Protein AF-A0A3M1N418-F1 (afdb_monomer_lite)

pLDDT: mean 79.92, std 14.34, range [25.64, 96.0]

Structure (mmCIF, N/CA/C/O backbone):
data_AF-A0A3M1N418-F1
#
_entry.id   AF-A0A3M1N418-F1
#
loop_
_atom_site.group_PDB
_atom_site.id
_atom_site.type_symbol
_atom_site.label_atom_id
_atom_site.label_alt_id
_atom_site.label_comp_id
_atom_site.label_asym_id
_atom_site.label_entity_id
_atom_site.label_seq_id
_atom_site.pdbx_PDB_ins_code
_atom_site.Cartn_x
_atom_site.Cartn_y
_atom_site.Cartn_z
_atom_site.occupancy
_atom_site.B_iso_or_equiv
_atom_site.auth_seq_id
_atom_site.auth_comp_id
_atom_site.auth_asym_id
_atom_site.auth_atom_id
_atom_site.pdbx_PDB_model_num
ATOM 1 N N . ASP A 1 1 ? 5.794 -3.042 1.653 1.00 70.25 1 ASP A N 1
ATOM 2 C CA . ASP A 1 1 ? 5.304 -2.153 2.736 1.00 70.25 1 ASP A CA 1
ATOM 3 C C . ASP A 1 1 ? 3.792 -1.956 2.737 1.00 70.25 1 ASP A C 1
ATOM 5 O O . ASP A 1 1 ? 3.296 -1.129 3.487 1.00 70.25 1 ASP A O 1
ATOM 9 N N . ILE A 1 2 ? 3.051 -2.704 1.917 1.00 81.62 2 ILE A N 1
ATOM 10 C CA . ILE A 1 2 ? 1.599 -2.593 1.769 1.00 81.62 2 ILE A CA 1
ATOM 11 C C . ILE A 1 2 ? 1.051 -4.013 1.874 1.00 81.62 2 ILE A C 1
ATOM 13 O O . ILE A 1 2 ? 1.660 -4.917 1.306 1.00 81.62 2 ILE A O 1
ATOM 17 N N . GLY A 1 3 ? -0.031 -4.200 2.626 1.00 80.50 3 GLY A N 1
ATOM 18 C CA . GLY A 1 3 ? -0.730 -5.478 2.749 1.00 80.50 3 GLY A CA 1
ATOM 19 C C . GLY A 1 3 ? -2.149 -5.358 2.205 1.00 80.50 3 GLY A C 1
ATOM 20 O O . GLY A 1 3 ? -2.770 -4.306 2.358 1.00 80.50 3 GLY A O 1
ATOM 21 N N . GLY A 1 4 ? -2.647 -6.420 1.574 1.00 82.88 4 GLY A N 1
ATOM 22 C CA . GLY A 1 4 ? -4.051 -6.571 1.202 1.00 82.88 4 GLY A CA 1
ATOM 23 C C . GLY A 1 4 ? -4.535 -5.722 0.026 1.00 82.88 4 GLY A C 1
ATOM 24 O O . GLY A 1 4 ? -5.738 -5.510 -0.085 1.00 82.88 4 GLY A O 1
ATOM 25 N N . LEU A 1 5 ? -3.626 -5.212 -0.815 1.00 87.38 5 LEU A N 1
ATOM 26 C CA . LEU A 1 5 ? -3.947 -4.375 -1.983 1.00 87.38 5 LEU A CA 1
ATOM 27 C C . LEU A 1 5 ? -3.352 -4.925 -3.293 1.00 87.38 5 LEU A C 1
ATOM 29 O O . LEU A 1 5 ? -3.045 -4.157 -4.204 1.00 87.38 5 LEU A O 1
ATOM 33 N N . ASP A 1 6 ? -3.132 -6.239 -3.386 1.00 86.25 6 ASP A N 1
ATOM 34 C CA . ASP A 1 6 ? -2.449 -6.857 -4.532 1.00 86.25 6 ASP A CA 1
ATOM 35 C C . ASP A 1 6 ? -3.195 -6.626 -5.855 1.00 86.25 6 ASP A C 1
ATOM 37 O O . ASP A 1 6 ? -2.577 -6.277 -6.858 1.00 86.25 6 ASP A O 1
ATOM 41 N N . GLU A 1 7 ? -4.527 -6.727 -5.849 1.00 89.12 7 GLU A N 1
ATOM 42 C CA . GLU A 1 7 ? -5.365 -6.464 -7.027 1.00 89.12 7 GLU A CA 1
ATOM 43 C C . GLU A 1 7 ? -5.229 -5.017 -7.512 1.00 89.12 7 GLU A C 1
ATOM 45 O O . GLU A 1 7 ? -5.045 -4.767 -8.701 1.00 89.12 7 GLU A O 1
ATOM 50 N N . GLN A 1 8 ? -5.274 -4.048 -6.591 1.00 91.00 8 GLN A N 1
ATOM 51 C CA . GLN A 1 8 ? -5.160 -2.630 -6.926 1.00 91.00 8 GLN A CA 1
ATOM 52 C C . GLN A 1 8 ? -3.741 -2.285 -7.384 1.00 91.00 8 GLN A C 1
ATOM 54 O O . GLN A 1 8 ? -3.580 -1.471 -8.288 1.00 91.00 8 GLN A O 1
ATOM 59 N N . ILE A 1 9 ? -2.710 -2.900 -6.792 1.00 87.62 9 ILE A N 1
ATOM 60 C CA . ILE A 1 9 ? -1.319 -2.725 -7.228 1.00 87.62 9 ILE A CA 1
ATOM 61 C C . ILE A 1 9 ? -1.158 -3.227 -8.661 1.00 87.62 9 ILE A C 1
ATOM 63 O O . ILE A 1 9 ? -0.573 -2.515 -9.474 1.00 87.62 9 ILE A O 1
ATOM 67 N N . THR A 1 10 ? -1.685 -4.413 -8.973 1.00 87.38 10 THR A N 1
ATOM 68 C CA . THR A 1 10 ? -1.656 -4.974 -10.330 1.00 87.38 10 THR A CA 1
ATOM 69 C C . THR A 1 10 ? -2.425 -4.085 -11.301 1.00 87.38 10 THR A C 1
ATOM 71 O O . THR A 1 10 ? -1.866 -3.698 -12.314 1.00 87.38 10 THR A O 1
ATOM 74 N N . ALA A 1 11 ? -3.629 -3.627 -10.949 1.00 89.19 11 ALA A N 1
ATOM 75 C CA . ALA A 1 11 ? -4.409 -2.734 -11.806 1.00 89.19 11 ALA A CA 1
ATOM 76 C C . ALA A 1 11 ? -3.691 -1.404 -12.111 1.00 89.19 11 ALA A C 1
ATOM 78 O O . ALA A 1 11 ? -3.707 -0.942 -13.250 1.00 89.19 11 ALA A O 1
ATOM 79 N N . ILE A 1 12 ? -3.044 -0.781 -11.114 1.00 88.06 12 ILE A N 1
ATOM 80 C CA . ILE A 1 12 ? -2.263 0.446 -11.342 1.00 88.06 12 ILE A CA 1
ATOM 81 C C . ILE A 1 12 ? -1.022 0.138 -12.189 1.00 88.06 12 ILE A C 1
ATOM 83 O O . ILE A 1 12 ? -0.681 0.923 -13.071 1.00 88.06 12 ILE A O 1
ATOM 87 N N . ARG A 1 13 ? -0.333 -0.980 -11.924 1.00 84.25 13 ARG A N 1
ATOM 88 C CA . ARG A 1 13 ? 0.828 -1.400 -12.717 1.00 84.25 13 ARG A CA 1
ATOM 89 C C . ARG A 1 13 ? 0.437 -1.626 -14.163 1.00 84.25 13 ARG A C 1
ATOM 91 O O . ARG A 1 13 ? 1.038 -0.998 -15.015 1.00 84.25 13 ARG A O 1
ATOM 98 N N . ASP A 1 14 ? -0.598 -2.405 -14.437 1.00 84.88 14 ASP A N 1
ATOM 99 C CA . ASP A 1 14 ? -1.053 -2.685 -15.797 1.00 84.88 14 ASP A CA 1
ATOM 100 C C . ASP A 1 14 ? -1.437 -1.396 -16.532 1.00 84.88 14 ASP A C 1
ATOM 102 O O . ASP A 1 14 ? -1.062 -1.202 -17.686 1.00 84.88 14 ASP A O 1
ATOM 106 N N . ALA A 1 15 ? -2.102 -0.467 -15.837 1.00 85.00 15 ALA A N 1
ATOM 107 C CA . ALA A 1 15 ? -2.475 0.829 -16.394 1.00 85.00 15 ALA A CA 1
ATOM 108 C C . ALA A 1 15 ? -1.274 1.730 -16.726 1.00 85.00 15 ALA A C 1
ATOM 110 O O . ALA A 1 15 ? -1.396 2.591 -17.586 1.00 85.00 15 ALA A O 1
ATOM 111 N N . ILE A 1 16 ? -0.124 1.572 -16.066 1.00 82.25 16 ILE A N 1
ATOM 112 C CA . ILE A 1 16 ? 1.047 2.440 -16.276 1.00 82.25 16 ILE A CA 1
ATOM 113 C C . ILE A 1 16 ? 2.136 1.751 -17.110 1.00 82.25 16 ILE A C 1
ATOM 115 O O . ILE A 1 16 ? 2.741 2.357 -17.992 1.00 82.25 16 ILE A O 1
ATOM 119 N N . GLU A 1 17 ? 2.409 0.490 -16.814 1.00 81.00 17 GLU A N 1
ATOM 120 C CA . GLU A 1 17 ? 3.515 -0.294 -17.345 1.00 81.00 17 GLU A CA 1
ATOM 121 C C . GLU A 1 17 ? 3.217 -0.805 -18.753 1.00 81.00 17 GLU A C 1
ATOM 123 O O . GLU A 1 17 ? 4.065 -0.646 -19.630 1.00 81.00 17 GLU A O 1
ATOM 128 N N . LEU A 1 18 ? 2.015 -1.339 -19.014 1.00 82.88 18 LEU A N 1
ATOM 129 C CA . LEU A 1 18 ? 1.678 -1.865 -20.342 1.00 82.88 18 LEU A CA 1
ATOM 130 C C . LEU A 1 18 ? 1.751 -0.788 -21.436 1.00 82.88 18 LEU A C 1
ATOM 132 O O . LEU A 1 18 ? 2.419 -1.038 -22.440 1.00 82.88 18 LEU A O 1
ATOM 136 N N . PRO A 1 19 ? 1.168 0.418 -21.260 1.00 80.62 19 PRO A N 1
ATOM 137 C CA . PRO A 1 19 ? 1.258 1.477 -22.267 1.00 80.62 19 PRO A CA 1
ATOM 138 C C . PRO A 1 19 ? 2.682 2.006 -22.464 1.00 80.62 19 PRO A C 1
ATOM 140 O O . PRO A 1 19 ? 3.007 2.542 -23.525 1.00 80.62 19 PRO A O 1
ATOM 143 N N . TYR A 1 20 ? 3.529 1.891 -21.437 1.00 79.00 20 TYR A N 1
ATOM 144 C CA . TYR A 1 20 ? 4.913 2.340 -21.498 1.00 79.00 20 TYR A CA 1
ATOM 145 C C . TYR A 1 20 ? 5.809 1.328 -22.222 1.00 79.00 20 TYR A C 1
ATOM 147 O O . TYR A 1 20 ? 6.564 1.718 -23.111 1.00 79.00 20 TYR A O 1
ATOM 155 N N . VAL A 1 21 ? 5.715 0.046 -21.856 1.00 77.38 21 VAL A N 1
ATOM 156 C CA . VAL A 1 21 ? 6.551 -1.042 -22.391 1.00 77.38 21 VAL A CA 1
ATOM 157 C C . VAL A 1 21 ? 6.103 -1.460 -23.792 1.00 77.38 21 VAL A C 1
ATOM 159 O O . VAL A 1 21 ? 6.938 -1.652 -24.668 1.00 77.38 21 VAL A O 1
ATOM 162 N N . TYR A 1 22 ? 4.796 -1.563 -24.039 1.00 79.94 22 TYR A N 1
ATOM 163 C CA . TYR A 1 22 ? 4.241 -2.079 -25.295 1.00 79.94 22 TYR A CA 1
ATOM 164 C C . TYR A 1 22 ? 3.665 -0.975 -26.182 1.00 79.94 22 TYR A C 1
ATOM 166 O O . TYR A 1 22 ? 2.596 -1.129 -26.769 1.00 79.94 22 TYR A O 1
ATOM 174 N N . ARG A 1 23 ? 4.374 0.154 -26.288 1.00 78.00 23 ARG A N 1
ATOM 175 C CA . ARG A 1 23 ? 3.902 1.341 -27.021 1.00 78.00 23 ARG A CA 1
ATOM 176 C C . ARG A 1 23 ? 3.437 1.021 -28.442 1.00 78.00 23 ARG A C 1
ATOM 178 O O . ARG A 1 23 ? 2.328 1.384 -28.811 1.00 78.00 23 ARG A O 1
ATOM 185 N N . HIS A 1 24 ? 4.252 0.278 -29.186 1.00 80.00 24 HIS A N 1
ATOM 186 C CA . HIS A 1 24 ? 3.946 -0.099 -30.563 1.00 80.00 24 HIS A CA 1
ATOM 187 C C . HIS A 1 24 ? 2.643 -0.898 -30.699 1.00 80.00 24 HIS A C 1
ATOM 189 O O . HIS A 1 24 ? 1.895 -0.661 -31.639 1.00 80.00 24 HIS A O 1
ATOM 195 N N . LEU A 1 25 ? 2.332 -1.791 -29.747 1.00 84.50 25 LEU A N 1
ATOM 196 C CA . LEU A 1 25 ? 1.071 -2.537 -29.760 1.00 84.50 25 LEU A CA 1
ATOM 197 C C . LEU A 1 25 ? -0.116 -1.607 -29.498 1.00 84.50 25 LEU A C 1
ATOM 199 O O . LEU A 1 25 ? -1.154 -1.740 -30.133 1.00 84.50 25 LEU A O 1
ATOM 203 N N . PHE A 1 26 ? 0.013 -0.634 -28.595 1.00 84.75 26 PHE A N 1
ATOM 204 C CA . PHE A 1 26 ? -1.061 0.340 -28.384 1.00 84.75 26 PHE A CA 1
ATOM 205 C C . PHE A 1 26 ? -1.336 1.160 -29.651 1.00 84.75 26 PHE A C 1
ATOM 207 O O . PHE A 1 26 ? -2.500 1.364 -29.989 1.00 84.75 26 PHE A O 1
ATOM 214 N N . ASP A 1 27 ? -0.292 1.566 -30.374 1.00 82.50 27 ASP A N 1
ATOM 215 C CA . ASP A 1 27 ? -0.434 2.321 -31.622 1.00 82.50 27 ASP A CA 1
ATOM 216 C C . ASP A 1 27 ? -1.032 1.455 -32.750 1.00 82.50 27 ASP A C 1
ATOM 218 O O . ASP A 1 27 ? -1.952 1.892 -33.444 1.00 82.50 27 ASP A O 1
ATOM 222 N N . GLU A 1 28 ? -0.572 0.206 -32.895 1.00 84.50 28 GLU A N 1
ATOM 223 C CA . GLU A 1 28 ? -1.072 -0.759 -33.887 1.00 84.50 28 GLU A CA 1
ATOM 224 C C . GLU A 1 28 ? -2.559 -1.077 -33.680 1.00 84.50 28 GLU A C 1
ATOM 226 O O . GLU A 1 28 ? -3.351 -1.036 -34.623 1.00 84.50 28 GLU A O 1
ATOM 231 N N . PHE A 1 29 ? -2.954 -1.343 -32.433 1.00 89.31 29 PHE A N 1
ATOM 232 C CA . PHE A 1 29 ? -4.340 -1.637 -32.069 1.00 89.31 29 PHE A CA 1
ATOM 233 C C . PHE A 1 29 ? -5.199 -0.373 -31.876 1.00 89.31 29 PHE A C 1
ATOM 235 O O . PHE A 1 29 ? -6.370 -0.490 -31.512 1.00 89.31 29 PHE A O 1
ATOM 242 N N . GLN A 1 30 ? -4.651 0.826 -32.124 1.00 85.19 30 GLN A N 1
ATOM 243 C CA . GLN A 1 30 ? -5.330 2.120 -31.961 1.00 85.19 30 GLN A CA 1
ATOM 244 C C . GLN A 1 30 ? -5.952 2.302 -30.565 1.00 85.19 30 GLN A C 1
ATOM 246 O O . GLN A 1 30 ? -7.055 2.831 -30.403 1.00 85.19 30 GLN A O 1
ATOM 251 N N . LEU A 1 31 ? -5.245 1.833 -29.539 1.00 84.31 31 LEU A N 1
ATOM 252 C CA . LEU A 1 31 ? -5.672 1.912 -28.152 1.00 84.31 31 LEU A CA 1
ATOM 253 C C . LEU A 1 31 ? -5.225 3.230 -27.524 1.00 84.31 31 LEU A C 1
ATOM 255 O O . LEU A 1 31 ? -4.065 3.636 -27.607 1.00 84.31 31 LEU A O 1
ATOM 259 N N . ASN A 1 32 ? -6.145 3.869 -26.803 1.00 76.94 32 ASN A N 1
ATOM 260 C CA . ASN A 1 32 ? -5.803 5.020 -25.982 1.00 76.94 32 ASN A CA 1
ATOM 261 C C . ASN A 1 32 ? -4.905 4.582 -24.823 1.00 76.94 32 ASN A C 1
ATOM 263 O O . ASN A 1 32 ? -5.200 3.624 -24.107 1.00 76.94 32 ASN A O 1
ATOM 267 N N . ARG A 1 33 ? -3.820 5.325 -24.618 1.00 82.00 33 ARG A N 1
ATOM 268 C CA . ARG A 1 33 ? -2.923 5.135 -23.480 1.00 82.00 33 ARG A CA 1
ATOM 269 C C . ARG A 1 33 ? -3.497 5.906 -22.287 1.00 82.00 33 ARG A C 1
ATOM 271 O O . ARG A 1 33 ? -3.624 7.128 -22.398 1.00 82.00 33 ARG A O 1
ATOM 278 N N . PRO A 1 34 ? -3.845 5.244 -21.174 1.00 80.81 34 PRO A N 1
ATOM 279 C CA . PRO A 1 34 ? -4.354 5.933 -19.997 1.00 80.81 34 PRO A CA 1
ATOM 280 C C . PRO A 1 34 ? -3.282 6.868 -19.436 1.00 80.81 34 PRO A C 1
ATOM 282 O O . PRO A 1 34 ? -2.141 6.470 -19.196 1.00 80.81 34 PRO A O 1
ATOM 285 N N . LYS A 1 35 ? -3.647 8.136 -19.242 1.00 78.75 35 LYS A N 1
ATOM 286 C CA . LYS A 1 35 ? -2.733 9.172 -18.728 1.00 78.75 35 LYS A CA 1
ATOM 287 C C . LYS A 1 35 ? -3.028 9.546 -17.287 1.00 78.75 35 LYS A C 1
ATOM 289 O O . LYS A 1 35 ? -2.162 10.113 -16.617 1.00 78.75 35 LYS A O 1
ATOM 294 N N . GLY A 1 36 ? -4.232 9.236 -16.812 1.00 88.88 36 GLY A N 1
ATOM 295 C CA . GLY A 1 36 ? -4.704 9.650 -15.509 1.00 88.88 36 GLY A CA 1
ATOM 296 C C . GLY A 1 36 ? -5.375 8.527 -14.738 1.00 88.88 36 GLY A C 1
ATOM 297 O O . GLY A 1 36 ? -6.334 7.911 -15.192 1.00 88.88 36 GLY A O 1
ATOM 298 N N . ILE A 1 37 ? -4.909 8.310 -13.516 1.00 92.44 37 ILE A N 1
ATOM 299 C CA . ILE A 1 37 ? -5.470 7.321 -12.601 1.00 92.44 37 ILE A CA 1
ATOM 300 C C . ILE A 1 37 ? -6.083 8.052 -11.417 1.00 92.44 37 ILE A C 1
ATOM 302 O O . ILE A 1 37 ? -5.406 8.832 -10.757 1.00 92.44 37 ILE A O 1
ATOM 306 N N . LEU A 1 38 ? -7.345 7.775 -11.103 1.00 93.88 38 LEU A N 1
ATOM 307 C CA . LEU A 1 38 ? -7.983 8.200 -9.863 1.00 93.88 38 LEU A CA 1
ATOM 308 C C . LEU A 1 38 ? -8.038 7.037 -8.871 1.00 93.88 38 LEU A C 1
ATOM 310 O O . LEU A 1 38 ? -8.777 6.071 -9.060 1.00 93.88 38 LEU A O 1
ATOM 314 N N . LEU A 1 39 ? -7.321 7.183 -7.765 1.00 95.00 39 LEU A N 1
ATOM 315 C CA . LEU A 1 39 ? -7.433 6.369 -6.565 1.00 95.00 39 LEU A CA 1
ATOM 316 C C . LEU A 1 39 ? -8.501 6.973 -5.653 1.00 95.00 39 LEU A C 1
ATOM 318 O O . LEU A 1 39 ? -8.345 8.092 -5.163 1.00 95.00 39 LEU A O 1
ATOM 322 N N . TYR A 1 40 ? -9.576 6.240 -5.377 1.00 93.00 40 TYR A N 1
ATOM 323 C CA . TYR A 1 40 ? -10.650 6.746 -4.520 1.00 93.00 40 TYR A CA 1
ATOM 324 C C . TYR A 1 40 ? -11.144 5.720 -3.508 1.00 93.00 40 TYR A C 1
ATOM 326 O O . TYR A 1 40 ? -11.038 4.517 -3.725 1.00 93.00 40 TYR A O 1
ATOM 334 N N . GLY A 1 41 ? -11.678 6.197 -2.386 1.00 91.44 41 GLY A N 1
ATOM 335 C CA . GLY A 1 41 ? -12.252 5.353 -1.337 1.00 91.44 41 GLY A CA 1
ATOM 336 C C . GLY A 1 41 ? -11.933 5.856 0.069 1.00 91.44 41 GLY A C 1
ATOM 337 O O . GLY A 1 41 ? -11.379 6.949 0.210 1.00 91.44 41 GLY A O 1
ATOM 338 N N . PRO A 1 42 ? -12.223 5.078 1.119 1.00 90.00 42 PRO A N 1
ATOM 339 C CA . PRO A 1 42 ? -12.128 5.545 2.500 1.00 90.00 42 PRO A CA 1
ATOM 340 C C . PRO A 1 42 ? -10.712 5.986 2.925 1.00 90.00 42 PRO A C 1
ATOM 342 O O . PRO A 1 42 ? -9.700 5.501 2.394 1.00 90.00 42 PRO A O 1
ATOM 345 N N . PRO A 1 43 ? -10.593 6.922 3.883 1.00 89.81 43 PRO A N 1
ATOM 346 C CA . PRO A 1 43 ? -9.333 7.411 4.410 1.00 89.81 43 PRO A CA 1
ATOM 347 C C . PRO A 1 43 ? -8.612 6.302 5.171 1.00 89.81 43 PRO A C 1
ATOM 349 O O . PRO A 1 43 ? -9.201 5.314 5.608 1.00 89.81 43 PRO A O 1
ATOM 352 N N . GLY A 1 44 ? -7.292 6.441 5.282 1.00 88.94 44 GLY A N 1
ATOM 353 C CA . GLY A 1 44 ? -6.464 5.474 6.004 1.00 88.94 44 GLY A CA 1
ATOM 354 C C . GLY A 1 44 ? -6.336 4.096 5.341 1.00 88.94 44 GLY A C 1
ATOM 355 O O . GLY A 1 44 ? -5.716 3.215 5.927 1.00 88.94 44 GLY A O 1
ATOM 356 N N . CYS A 1 45 ? -6.871 3.892 4.130 1.00 91.00 45 CYS A N 1
ATOM 357 C CA . CYS A 1 45 ? -6.788 2.620 3.394 1.00 91.00 45 CYS A CA 1
ATOM 358 C C . CYS A 1 45 ? -5.588 2.530 2.429 1.00 91.00 45 CYS A C 1
ATOM 360 O O . CYS A 1 45 ? -5.493 1.592 1.651 1.00 91.00 45 CYS A O 1
ATOM 362 N N . GLY A 1 46 ? -4.652 3.486 2.472 1.00 89.50 46 GLY A N 1
ATOM 363 C CA . GLY A 1 46 ? -3.363 3.355 1.779 1.00 89.50 46 GLY A CA 1
ATOM 364 C C . GLY A 1 46 ? -3.259 3.970 0.378 1.00 89.50 46 GLY A C 1
ATOM 365 O O . GLY A 1 46 ? -2.284 3.679 -0.302 1.00 89.50 46 GLY A O 1
ATOM 366 N N . LYS A 1 47 ? -4.171 4.864 -0.040 1.00 92.50 47 LYS A N 1
ATOM 367 C CA . LYS A 1 47 ? -4.112 5.581 -1.342 1.00 92.50 47 LYS A CA 1
ATOM 368 C C . LYS A 1 47 ? -2.764 6.277 -1.608 1.00 92.50 47 LYS A C 1
ATOM 370 O O . LYS A 1 47 ? -2.168 6.118 -2.668 1.00 92.50 47 LYS A O 1
ATOM 375 N N . THR A 1 48 ? -2.234 6.991 -0.619 1.00 90.00 48 THR A N 1
ATOM 376 C CA . THR A 1 48 ? -0.918 7.644 -0.717 1.00 90.00 48 THR A CA 1
ATOM 377 C C . THR A 1 48 ? 0.233 6.633 -0.708 1.00 90.00 48 THR A C 1
ATOM 379 O O . THR A 1 48 ? 1.261 6.845 -1.351 1.00 90.00 48 THR A O 1
ATOM 382 N N . LEU A 1 49 ? 0.088 5.527 0.032 1.00 89.38 49 LEU A N 1
ATOM 383 C CA . LEU A 1 49 ? 1.120 4.490 0.129 1.00 89.38 49 LEU A CA 1
ATOM 384 C C . LEU A 1 49 ? 1.242 3.711 -1.182 1.00 89.38 49 LEU A C 1
ATOM 386 O O . LEU A 1 49 ? 2.358 3.518 -1.660 1.00 89.38 49 LEU A O 1
ATOM 390 N N . ILE A 1 50 ? 0.116 3.316 -1.781 1.00 90.62 50 ILE A N 1
ATOM 391 C CA . ILE A 1 50 ? 0.092 2.574 -3.044 1.00 90.62 50 ILE A CA 1
ATOM 392 C C . ILE A 1 50 ? 0.658 3.405 -4.192 1.00 90.62 50 ILE A C 1
ATOM 394 O O . ILE A 1 50 ? 1.504 2.897 -4.918 1.00 90.62 50 ILE A O 1
ATOM 398 N N . ALA A 1 51 ? 0.323 4.695 -4.294 1.00 87.06 51 ALA A N 1
ATOM 399 C CA . ALA A 1 51 ? 0.886 5.568 -5.325 1.00 87.06 51 ALA A CA 1
ATOM 400 C C . ALA A 1 51 ? 2.421 5.658 -5.242 1.00 87.06 51 ALA A C 1
ATOM 402 O O . ALA A 1 51 ? 3.116 5.507 -6.246 1.00 87.06 51 ALA A O 1
ATOM 403 N N . LYS A 1 52 ? 2.968 5.825 -4.029 1.00 85.00 52 LYS A N 1
ATOM 404 C CA . LYS A 1 52 ? 4.423 5.840 -3.801 1.00 85.00 52 LYS A CA 1
ATOM 405 C C . LYS A 1 52 ? 5.075 4.493 -4.114 1.00 85.00 52 LYS A C 1
ATOM 407 O O . LYS A 1 52 ? 6.149 4.452 -4.711 1.00 85.00 52 LYS A O 1
ATOM 412 N N . ALA A 1 53 ? 4.446 3.391 -3.709 1.00 84.81 53 ALA A N 1
ATOM 413 C CA . ALA A 1 53 ? 4.970 2.053 -3.961 1.00 84.81 53 ALA A CA 1
ATOM 414 C C . ALA A 1 53 ? 4.967 1.706 -5.454 1.00 84.81 53 ALA A C 1
ATOM 416 O O . ALA A 1 53 ? 5.944 1.146 -5.948 1.00 84.81 53 ALA A O 1
ATOM 417 N N . VAL A 1 54 ? 3.910 2.080 -6.175 1.00 83.94 54 VAL A N 1
ATOM 418 C CA . VAL A 1 54 ? 3.821 1.927 -7.629 1.00 83.94 54 VAL A CA 1
ATOM 419 C C . VAL A 1 54 ? 4.911 2.741 -8.313 1.00 83.94 54 VAL A C 1
ATOM 421 O O . VAL A 1 54 ? 5.610 2.182 -9.146 1.00 83.94 54 VAL A O 1
ATOM 424 N N . ALA A 1 55 ? 5.126 4.007 -7.943 1.00 80.12 55 ALA A N 1
ATOM 425 C CA . ALA A 1 55 ? 6.185 4.825 -8.542 1.00 80.12 55 ALA A CA 1
ATOM 426 C C . ALA A 1 55 ? 7.581 4.189 -8.370 1.00 80.12 55 ALA A C 1
ATOM 428 O O . ALA A 1 55 ? 8.358 4.076 -9.322 1.00 80.12 55 ALA A O 1
ATOM 429 N N . ASN A 1 56 ? 7.875 3.677 -7.172 1.00 80.06 56 ASN A N 1
ATOM 430 C CA . ASN A 1 56 ? 9.119 2.948 -6.917 1.00 80.06 56 ASN A CA 1
ATOM 431 C C . ASN A 1 56 ? 9.208 1.637 -7.716 1.00 80.06 56 ASN A C 1
ATOM 433 O O . ASN A 1 56 ? 10.271 1.293 -8.223 1.00 80.06 56 ASN A O 1
ATOM 437 N N . SER A 1 57 ? 8.105 0.900 -7.842 1.00 79.56 57 SER A N 1
ATOM 438 C CA . SER A 1 57 ? 8.063 -0.342 -8.620 1.00 79.56 57 SER A CA 1
ATOM 439 C C . SER A 1 57 ? 8.249 -0.089 -10.116 1.00 79.56 57 SER A C 1
ATOM 441 O O . SER A 1 57 ? 8.993 -0.813 -10.769 1.00 79.56 57 SER A O 1
ATOM 443 N N . LEU A 1 58 ? 7.597 0.945 -10.644 1.00 79.19 58 LEU A N 1
ATOM 444 C CA . LEU A 1 58 ? 7.688 1.363 -12.037 1.00 79.19 58 LEU A CA 1
ATOM 445 C C . LEU A 1 58 ? 9.124 1.733 -12.395 1.00 79.19 58 LEU A C 1
ATOM 447 O O . LEU A 1 58 ? 9.646 1.322 -13.423 1.00 79.19 58 LEU A O 1
ATOM 451 N N . THR A 1 59 ? 9.787 2.457 -11.496 1.00 79.00 59 THR A N 1
ATOM 452 C CA . THR A 1 59 ? 11.204 2.792 -11.620 1.00 79.00 59 THR A CA 1
ATOM 453 C C . THR A 1 59 ? 12.080 1.553 -11.855 1.00 79.00 59 THR A C 1
ATOM 455 O O . THR A 1 59 ? 12.978 1.585 -12.696 1.00 79.00 59 THR A O 1
ATOM 458 N N . LEU A 1 60 ? 11.827 0.465 -11.118 1.00 79.94 60 LEU A N 1
ATOM 459 C CA . LEU A 1 60 ? 12.585 -0.782 -11.244 1.00 79.94 60 LEU A CA 1
ATOM 460 C C . LEU A 1 60 ? 12.288 -1.500 -12.563 1.00 79.94 60 LEU A C 1
ATOM 462 O O . LEU A 1 60 ? 13.232 -1.861 -13.261 1.00 79.94 60 LEU A O 1
ATOM 466 N N . SER A 1 61 ? 11.008 -1.647 -12.924 1.00 80.38 61 SER A N 1
ATOM 467 C CA . SER A 1 61 ? 10.615 -2.296 -14.185 1.00 80.38 61 SER A CA 1
ATOM 468 C C . SER A 1 61 ? 11.195 -1.559 -15.396 1.00 80.38 61 SER A C 1
ATOM 470 O O . SER A 1 61 ? 11.829 -2.156 -16.264 1.00 80.38 61 SER A O 1
ATOM 472 N N . ILE A 1 62 ? 11.100 -0.229 -15.406 1.00 79.69 62 ILE A N 1
ATOM 473 C CA . ILE A 1 62 ? 11.622 0.587 -16.506 1.00 79.69 62 ILE A CA 1
ATOM 474 C C . ILE A 1 62 ? 13.133 0.504 -16.593 1.00 79.69 62 ILE A C 1
ATOM 476 O O . ILE A 1 62 ? 13.682 0.441 -17.689 1.00 79.69 62 ILE A O 1
ATOM 480 N N . ARG A 1 63 ? 13.827 0.474 -15.456 1.00 80.69 63 ARG A N 1
ATOM 481 C CA . ARG A 1 63 ? 15.269 0.244 -15.452 1.00 80.69 63 ARG A CA 1
ATOM 482 C C . ARG A 1 63 ? 15.622 -1.087 -16.098 1.00 80.69 63 ARG A C 1
ATOM 484 O O . ARG A 1 63 ? 16.543 -1.126 -16.907 1.00 80.69 63 ARG A O 1
ATOM 491 N N . GLU A 1 64 ? 14.899 -2.144 -15.756 1.00 84.25 64 GLU A N 1
ATOM 492 C CA . GLU A 1 64 ? 15.118 -3.470 -16.321 1.00 84.25 64 GLU A CA 1
ATOM 493 C C . GLU A 1 64 ? 14.845 -3.489 -17.831 1.00 84.25 64 GLU A C 1
ATOM 495 O O . GLU A 1 64 ? 15.677 -3.965 -18.602 1.00 84.25 64 GLU A O 1
ATOM 500 N N . TYR A 1 65 ? 13.744 -2.871 -18.263 1.00 84.12 65 TYR A N 1
ATOM 501 C CA . TYR A 1 65 ? 13.406 -2.677 -19.671 1.00 84.12 65 TYR A CA 1
ATOM 502 C C . TYR A 1 65 ? 14.501 -1.914 -20.434 1.00 84.12 65 TYR A C 1
ATOM 504 O O . TYR A 1 65 ? 14.991 -2.393 -21.454 1.00 84.12 65 TYR A O 1
ATOM 512 N N . LEU A 1 66 ? 14.959 -0.769 -19.917 1.00 84.69 66 LEU A N 1
ATOM 513 C CA . LEU A 1 66 ? 16.013 0.030 -20.550 1.00 84.69 66 LEU A CA 1
ATOM 514 C C . LEU A 1 66 ? 17.361 -0.694 -20.576 1.00 84.69 66 LEU A C 1
ATOM 516 O O . LEU A 1 66 ? 18.098 -0.570 -21.549 1.00 84.69 66 LEU A O 1
ATOM 520 N N . SER A 1 67 ? 17.691 -1.463 -19.534 1.00 88.12 67 SER A N 1
ATOM 521 C CA . SER A 1 67 ? 18.885 -2.313 -19.526 1.00 88.12 67 SER A CA 1
ATOM 522 C C . SER A 1 67 ? 18.812 -3.406 -20.592 1.00 88.12 67 SER A C 1
ATOM 524 O O . SER A 1 67 ? 19.790 -3.605 -21.309 1.00 88.12 67 SER A O 1
ATOM 526 N N . ARG A 1 68 ? 17.659 -4.069 -20.749 1.00 88.31 68 ARG A N 1
ATOM 527 C CA . ARG A 1 68 ? 17.448 -5.065 -21.815 1.00 88.31 68 ARG A CA 1
ATOM 528 C C . ARG A 1 68 ? 17.549 -4.432 -23.200 1.00 88.31 68 ARG A C 1
ATOM 530 O O . ARG A 1 68 ? 18.207 -4.981 -24.076 1.00 88.31 68 ARG A O 1
ATOM 537 N N . LEU A 1 69 ? 16.953 -3.257 -23.384 1.00 88.12 69 LEU A N 1
ATOM 538 C CA . LEU A 1 69 ? 16.988 -2.533 -24.651 1.00 88.12 69 LEU A CA 1
ATOM 539 C C . LEU A 1 69 ? 18.413 -2.065 -24.998 1.00 88.12 69 LEU A C 1
ATOM 541 O O . LEU A 1 69 ? 18.846 -2.232 -26.134 1.00 88.12 69 LEU A O 1
ATOM 545 N N . ALA A 1 70 ? 19.182 -1.562 -24.026 1.00 90.25 70 ALA A N 1
ATOM 546 C CA . ALA A 1 70 ? 20.594 -1.218 -24.219 1.00 90.25 70 ALA A CA 1
ATOM 547 C C . ALA A 1 70 ? 21.435 -2.436 -24.635 1.00 90.25 70 ALA A C 1
ATOM 549 O O . ALA A 1 70 ? 22.188 -2.354 -25.605 1.00 90.25 70 ALA A O 1
ATOM 550 N N . GLN A 1 71 ? 21.255 -3.577 -23.956 1.00 91.50 71 GLN A N 1
ATOM 551 C CA . GLN A 1 71 ? 21.912 -4.837 -24.323 1.00 91.50 71 GLN A CA 1
ATOM 552 C C . GLN A 1 71 ? 21.544 -5.272 -25.745 1.00 91.50 71 GLN A C 1
ATOM 554 O O . GLN A 1 71 ? 22.414 -5.695 -26.503 1.00 91.50 71 GLN A O 1
ATOM 559 N N . LEU A 1 72 ? 20.275 -5.132 -26.139 1.00 91.38 72 LEU A N 1
ATOM 560 C CA . LEU A 1 72 ? 19.828 -5.475 -27.486 1.00 91.38 72 LEU A CA 1
ATOM 561 C C . LEU A 1 72 ? 20.471 -4.577 -28.557 1.00 91.38 72 LEU A C 1
ATOM 563 O O . LEU A 1 72 ? 20.872 -5.082 -29.605 1.00 91.38 72 LEU A O 1
ATOM 567 N N . ILE A 1 73 ? 20.637 -3.274 -28.291 1.00 92.00 73 ILE A N 1
ATOM 568 C CA . ILE A 1 73 ? 21.358 -2.357 -29.192 1.00 92.00 73 ILE A CA 1
ATOM 569 C C . ILE A 1 73 ? 22.833 -2.760 -29.322 1.00 92.00 73 ILE A C 1
ATOM 571 O O . ILE A 1 73 ? 23.370 -2.760 -30.431 1.00 92.00 73 ILE A O 1
ATOM 575 N N . GLU A 1 74 ? 23.493 -3.107 -28.215 1.00 92.69 74 GLU A N 1
ATOM 576 C CA . GLU A 1 74 ? 24.887 -3.572 -28.226 1.00 92.69 74 GLU A CA 1
ATOM 577 C C . GLU A 1 74 ? 25.039 -4.859 -29.046 1.00 92.69 74 GLU A C 1
ATOM 579 O O . GLU A 1 74 ? 25.900 -4.928 -29.922 1.00 92.69 74 GLU A O 1
ATOM 584 N N . ILE A 1 75 ? 24.146 -5.835 -28.843 1.00 92.12 75 ILE A N 1
ATOM 585 C CA . ILE A 1 75 ? 24.099 -7.073 -29.632 1.00 92.12 75 ILE A CA 1
ATOM 586 C C . ILE A 1 75 ? 23.893 -6.760 -31.119 1.00 92.12 75 ILE A C 1
ATOM 588 O O . ILE A 1 75 ? 24.622 -7.287 -31.959 1.00 92.12 75 ILE A O 1
ATOM 592 N N . TYR A 1 76 ? 22.937 -5.890 -31.459 1.00 92.62 76 TYR A N 1
ATOM 593 C CA . TYR A 1 76 ? 22.673 -5.488 -32.842 1.00 92.62 76 TYR A CA 1
ATOM 594 C C . TYR A 1 76 ? 23.909 -4.865 -33.502 1.00 92.62 76 TYR A C 1
ATOM 596 O O . TYR A 1 76 ? 24.272 -5.239 -34.617 1.00 92.62 76 TYR A O 1
ATOM 604 N N . LEU A 1 77 ? 24.586 -3.949 -32.806 1.00 92.19 77 LEU A N 1
ATOM 605 C CA . LEU A 1 77 ? 25.809 -3.304 -33.282 1.00 92.19 77 LEU A CA 1
ATOM 606 C C . LEU A 1 77 ? 26.942 -4.311 -33.513 1.00 92.19 77 LEU A C 1
ATOM 608 O O . LEU A 1 77 ? 27.591 -4.257 -34.561 1.00 92.19 77 LEU A O 1
ATOM 612 N N . SER A 1 78 ? 27.158 -5.231 -32.570 1.00 92.00 78 SER A N 1
ATOM 613 C CA . SER A 1 78 ? 28.185 -6.269 -32.681 1.00 92.00 78 SER A CA 1
ATOM 614 C C . SER A 1 78 ? 27.898 -7.240 -33.823 1.00 92.00 78 SER A C 1
ATOM 616 O O . SER A 1 78 ? 28.771 -7.465 -34.657 1.00 92.00 78 SER A O 1
ATOM 618 N N . LEU A 1 79 ? 26.668 -7.754 -33.931 1.00 91.44 79 LEU A N 1
ATOM 619 C CA . LEU A 1 79 ? 26.288 -8.702 -34.984 1.00 91.44 79 LEU A CA 1
ATOM 620 C C . LEU A 1 79 ? 26.257 -8.060 -36.377 1.00 91.44 79 LEU A C 1
ATOM 622 O O . LEU A 1 79 ? 26.601 -8.716 -37.359 1.00 91.44 79 LEU A O 1
ATOM 626 N N . ARG A 1 80 ? 25.893 -6.773 -36.478 1.00 90.94 80 ARG A N 1
ATOM 627 C CA . ARG A 1 80 ? 25.965 -6.011 -37.735 1.00 90.94 80 ARG A CA 1
ATOM 628 C C . ARG A 1 80 ? 27.409 -5.846 -38.214 1.00 90.94 80 ARG A C 1
ATOM 630 O O . ARG A 1 80 ? 27.640 -5.831 -39.420 1.00 90.94 80 ARG A O 1
ATOM 637 N N . ALA A 1 81 ? 28.366 -5.702 -37.295 1.00 91.50 81 ALA A N 1
ATOM 638 C CA . ALA A 1 81 ? 29.788 -5.594 -37.622 1.00 91.50 81 ALA A CA 1
ATOM 639 C C . ALA A 1 81 ? 30.439 -6.964 -37.884 1.00 91.50 81 ALA A C 1
ATOM 641 O O . ALA A 1 81 ? 31.240 -7.098 -38.807 1.00 91.50 81 ALA A O 1
ATOM 642 N N . ASN A 1 82 ? 30.093 -7.974 -37.083 1.00 92.62 82 ASN A N 1
ATOM 643 C CA . ASN A 1 82 ? 30.589 -9.339 -37.187 1.00 92.62 82 ASN A CA 1
ATOM 644 C C . ASN A 1 82 ? 29.478 -10.356 -36.846 1.00 92.62 82 ASN A C 1
ATOM 646 O O . ASN A 1 82 ? 29.215 -10.609 -35.668 1.00 92.62 82 ASN A O 1
ATOM 650 N N . PRO A 1 83 ? 28.880 -11.021 -37.853 1.00 88.06 83 PRO A N 1
ATOM 651 C CA . PRO A 1 83 ? 27.814 -12.002 -37.634 1.00 88.06 83 PRO A CA 1
ATOM 652 C C . PRO A 1 83 ? 28.217 -13.230 -36.798 1.00 88.06 83 PRO A C 1
ATOM 654 O O . PRO A 1 83 ? 27.343 -13.938 -36.305 1.00 88.06 83 PRO A O 1
ATOM 657 N N . GLN A 1 84 ? 29.519 -13.508 -36.649 1.00 89.06 84 GLN A N 1
ATOM 658 C CA . GLN A 1 84 ? 30.047 -14.653 -35.894 1.00 89.06 84 GLN A CA 1
ATOM 659 C C . GLN A 1 84 ? 30.600 -14.269 -34.510 1.00 89.06 84 GLN A C 1
ATOM 661 O O . GLN A 1 84 ? 31.312 -15.065 -33.897 1.00 89.06 84 GLN A O 1
ATOM 666 N N . ASP A 1 85 ? 30.312 -13.065 -34.005 1.00 91.94 85 ASP A N 1
ATOM 667 C CA . ASP A 1 85 ? 30.755 -12.647 -32.672 1.00 91.94 85 ASP A CA 1
ATOM 668 C C . ASP A 1 85 ? 30.185 -13.572 -31.579 1.00 91.94 85 ASP A C 1
ATOM 670 O O . ASP A 1 85 ? 29.007 -13.519 -31.221 1.00 91.94 85 ASP A O 1
ATOM 674 N N . ALA A 1 86 ? 31.051 -14.425 -31.025 1.00 89.44 86 ALA A N 1
ATOM 675 C CA . ALA A 1 86 ? 30.685 -15.412 -30.018 1.00 89.44 86 ALA A CA 1
ATOM 676 C C . ALA A 1 86 ? 30.122 -14.780 -28.734 1.00 89.44 86 ALA A C 1
ATOM 678 O O . ALA A 1 86 ? 29.246 -15.378 -28.107 1.00 89.44 86 ALA A O 1
ATOM 679 N N . GLN A 1 87 ? 30.587 -13.585 -28.346 1.00 90.81 87 GLN A N 1
ATOM 680 C CA . GLN A 1 87 ? 30.094 -12.896 -27.151 1.00 90.81 87 GLN A CA 1
ATOM 681 C C . GLN A 1 87 ? 28.684 -12.352 -27.382 1.00 90.81 87 GLN A C 1
ATOM 683 O O . GLN A 1 87 ? 27.807 -12.556 -26.543 1.00 90.81 87 GLN A O 1
ATOM 688 N N . ALA A 1 88 ? 28.438 -11.733 -28.539 1.00 87.88 88 ALA A N 1
ATOM 689 C CA . ALA A 1 88 ? 27.118 -11.219 -28.896 1.00 87.88 88 ALA A CA 1
ATOM 690 C C . ALA A 1 88 ? 26.084 -12.346 -29.068 1.00 87.88 88 ALA A C 1
ATOM 692 O O . ALA A 1 88 ? 24.957 -12.234 -28.585 1.00 87.88 88 ALA A O 1
ATOM 693 N N . LEU A 1 89 ? 26.476 -13.468 -29.686 1.00 89.06 89 LEU A N 1
ATOM 694 C CA . LEU A 1 89 ? 25.630 -14.660 -29.815 1.00 89.06 89 LEU A CA 1
ATOM 695 C C . LEU A 1 89 ? 25.295 -15.281 -28.448 1.00 89.06 89 LEU A C 1
ATOM 697 O O . LEU A 1 89 ? 24.157 -15.694 -28.220 1.00 89.06 89 LEU A O 1
ATOM 701 N N . ALA A 1 90 ? 26.264 -15.336 -27.528 1.00 89.12 90 ALA A N 1
ATOM 702 C CA . ALA A 1 90 ? 26.038 -15.821 -26.168 1.00 89.12 90 ALA A CA 1
ATOM 703 C C . ALA A 1 90 ? 25.103 -14.890 -25.376 1.00 89.12 90 ALA A C 1
ATOM 705 O O . ALA A 1 90 ? 24.155 -15.368 -24.753 1.00 89.12 90 ALA A O 1
ATOM 706 N N . ALA A 1 91 ? 25.319 -13.573 -25.451 1.00 88.31 91 ALA A N 1
ATOM 707 C CA . ALA A 1 91 ? 24.466 -12.576 -24.807 1.00 88.31 91 ALA A CA 1
ATOM 708 C C . ALA A 1 91 ? 23.025 -12.613 -25.348 1.00 88.31 91 ALA A C 1
ATOM 710 O O . ALA A 1 91 ? 22.072 -12.567 -24.571 1.00 88.31 91 ALA A O 1
ATOM 711 N N . PHE A 1 92 ? 22.845 -12.784 -26.663 1.00 89.31 92 PHE A N 1
ATOM 712 C CA . PHE A 1 92 ? 21.521 -12.930 -27.272 1.00 89.31 92 PHE A CA 1
ATOM 713 C C . PHE A 1 92 ? 20.776 -14.170 -26.762 1.00 89.31 92 PHE A C 1
ATOM 715 O O . PHE A 1 92 ? 19.609 -14.077 -26.382 1.00 89.31 92 PHE A O 1
ATOM 722 N N . ARG A 1 93 ? 21.457 -15.322 -26.684 1.00 88.19 93 ARG A N 1
ATOM 723 C CA . ARG A 1 93 ? 20.884 -16.555 -26.115 1.00 88.19 93 ARG A CA 1
ATOM 724 C C . ARG A 1 93 ? 20.549 -16.409 -24.634 1.00 88.19 93 ARG A C 1
ATOM 726 O O . ARG A 1 93 ? 19.556 -16.956 -24.171 1.00 88.19 93 ARG A O 1
ATOM 733 N N . GLN A 1 94 ? 21.334 -15.646 -23.879 1.00 89.25 94 GLN A N 1
ATOM 734 C CA . GLN A 1 94 ? 21.000 -15.346 -22.488 1.00 89.25 94 GLN A CA 1
ATOM 735 C C . GLN A 1 94 ? 19.730 -14.486 -22.377 1.00 89.25 94 GLN A C 1
ATOM 737 O O . GLN A 1 94 ? 18.934 -14.693 -21.465 1.00 89.25 94 GLN A O 1
ATOM 742 N N . LEU A 1 95 ? 19.525 -13.551 -23.310 1.00 85.81 95 LEU A N 1
ATOM 743 C CA . LEU A 1 95 ? 18.387 -12.629 -23.307 1.00 85.81 95 LEU A CA 1
ATOM 744 C C . LEU A 1 95 ? 17.086 -13.272 -23.824 1.00 85.81 95 LEU A C 1
ATOM 746 O O . LEU A 1 95 ? 16.018 -12.994 -23.284 1.00 85.81 95 LEU A O 1
ATOM 750 N N . ARG A 1 96 ? 17.158 -14.124 -24.858 1.00 83.75 96 ARG A N 1
ATOM 751 C CA . ARG A 1 96 ? 15.989 -14.714 -25.552 1.00 83.75 96 ARG A CA 1
ATOM 752 C C . ARG A 1 96 ? 15.786 -16.216 -25.316 1.00 83.75 96 ARG A C 1
ATOM 754 O O . ARG A 1 96 ? 14.772 -16.755 -25.746 1.00 83.75 96 ARG A O 1
ATOM 761 N N . GLY A 1 97 ? 16.710 -16.885 -24.629 1.00 85.12 97 GLY A N 1
ATOM 762 C CA . GLY A 1 97 ? 16.683 -18.327 -24.371 1.00 85.12 97 GLY A CA 1
ATOM 763 C C . GLY A 1 97 ? 17.777 -19.093 -25.124 1.00 85.12 97 GLY A C 1
ATOM 764 O O . GLY A 1 97 ? 18.242 -18.676 -26.184 1.00 85.12 97 GLY A O 1
ATOM 765 N N . ALA A 1 98 ? 18.196 -20.235 -24.567 1.00 79.25 98 ALA A N 1
ATOM 766 C CA . ALA A 1 98 ? 19.385 -20.970 -25.014 1.00 79.25 98 ALA A CA 1
ATOM 767 C C . ALA A 1 98 ? 19.338 -21.418 -26.489 1.00 79.25 98 ALA A C 1
ATOM 769 O O . ALA A 1 98 ? 20.380 -21.481 -27.142 1.00 79.25 98 ALA A O 1
ATOM 770 N N . GLU A 1 99 ? 18.140 -21.690 -27.012 1.00 82.88 99 GLU A N 1
ATOM 771 C CA . GLU A 1 99 ? 17.909 -22.136 -28.393 1.00 82.88 99 GLU A CA 1
ATOM 772 C C . GLU A 1 99 ? 17.644 -20.981 -29.375 1.00 82.88 99 GLU A C 1
ATOM 774 O O . GLU A 1 99 ? 17.504 -21.212 -30.575 1.00 82.88 99 GLU A O 1
ATOM 779 N N . ALA A 1 100 ? 17.588 -19.731 -28.901 1.00 84.62 100 ALA A N 1
ATOM 780 C CA . ALA A 1 100 ? 17.273 -18.589 -29.748 1.00 84.62 100 ALA A CA 1
ATOM 781 C C . ALA A 1 100 ? 18.398 -18.311 -30.761 1.00 84.62 100 ALA A C 1
ATOM 783 O O . ALA A 1 100 ? 19.575 -18.173 -30.406 1.00 84.62 100 ALA A O 1
ATOM 784 N N . VAL A 1 101 ? 18.020 -18.185 -32.034 1.00 84.75 101 VAL A N 1
ATOM 785 C CA . VAL A 1 101 ? 18.923 -17.808 -33.127 1.00 84.75 101 VAL A CA 1
ATOM 786 C C . VAL A 1 101 ? 18.683 -16.336 -33.470 1.00 84.75 101 VAL A C 1
ATOM 788 O O . VAL A 1 101 ? 17.542 -15.965 -33.739 1.00 84.75 101 VAL A O 1
ATOM 791 N N . PRO A 1 102 ? 19.715 -15.477 -33.450 1.00 83.12 102 PRO A N 1
ATOM 792 C CA . PRO A 1 102 ? 19.534 -14.064 -33.743 1.00 83.12 102 PRO A CA 1
ATOM 793 C C . PRO A 1 102 ? 19.261 -13.826 -35.225 1.00 83.12 102 PRO A C 1
ATOM 795 O O . PRO A 1 102 ? 20.042 -14.227 -36.087 1.00 83.12 102 PRO A O 1
ATOM 798 N N . ASN A 1 103 ? 18.182 -13.098 -35.503 1.00 88.81 103 ASN A N 1
ATOM 799 C CA . ASN A 1 103 ? 17.863 -12.559 -36.816 1.00 88.81 103 ASN A CA 1
ATOM 800 C C . ASN A 1 103 ? 18.009 -11.030 -36.775 1.00 88.81 103 ASN A C 1
ATOM 802 O O . ASN A 1 103 ? 17.254 -10.342 -36.091 1.00 88.81 103 ASN A O 1
ATOM 806 N N . LEU A 1 104 ? 18.987 -10.488 -37.510 1.00 87.94 104 LEU A N 1
ATOM 807 C CA . LEU A 1 104 ? 19.273 -9.047 -37.540 1.00 87.94 104 LEU A CA 1
ATOM 808 C C . LEU A 1 104 ? 18.073 -8.207 -37.994 1.00 87.94 104 LEU A C 1
ATOM 810 O O . LEU A 1 104 ? 17.929 -7.082 -37.524 1.00 87.94 104 LEU A O 1
ATOM 814 N N . PHE A 1 105 ? 17.223 -8.736 -38.879 1.00 88.19 105 PHE A N 1
ATOM 815 C CA . PHE A 1 105 ? 16.021 -8.036 -39.331 1.00 88.19 105 PHE A CA 1
ATOM 816 C C . PHE A 1 105 ? 14.988 -7.923 -38.206 1.00 88.19 105 PHE A C 1
ATOM 818 O O . PHE A 1 105 ? 14.495 -6.835 -37.938 1.00 88.19 105 PHE A O 1
ATOM 825 N N . GLU A 1 106 ? 14.720 -9.022 -37.500 1.00 86.38 106 GLU A N 1
ATOM 826 C CA . GLU A 1 106 ? 13.783 -9.035 -36.368 1.00 86.38 106 GLU A CA 1
ATOM 827 C C . GLU A 1 106 ? 14.271 -8.150 -35.218 1.00 86.38 106 GLU A C 1
ATOM 829 O O . GLU A 1 106 ? 13.489 -7.399 -34.644 1.00 86.38 106 GLU A O 1
ATOM 834 N N . ILE A 1 107 ? 15.577 -8.182 -34.922 1.00 87.88 107 ILE A N 1
ATOM 835 C CA . ILE A 1 107 ? 16.181 -7.301 -33.915 1.00 87.88 107 ILE A CA 1
ATOM 836 C C . ILE A 1 107 ? 16.054 -5.833 -34.346 1.00 87.88 107 ILE A C 1
ATOM 838 O O . ILE A 1 107 ? 15.708 -4.985 -33.530 1.00 87.88 107 ILE A O 1
ATOM 842 N N . ALA A 1 108 ? 16.319 -5.514 -35.617 1.00 87.81 108 ALA A N 1
ATOM 843 C CA . ALA A 1 108 ? 16.178 -4.154 -36.135 1.00 87.81 108 ALA A CA 1
ATOM 844 C C . ALA A 1 108 ? 14.727 -3.652 -36.048 1.00 87.81 108 ALA A C 1
ATOM 846 O O . ALA A 1 108 ? 14.502 -2.522 -35.619 1.00 87.81 108 ALA A O 1
ATOM 847 N N . GLU A 1 109 ? 13.749 -4.483 -36.407 1.00 86.56 109 GLU A N 1
ATOM 848 C CA . GLU A 1 109 ? 12.329 -4.150 -36.261 1.00 86.56 109 GLU A CA 1
ATOM 849 C C . GLU A 1 109 ? 11.956 -3.922 -34.792 1.00 86.56 109 GLU A C 1
ATOM 851 O O . GLU A 1 109 ? 11.392 -2.883 -34.465 1.00 86.56 109 GLU A O 1
ATOM 856 N N . GLU A 1 110 ? 12.360 -4.802 -33.872 1.00 86.00 110 GLU A N 1
ATOM 857 C CA . GLU A 1 110 ? 12.120 -4.611 -32.435 1.00 86.00 110 GLU A CA 1
ATOM 858 C C . GLU A 1 110 ? 12.732 -3.302 -31.913 1.00 86.00 110 GLU A C 1
ATOM 860 O O . GLU A 1 110 ? 12.093 -2.566 -31.160 1.00 86.00 110 GLU A O 1
ATOM 865 N N . LEU A 1 111 ? 13.950 -2.962 -32.335 1.00 87.81 111 LEU A N 1
ATOM 866 C CA . LEU A 1 111 ? 14.588 -1.697 -31.970 1.00 87.81 111 LEU A CA 1
ATOM 867 C C . LEU A 1 111 ? 13.813 -0.487 -32.526 1.00 87.81 111 LEU A C 1
ATOM 869 O O . LEU A 1 111 ? 13.580 0.471 -31.784 1.00 87.81 111 LEU A O 1
ATOM 873 N N . ARG A 1 112 ? 13.344 -0.540 -33.781 1.00 85.56 112 ARG A N 1
ATOM 874 C CA . ARG A 1 112 ? 12.497 0.514 -34.374 1.00 85.56 112 ARG A CA 1
ATOM 875 C C . ARG A 1 112 ? 11.192 0.701 -33.612 1.00 85.56 112 ARG A C 1
ATOM 877 O O . ARG A 1 112 ? 10.835 1.835 -33.306 1.00 85.56 112 ARG A O 1
ATOM 884 N N . LEU A 1 113 ? 10.512 -0.393 -33.267 1.00 82.31 113 LEU A N 1
ATOM 885 C CA . LEU A 1 113 ? 9.250 -0.362 -32.518 1.00 82.31 113 LEU A CA 1
ATOM 886 C C . LEU A 1 113 ? 9.412 0.276 -31.130 1.00 82.31 113 LEU A C 1
ATOM 888 O O . LEU A 1 113 ? 8.465 0.845 -30.591 1.00 82.31 113 LEU A O 1
ATOM 892 N N . ASN A 1 114 ? 10.622 0.239 -30.571 1.00 80.50 114 ASN A N 1
ATOM 893 C CA . ASN A 1 114 ? 10.965 0.893 -29.311 1.00 80.50 114 ASN A CA 1
ATOM 894 C C . ASN A 1 114 ? 11.630 2.273 -29.494 1.00 80.50 114 ASN A C 1
ATOM 896 O O . ASN A 1 114 ? 12.270 2.782 -28.571 1.00 80.50 114 ASN A O 1
ATOM 900 N N . ASN A 1 115 ? 11.447 2.892 -30.668 1.00 78.25 115 ASN A N 1
ATOM 901 C CA . ASN A 1 115 ? 11.913 4.233 -31.038 1.00 78.25 115 ASN A CA 1
ATOM 902 C C . ASN A 1 115 ? 13.440 4.420 -30.960 1.00 78.25 115 ASN A C 1
ATOM 904 O O . ASN A 1 115 ? 13.946 5.509 -30.663 1.00 78.25 115 ASN A O 1
ATOM 908 N N . VAL A 1 116 ? 14.187 3.345 -31.209 1.00 83.06 116 VAL A N 1
ATOM 909 C CA . VAL A 1 116 ? 15.636 3.412 -31.385 1.00 83.06 116 VAL A CA 1
ATOM 910 C C . VAL A 1 116 ? 15.921 3.875 -32.805 1.00 83.06 116 VAL A C 1
ATOM 912 O O . VAL A 1 116 ? 15.546 3.222 -33.777 1.00 83.06 116 VAL A O 1
ATOM 915 N N . ASP A 1 117 ? 16.629 4.994 -32.914 1.00 85.38 117 ASP A N 1
ATOM 916 C CA . ASP A 1 117 ? 17.156 5.465 -34.188 1.00 85.38 117 ASP A CA 1
ATOM 917 C C . ASP A 1 117 ? 18.216 4.472 -34.693 1.00 85.38 117 ASP A C 1
ATOM 919 O O . ASP A 1 117 ? 19.252 4.289 -34.049 1.00 85.38 117 ASP A O 1
ATOM 923 N N . LEU A 1 118 ? 17.928 3.790 -35.805 1.00 85.69 118 LEU A N 1
ATOM 924 C CA . LEU A 1 118 ? 18.830 2.814 -36.423 1.00 85.69 118 LEU A CA 1
ATOM 925 C C . LEU A 1 118 ? 19.841 3.437 -37.391 1.00 85.69 118 LEU A C 1
ATOM 927 O O . LEU A 1 118 ? 20.790 2.741 -37.781 1.00 85.69 118 LEU A O 1
ATOM 931 N N . ASP A 1 119 ? 19.663 4.706 -37.760 1.00 87.50 119 ASP A N 1
ATOM 932 C CA . ASP A 1 119 ? 20.661 5.458 -38.517 1.00 87.50 119 ASP A CA 1
ATOM 933 C C . ASP A 1 119 ? 21.827 5.833 -37.589 1.00 87.50 119 ASP A C 1
ATOM 935 O O . ASP A 1 119 ? 22.992 5.694 -37.972 1.00 87.50 119 ASP A O 1
ATOM 939 N N . ASP A 1 120 ? 21.523 6.167 -36.325 1.00 88.81 120 ASP A N 1
ATOM 940 C CA . ASP A 1 120 ? 22.507 6.310 -35.243 1.00 88.81 120 ASP A CA 1
ATOM 941 C C . ASP A 1 120 ? 22.134 5.532 -33.955 1.00 88.81 120 ASP A C 1
ATOM 943 O O . ASP A 1 120 ? 21.754 6.103 -32.918 1.00 88.81 120 ASP A O 1
ATOM 947 N N . PRO A 1 121 ? 22.317 4.197 -33.957 1.00 87.38 121 PRO A N 1
ATOM 948 C CA . PRO A 1 121 ? 22.039 3.359 -32.791 1.00 87.38 121 PRO A CA 1
ATOM 949 C C . PRO A 1 121 ? 22.979 3.668 -31.619 1.00 87.38 121 PRO A C 1
ATOM 951 O O . PRO A 1 121 ? 22.616 3.445 -30.462 1.00 87.38 121 PRO A O 1
ATOM 954 N N . LYS A 1 122 ? 24.172 4.223 -31.882 1.00 89.75 122 LYS A N 1
ATOM 955 C CA . LYS A 1 122 ? 25.129 4.594 -30.832 1.00 89.75 122 LYS A CA 1
ATOM 956 C C . LYS A 1 122 ? 24.641 5.811 -30.050 1.00 89.75 122 LYS A C 1
ATOM 958 O O . LYS A 1 122 ? 24.755 5.806 -28.825 1.00 89.75 122 LYS A O 1
ATOM 963 N N . ALA A 1 123 ? 24.056 6.814 -30.708 1.00 88.25 123 ALA A N 1
ATOM 964 C CA . ALA A 1 123 ? 23.439 7.949 -30.018 1.00 88.25 123 ALA A CA 1
ATOM 965 C C . ALA A 1 123 ? 22.237 7.524 -29.162 1.00 88.25 123 ALA A C 1
ATOM 967 O O . ALA A 1 123 ? 22.044 8.031 -28.054 1.00 88.25 123 ALA A O 1
ATOM 968 N N . SER A 1 124 ? 21.431 6.574 -29.640 1.00 85.44 124 SER A N 1
ATOM 969 C CA . SER A 1 124 ? 20.336 5.991 -28.853 1.00 85.44 124 SER A CA 1
ATOM 970 C C . SER A 1 124 ? 20.864 5.245 -27.622 1.00 85.44 124 SER A C 1
ATOM 972 O O . SER A 1 124 ? 20.431 5.531 -26.504 1.00 85.44 124 SER A O 1
ATOM 974 N N . LEU A 1 125 ? 21.881 4.393 -27.797 1.00 87.88 125 LEU A N 1
ATOM 975 C CA . LEU A 1 125 ? 22.562 3.701 -26.699 1.00 87.88 125 LEU A CA 1
ATOM 976 C C . LEU A 1 125 ? 23.166 4.680 -25.684 1.00 87.88 125 LEU A C 1
ATOM 978 O O . LEU A 1 125 ? 23.055 4.465 -24.479 1.00 87.88 125 LEU A O 1
ATOM 982 N N . MET A 1 126 ? 23.777 5.774 -26.147 1.00 87.12 126 MET A N 1
ATOM 983 C CA . MET A 1 126 ? 24.346 6.805 -25.278 1.00 87.12 126 MET A CA 1
ATOM 984 C C . MET A 1 126 ? 23.269 7.482 -24.422 1.00 87.12 126 MET A C 1
ATOM 986 O O . MET A 1 126 ? 23.464 7.605 -23.214 1.00 87.12 126 MET A O 1
ATOM 990 N N . ARG A 1 127 ? 22.120 7.853 -25.008 1.00 83.69 127 ARG A N 1
ATOM 991 C CA . ARG A 1 127 ? 20.977 8.436 -24.277 1.00 83.69 127 ARG A CA 1
ATOM 992 C C . ARG A 1 127 ? 20.438 7.485 -23.207 1.00 83.69 127 ARG A C 1
ATOM 994 O O . ARG A 1 127 ? 20.211 7.899 -22.072 1.00 83.69 127 ARG A O 1
ATOM 1001 N N . ILE A 1 128 ? 20.280 6.205 -23.541 1.00 84.31 128 ILE A N 1
ATOM 1002 C CA . ILE A 1 128 ? 19.804 5.183 -22.597 1.00 84.31 128 ILE A CA 1
ATOM 1003 C C . ILE A 1 128 ? 20.822 4.968 -21.472 1.00 84.31 128 ILE A C 1
ATOM 1005 O O . ILE A 1 128 ? 20.459 4.951 -20.296 1.00 84.31 128 ILE A O 1
ATOM 1009 N N . ASN A 1 129 ? 22.109 4.866 -21.810 1.00 86.38 129 ASN A N 1
ATOM 1010 C CA . ASN A 1 129 ? 23.177 4.708 -20.829 1.00 86.38 129 ASN A CA 1
ATOM 1011 C C . ASN A 1 129 ? 23.330 5.933 -19.925 1.00 86.38 129 ASN A C 1
ATOM 1013 O O . ASN A 1 129 ? 23.634 5.769 -18.746 1.00 86.38 129 ASN A O 1
ATOM 1017 N N . GLU A 1 130 ? 23.098 7.147 -20.426 1.00 83.25 130 GLU A N 1
ATOM 1018 C CA . GLU A 1 130 ? 23.059 8.349 -19.592 1.00 83.25 130 GLU A CA 1
ATOM 1019 C C . GLU A 1 130 ? 21.952 8.238 -18.537 1.00 83.25 130 GLU A C 1
ATOM 1021 O O . GLU A 1 130 ? 22.209 8.443 -17.351 1.00 83.25 130 GLU A O 1
ATOM 1026 N N . VAL A 1 131 ? 20.746 7.831 -18.947 1.00 78.31 131 VAL A N 1
ATOM 1027 C CA . VAL A 1 131 ? 19.605 7.609 -18.047 1.00 78.31 131 VAL A CA 1
ATOM 1028 C C . VAL A 1 131 ? 19.909 6.506 -17.021 1.00 78.31 131 VAL A C 1
ATOM 1030 O O . VAL A 1 131 ? 19.647 6.691 -15.833 1.00 78.31 131 VAL A O 1
ATOM 1033 N N . LEU A 1 132 ? 20.537 5.401 -17.439 1.00 79.38 132 LEU A N 1
ATOM 1034 C CA . LEU A 1 132 ? 20.928 4.288 -16.561 1.00 79.38 132 LEU A CA 1
ATOM 1035 C C . LEU A 1 132 ? 22.056 4.645 -15.572 1.00 79.38 132 LEU A C 1
ATOM 1037 O O . LEU A 1 132 ? 22.090 4.094 -14.470 1.00 79.38 132 LEU A O 1
ATOM 1041 N N . ARG A 1 133 ? 22.987 5.535 -15.952 1.00 75.62 133 ARG A N 1
ATOM 1042 C CA . ARG A 1 133 ? 24.194 5.888 -15.173 1.00 75.62 133 ARG A CA 1
ATOM 1043 C C . ARG A 1 133 ? 24.006 7.042 -14.189 1.00 75.62 133 ARG A C 1
ATOM 1045 O O . ARG A 1 133 ? 24.917 7.294 -13.397 1.00 75.62 133 ARG A O 1
ATOM 1052 N N . ARG A 1 134 ? 22.876 7.760 -14.212 1.00 70.75 134 ARG A N 1
ATOM 1053 C CA . ARG A 1 134 ? 22.609 8.847 -13.251 1.00 70.75 134 ARG A CA 1
ATOM 1054 C C . ARG A 1 134 ? 22.773 8.331 -11.814 1.00 70.75 134 ARG A C 1
ATOM 1056 O O . ARG A 1 134 ? 22.158 7.338 -11.435 1.00 70.75 134 ARG A O 1
ATOM 1063 N N . LYS A 1 135 ? 23.609 9.012 -11.010 1.00 49.59 135 LYS A N 1
ATOM 1064 C CA . LYS A 1 135 ? 23.934 8.643 -9.611 1.00 49.59 135 LYS A CA 1
ATOM 1065 C C . LYS A 1 135 ? 22.703 8.560 -8.700 1.00 49.59 135 LYS A C 1
ATOM 1067 O O . LYS A 1 135 ? 22.731 7.822 -7.722 1.00 49.59 135 LYS A O 1
ATOM 1072 N N . ASP A 1 136 ? 21.626 9.258 -9.051 1.00 51.31 136 ASP A N 1
ATOM 1073 C CA . ASP A 1 136 ? 20.345 9.203 -8.337 1.00 51.31 136 ASP A CA 1
ATOM 1074 C C . ASP A 1 136 ? 19.521 7.936 -8.652 1.00 51.31 136 ASP A C 1
ATOM 1076 O O . ASP A 1 136 ? 18.489 7.697 -8.017 1.00 51.31 136 ASP A O 1
ATOM 1080 N N . GLY A 1 137 ? 19.999 7.106 -9.591 1.00 52.22 137 GLY A N 1
ATOM 1081 C CA . GLY A 1 137 ? 19.264 6.032 -10.251 1.00 52.22 137 GLY A CA 1
ATOM 1082 C C . GLY A 1 137 ? 18.340 6.571 -11.346 1.00 52.22 137 GLY A C 1
ATOM 1083 O O . GLY A 1 137 ? 18.014 7.759 -11.371 1.00 52.22 137 GLY A O 1
ATOM 1084 N N . ILE A 1 138 ? 17.847 5.690 -12.225 1.00 53.03 138 ILE A N 1
ATOM 1085 C CA . ILE A 1 138 ? 16.529 5.923 -12.828 1.00 53.03 138 ILE A CA 1
ATOM 1086 C C . ILE A 1 138 ? 15.613 6.088 -11.624 1.00 53.03 138 ILE A C 1
ATOM 1088 O O . ILE A 1 138 ? 15.485 5.160 -10.837 1.00 53.03 138 ILE A O 1
ATOM 1092 N N . ARG A 1 139 ? 15.082 7.280 -11.399 1.00 53.47 139 ARG A N 1
ATOM 1093 C CA . ARG A 1 139 ? 13.915 7.486 -10.552 1.00 53.47 139 ARG A CA 1
ATOM 1094 C C . ARG A 1 139 ? 12.858 7.959 -11.519 1.00 53.47 139 ARG A C 1
ATOM 1096 O O . ARG A 1 139 ? 13.068 8.984 -12.165 1.00 53.47 139 ARG A O 1
ATOM 1103 N N . SER A 1 140 ? 11.742 7.241 -11.632 1.00 61.34 140 SER A N 1
ATOM 1104 C CA . SER A 1 140 ? 10.531 7.883 -12.138 1.00 61.34 140 SER A CA 1
ATOM 1105 C C . SER A 1 140 ? 10.367 9.155 -11.312 1.00 61.34 140 SER A C 1
ATOM 1107 O O . SER A 1 140 ? 10.359 9.077 -10.077 1.00 61.34 140 SER A O 1
ATOM 1109 N N . TYR A 1 141 ? 10.349 10.324 -11.946 1.00 72.94 141 TYR A N 1
ATOM 1110 C CA . TYR A 1 141 ? 10.238 11.567 -11.190 1.00 72.94 141 TYR A CA 1
ATOM 1111 C C . TYR A 1 141 ? 8.859 11.581 -10.536 1.00 72.94 141 TYR A C 1
ATOM 1113 O O . TYR A 1 141 ? 7.857 11.751 -11.220 1.00 72.94 141 TYR A O 1
ATOM 1121 N N . PHE A 1 142 ? 8.814 11.340 -9.225 1.00 81.88 142 PHE A N 1
ATOM 1122 C CA . PHE A 1 142 ? 7.582 11.335 -8.447 1.00 81.88 142 PHE A CA 1
ATOM 1123 C C . PHE A 1 142 ? 7.376 12.719 -7.834 1.00 81.88 142 PHE A C 1
ATOM 1125 O O . PHE A 1 142 ? 8.040 13.084 -6.860 1.00 81.88 142 PHE A O 1
ATOM 1132 N N . LEU A 1 143 ? 6.478 13.499 -8.428 1.00 85.81 143 LEU A N 1
ATOM 1133 C CA . LEU A 1 143 ? 6.092 14.816 -7.933 1.00 85.81 143 LEU A CA 1
ATOM 1134 C C . LEU A 1 143 ? 4.870 14.653 -7.032 1.00 85.81 143 LEU A C 1
ATOM 1136 O O . LEU A 1 143 ? 3.767 14.448 -7.521 1.00 85.81 143 LEU A O 1
ATOM 1140 N N . ASN A 1 144 ? 5.072 14.710 -5.716 1.00 88.50 144 ASN A N 1
ATOM 1141 C CA . ASN A 1 144 ? 3.981 14.657 -4.745 1.00 88.50 144 ASN A CA 1
ATOM 1142 C C . ASN A 1 144 ? 3.451 16.065 -4.472 1.00 88.50 144 ASN A C 1
ATOM 1144 O O . ASN A 1 144 ? 4.208 16.925 -4.024 1.00 88.50 144 ASN A O 1
ATOM 1148 N N . VAL A 1 145 ? 2.160 16.266 -4.700 1.00 89.25 145 VAL A N 1
ATOM 1149 C CA . VAL A 1 145 ? 1.451 17.526 -4.507 1.00 89.25 145 VAL A CA 1
ATOM 1150 C C . VAL A 1 145 ? 0.234 17.245 -3.641 1.00 89.25 145 VAL A C 1
ATOM 1152 O O . VAL A 1 145 ? -0.605 16.429 -4.009 1.00 89.25 145 VAL A O 1
ATOM 1155 N N . LYS A 1 146 ? 0.098 17.915 -2.496 1.00 87.50 146 LYS A N 1
ATOM 1156 C CA . LYS A 1 146 ? -1.119 17.787 -1.682 1.00 87.50 146 LYS A CA 1
ATOM 1157 C C . LYS A 1 146 ? -2.096 18.908 -1.993 1.00 87.50 146 LYS A C 1
ATOM 1159 O O . LYS A 1 146 ? -1.691 20.065 -2.088 1.00 87.50 146 LYS A O 1
ATOM 1164 N N . GLY A 1 147 ? -3.382 18.578 -2.063 1.00 81.75 147 GLY A N 1
ATOM 1165 C CA . GLY A 1 147 ? -4.473 19.523 -2.285 1.00 81.75 147 GLY A CA 1
ATOM 1166 C C . GLY A 1 147 ? -4.369 20.781 -1.411 1.00 81.75 147 GLY A C 1
ATOM 1167 O O . GLY A 1 147 ? -4.279 21.885 -1.949 1.00 81.75 147 GLY A O 1
ATOM 1168 N N . PRO A 1 148 ? -4.261 20.641 -0.075 1.00 81.00 148 PRO A N 1
ATOM 1169 C CA . PRO A 1 148 ? -4.122 21.785 0.826 1.00 81.00 148 PRO A CA 1
ATOM 1170 C C . PRO A 1 148 ? -2.849 22.620 0.637 1.00 81.00 148 PRO A C 1
ATOM 1172 O O . PRO A 1 148 ? -2.860 23.807 0.938 1.00 81.00 148 PRO A O 1
ATOM 1175 N N . GLU A 1 149 ? -1.751 22.045 0.133 1.00 81.12 149 GLU A N 1
ATOM 1176 C CA . GLU A 1 149 ? -0.487 22.776 -0.085 1.00 81.12 149 GLU A CA 1
ATOM 1177 C C . GLU A 1 149 ? -0.568 23.749 -1.277 1.00 81.12 149 GLU A C 1
ATOM 1179 O O . GLU A 1 149 ? 0.245 24.672 -1.402 1.00 81.12 149 GLU A O 1
ATOM 1184 N N . LEU A 1 150 ? -1.551 23.550 -2.156 1.00 77.06 150 LEU A N 1
ATOM 1185 C CA . LEU A 1 150 ? -1.851 24.445 -3.269 1.00 77.06 150 LEU A CA 1
ATOM 1186 C C . LEU A 1 150 ? -2.839 25.557 -2.878 1.00 77.06 150 LEU A C 1
ATOM 1188 O O . LEU A 1 150 ? -2.905 26.571 -3.574 1.00 77.06 150 LEU A O 1
ATOM 1192 N N . LEU A 1 151 ? -3.567 25.411 -1.767 1.00 69.56 151 LEU A N 1
ATOM 1193 C CA . LEU A 1 151 ? -4.506 26.409 -1.252 1.00 69.56 151 LEU A CA 1
ATOM 1194 C C . LEU A 1 151 ? -3.758 27.481 -0.442 1.00 69.56 151 LEU A C 1
ATOM 1196 O O . LEU A 1 151 ? -3.632 27.394 0.778 1.00 69.56 151 LEU A O 1
ATOM 1200 N N . ASN A 1 152 ? -3.285 28.529 -1.118 1.00 62.62 152 ASN A N 1
ATOM 1201 C CA . ASN A 1 152 ? -2.783 29.734 -0.458 1.00 62.62 152 ASN A CA 1
ATOM 1202 C C . ASN A 1 152 ? -3.868 30.815 -0.387 1.00 62.62 152 ASN A C 1
ATOM 1204 O O . ASN A 1 152 ? -4.796 30.856 -1.188 1.00 62.62 152 ASN A O 1
ATOM 1208 N N . LYS A 1 153 ? -3.724 31.751 0.559 1.00 54.81 153 LYS A N 1
ATOM 1209 C CA . LYS A 1 153 ? -4.651 32.886 0.743 1.00 54.81 153 LYS A CA 1
ATOM 1210 C C . LYS A 1 153 ? -4.617 33.918 -0.401 1.00 54.81 153 LYS A C 1
ATOM 1212 O O . LYS A 1 153 ? -5.427 34.840 -0.390 1.00 54.81 153 LYS A O 1
ATOM 1217 N N . TYR A 1 154 ? -3.688 33.794 -1.353 1.00 55.00 154 TYR A N 1
ATOM 1218 C CA . TYR A 1 154 ? -3.476 34.750 -2.440 1.00 55.00 154 TYR A CA 1
ATOM 1219 C C . TYR A 1 154 ? -4.011 34.206 -3.770 1.00 55.00 154 TYR A C 1
ATOM 1221 O O . TYR A 1 154 ? -3.573 33.165 -4.258 1.00 55.00 154 TYR A O 1
ATOM 1229 N N . VAL A 1 155 ? -4.958 34.941 -4.360 1.00 58.09 155 VAL A N 1
ATOM 1230 C CA . VAL A 1 155 ? -5.576 34.639 -5.661 1.00 58.09 155 VAL A CA 1
ATOM 1231 C C . VAL A 1 155 ? -4.503 34.613 -6.762 1.00 58.09 155 VAL A C 1
ATOM 1233 O O . VAL A 1 155 ? -3.665 35.510 -6.820 1.00 58.09 155 VAL A O 1
ATOM 1236 N N . GLY A 1 156 ? -4.510 33.589 -7.622 1.00 68.25 156 GLY A N 1
ATOM 1237 C CA . GLY A 1 156 ? -3.591 33.442 -8.766 1.00 68.25 156 GLY A CA 1
ATOM 1238 C C . GLY A 1 156 ? -2.265 32.719 -8.479 1.00 68.25 156 GLY A C 1
ATOM 1239 O O . GLY A 1 156 ? -1.655 32.167 -9.396 1.00 68.25 156 GLY A O 1
ATOM 1240 N N . GLU A 1 157 ? -1.829 32.623 -7.218 1.00 77.81 157 GLU A N 1
ATOM 1241 C CA . GLU A 1 157 ? -0.616 31.862 -6.871 1.00 77.81 157 GLU A CA 1
ATOM 1242 C C . GLU A 1 157 ? -0.817 30.351 -7.086 1.00 77.81 157 GLU A C 1
ATOM 1244 O O . GLU A 1 157 ? 0.073 29.662 -7.585 1.00 77.81 157 GLU A O 1
ATOM 1249 N N . THR A 1 158 ? -2.009 29.840 -6.768 1.00 79.81 158 THR A N 1
ATOM 1250 C CA . THR A 1 158 ? -2.381 28.432 -6.960 1.00 79.81 158 THR A CA 1
ATOM 1251 C C . THR A 1 158 ? -2.337 28.011 -8.431 1.00 79.81 158 THR A C 1
ATOM 1253 O O . THR A 1 158 ? -1.796 26.954 -8.749 1.00 79.81 158 THR A O 1
ATOM 1256 N N . GLU A 1 159 ? -2.834 28.851 -9.343 1.00 83.44 159 GLU A N 1
ATOM 1257 C CA . GLU A 1 159 ? -2.798 28.588 -10.789 1.00 83.44 159 GLU A CA 1
ATOM 1258 C C . GLU A 1 159 ? -1.365 28.549 -11.323 1.00 83.44 159 GLU A C 1
ATOM 1260 O O . GLU A 1 159 ? -0.990 27.622 -12.042 1.00 83.44 159 GLU A O 1
ATOM 1265 N N . SER A 1 160 ? -0.545 29.525 -10.917 1.00 84.88 160 SER A N 1
ATOM 1266 C CA . SER A 1 160 ? 0.874 29.585 -11.276 1.00 84.88 160 SER A CA 1
ATOM 1267 C C . SER A 1 160 ? 1.636 28.354 -10.771 1.00 84.88 160 SER A C 1
ATOM 1269 O O . SER A 1 160 ? 2.439 27.776 -11.503 1.00 84.88 160 SER A O 1
ATOM 1271 N N . ARG A 1 161 ? 1.335 27.883 -9.551 1.00 86.50 161 ARG A N 1
ATOM 1272 C CA . ARG A 1 161 ? 1.908 26.642 -9.006 1.00 86.50 161 ARG A CA 1
ATOM 1273 C C . ARG A 1 161 ? 1.517 25.420 -9.829 1.00 86.50 161 ARG A C 1
ATOM 1275 O O . ARG A 1 161 ? 2.397 24.623 -10.139 1.00 86.50 161 ARG A O 1
ATOM 1282 N N . ILE A 1 162 ? 0.240 25.279 -10.195 1.00 88.00 162 ILE A N 1
ATOM 1283 C CA . ILE A 1 162 ? -0.222 24.170 -11.043 1.00 88.00 162 ILE A CA 1
ATOM 1284 C C . ILE A 1 162 ? 0.526 24.194 -12.377 1.00 88.00 162 ILE A C 1
ATOM 1286 O O . ILE A 1 162 ? 1.140 23.192 -12.733 1.00 88.00 162 ILE A O 1
ATOM 1290 N N . ARG A 1 163 ? 0.570 25.344 -13.062 1.00 88.75 163 ARG A N 1
ATOM 1291 C CA . ARG A 1 163 ? 1.309 25.488 -14.325 1.00 88.75 163 ARG A CA 1
ATOM 1292 C C . ARG A 1 163 ? 2.773 25.083 -14.176 1.00 88.75 163 ARG A C 1
ATOM 1294 O O . ARG A 1 163 ? 3.256 24.250 -14.933 1.00 88.75 163 ARG A O 1
ATOM 1301 N N . LYS A 1 164 ? 3.453 25.592 -13.147 1.00 89.38 164 LYS A N 1
ATOM 1302 C CA . LYS A 1 164 ? 4.859 25.276 -12.884 1.00 89.38 164 LYS A CA 1
ATOM 1303 C C . LYS A 1 164 ? 5.097 23.782 -12.643 1.00 89.38 164 LYS A C 1
ATOM 1305 O O . LYS A 1 164 ? 6.069 23.241 -13.150 1.00 89.38 164 LYS A O 1
ATOM 1310 N N . ILE A 1 165 ? 4.209 23.100 -11.912 1.00 90.06 165 ILE A N 1
ATOM 1311 C CA . ILE A 1 165 ? 4.300 21.646 -11.688 1.00 90.06 165 ILE A CA 1
ATOM 1312 C C . ILE A 1 165 ? 4.251 20.890 -13.021 1.00 90.06 165 ILE A C 1
ATOM 1314 O O . ILE A 1 165 ? 5.046 19.976 -13.243 1.00 90.06 165 ILE A O 1
ATOM 1318 N N . PHE A 1 166 ? 3.335 21.274 -13.912 1.00 90.00 166 PHE A N 1
ATOM 1319 C CA . PHE A 1 166 ? 3.193 20.649 -15.224 1.00 90.00 166 PHE A CA 1
ATOM 1320 C C . PHE A 1 166 ? 4.346 20.996 -16.174 1.00 90.00 166 PHE A C 1
ATOM 1322 O O . PHE A 1 166 ? 4.827 20.111 -16.881 1.00 90.00 166 PHE A O 1
ATOM 1329 N N . GLU A 1 167 ? 4.843 22.233 -16.165 1.00 88.56 167 GLU A N 1
ATOM 1330 C CA . GLU A 1 167 ? 6.043 22.641 -16.909 1.00 88.56 167 GLU A CA 1
ATOM 1331 C C . GLU A 1 167 ? 7.282 21.863 -16.448 1.00 88.56 167 GLU A C 1
ATOM 1333 O O . GLU A 1 167 ? 7.987 21.279 -17.273 1.00 88.56 167 GLU A O 1
ATOM 1338 N N . ASP A 1 168 ? 7.505 21.772 -15.133 1.00 86.25 168 ASP A N 1
ATOM 1339 C CA . ASP A 1 168 ? 8.610 21.015 -14.541 1.00 86.25 168 ASP A CA 1
ATOM 1340 C C . ASP A 1 168 ? 8.518 19.521 -14.891 1.00 86.25 168 ASP A C 1
ATOM 1342 O O . ASP A 1 168 ? 9.540 18.873 -15.137 1.00 86.25 168 ASP A O 1
ATOM 1346 N N . ALA A 1 169 ? 7.303 18.964 -14.934 1.00 86.69 169 ALA A N 1
ATOM 1347 C CA . ALA A 1 169 ? 7.076 17.584 -15.345 1.00 86.69 169 ALA A CA 1
ATOM 1348 C C . ALA A 1 169 ? 7.388 17.370 -16.833 1.00 86.69 169 ALA A C 1
ATOM 1350 O O . ALA A 1 169 ? 8.124 16.442 -17.171 1.00 86.69 169 ALA A O 1
ATOM 1351 N N . LYS A 1 170 ? 6.898 18.249 -17.718 1.00 84.88 170 LYS A N 1
ATOM 1352 C CA . LYS A 1 170 ? 7.156 18.189 -19.167 1.00 84.88 170 LYS A CA 1
ATOM 1353 C C . LYS A 1 170 ? 8.644 18.337 -19.485 1.00 84.88 170 LYS A C 1
ATOM 1355 O O . LYS A 1 170 ? 9.167 17.576 -20.289 1.00 84.88 170 LYS A O 1
ATOM 1360 N N . ALA A 1 171 ? 9.345 19.248 -18.810 1.00 83.19 171 ALA A N 1
ATOM 1361 C CA . ALA A 1 171 ? 10.779 19.464 -19.008 1.00 83.19 171 ALA A CA 1
ATOM 1362 C C . ALA A 1 171 ? 11.635 18.238 -18.634 1.00 83.19 171 ALA A C 1
ATOM 1364 O O . ALA A 1 171 ? 12.730 18.053 -19.164 1.00 83.19 171 ALA A O 1
ATOM 1365 N N . ARG A 1 172 ? 11.149 17.396 -17.713 1.00 79.94 172 ARG A N 1
ATOM 1366 C CA . ARG A 1 172 ? 11.841 16.179 -17.255 1.00 79.94 172 ARG A CA 1
ATOM 1367 C C . ARG A 1 172 ? 11.415 14.923 -18.009 1.00 79.94 172 ARG A C 1
ATOM 1369 O O . ARG A 1 172 ? 12.167 13.947 -18.022 1.00 79.94 172 ARG A O 1
ATOM 1376 N N . ALA A 1 173 ? 10.230 14.938 -18.611 1.00 78.25 173 ALA A N 1
ATOM 1377 C CA . ALA A 1 173 ? 9.692 13.827 -19.374 1.00 78.25 173 ALA A CA 1
ATOM 1378 C C . ALA A 1 173 ? 10.435 13.691 -20.708 1.00 78.25 173 ALA A C 1
ATOM 1380 O O . ALA A 1 173 ? 10.172 14.400 -21.674 1.00 78.25 173 ALA A O 1
ATOM 1381 N N . THR A 1 174 ? 11.368 12.745 -20.768 1.00 74.06 174 THR A N 1
ATOM 1382 C CA . THR A 1 174 ? 12.013 12.319 -22.019 1.00 74.06 174 THR A CA 1
ATOM 1383 C C . THR A 1 174 ? 11.452 10.968 -22.446 1.00 74.06 174 THR A C 1
ATOM 1385 O O . THR A 1 174 ? 10.775 10.314 -21.657 1.00 74.06 174 THR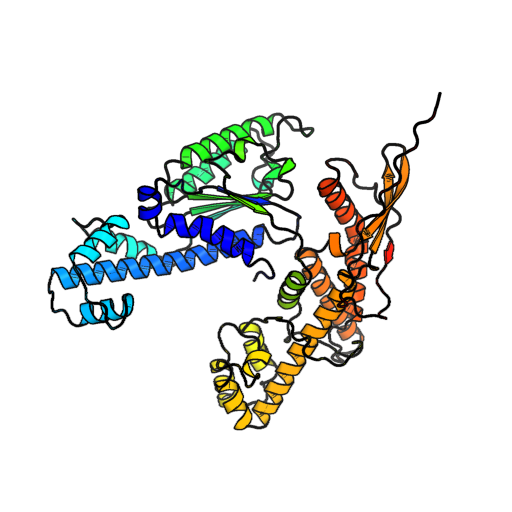 A O 1
ATOM 1388 N N . PHE A 1 175 ? 11.740 10.514 -23.672 1.00 69.06 175 PHE A N 1
ATOM 1389 C CA . PHE A 1 175 ? 11.263 9.214 -24.171 1.00 69.06 175 PHE A CA 1
ATOM 1390 C C . PHE A 1 175 ? 11.571 8.043 -23.217 1.00 69.06 175 PHE A C 1
ATOM 1392 O O . PHE A 1 175 ? 10.737 7.167 -23.030 1.00 69.06 175 PHE A O 1
ATOM 1399 N N . TYR A 1 176 ? 12.736 8.070 -22.566 1.00 73.88 176 TYR A N 1
ATOM 1400 C CA . TYR A 1 176 ? 13.192 7.008 -21.663 1.00 73.88 176 TYR A CA 1
ATOM 1401 C C . TYR A 1 176 ? 12.921 7.298 -20.179 1.00 73.88 176 TYR A C 1
ATOM 1403 O O . TYR A 1 176 ? 13.322 6.516 -19.321 1.00 73.88 176 TYR A O 1
ATOM 1411 N N . THR A 1 177 ? 12.321 8.443 -19.841 1.00 75.44 177 THR A N 1
ATOM 1412 C CA . THR A 1 177 ? 12.124 8.861 -18.446 1.00 75.44 177 THR A CA 1
ATOM 1413 C C . THR A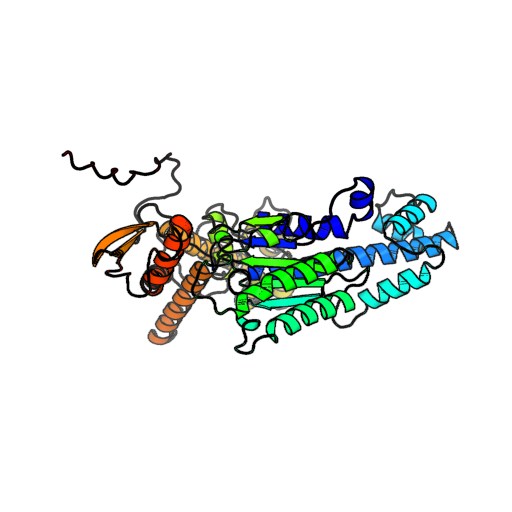 1 177 ? 10.675 9.269 -18.217 1.00 75.44 177 THR A C 1
ATOM 1415 O O . THR A 1 177 ? 10.310 10.397 -18.563 1.00 75.44 177 THR A O 1
ATOM 1418 N N . PRO A 1 178 ? 9.845 8.413 -17.597 1.00 78.81 178 PRO A N 1
ATOM 1419 C CA . PRO A 1 178 ? 8.510 8.826 -17.216 1.00 78.81 178 PRO A CA 1
ATOM 1420 C C . PRO A 1 178 ? 8.516 9.685 -15.954 1.00 78.81 178 PRO A C 1
ATOM 1422 O O . PRO A 1 178 ? 9.341 9.531 -15.043 1.00 78.81 178 PRO A O 1
ATOM 1425 N N . VAL A 1 179 ? 7.526 10.563 -15.886 1.00 85.62 179 VAL A N 1
ATOM 1426 C CA . VAL A 1 179 ? 7.254 11.439 -14.753 1.00 85.62 179 VAL A CA 1
ATOM 1427 C C . VAL A 1 179 ? 5.866 11.113 -14.224 1.00 85.62 179 VAL A C 1
ATOM 1429 O O . VAL A 1 179 ? 4.895 11.124 -14.975 1.00 85.62 179 VAL A O 1
ATOM 1432 N N . VAL A 1 180 ? 5.774 10.828 -12.927 1.00 87.25 180 VAL A N 1
ATOM 1433 C CA . VAL A 1 180 ? 4.511 10.560 -12.236 1.00 87.25 180 VAL A CA 1
ATOM 1434 C C . VAL A 1 180 ? 4.186 11.760 -11.353 1.00 87.25 180 VAL A C 1
ATOM 1436 O O . VAL A 1 180 ? 4.907 12.052 -10.398 1.00 87.25 180 VAL A O 1
ATOM 1439 N N . ILE A 1 181 ? 3.093 12.452 -11.660 1.00 91.00 181 ILE A N 1
ATOM 1440 C CA . ILE A 1 181 ? 2.562 13.546 -10.846 1.00 91.00 181 ILE A CA 1
ATOM 1441 C C . ILE A 1 181 ? 1.468 12.974 -9.953 1.00 91.00 181 ILE A C 1
ATOM 1443 O O . ILE A 1 181 ? 0.440 12.516 -10.445 1.00 91.00 181 ILE A O 1
ATOM 1447 N N . PHE A 1 182 ? 1.684 12.988 -8.643 1.00 92.31 182 PHE A N 1
ATOM 1448 C CA . PHE A 1 182 ? 0.727 12.503 -7.660 1.00 92.31 182 PHE A CA 1
ATOM 1449 C C . PHE A 1 182 ? 0.042 13.668 -6.947 1.00 92.31 182 PHE A C 1
ATOM 1451 O O . PHE A 1 182 ? 0.700 14.431 -6.244 1.00 92.31 182 PHE A O 1
ATOM 1458 N N . PHE A 1 183 ? -1.276 13.769 -7.104 1.00 91.94 183 PHE A N 1
ATOM 1459 C CA . PHE A 1 183 ? -2.127 14.722 -6.401 1.00 91.94 183 PHE A CA 1
ATOM 1460 C C . PHE A 1 183 ? -2.860 14.019 -5.257 1.00 91.94 183 PHE A C 1
ATOM 1462 O O . PHE A 1 183 ? -3.777 13.241 -5.504 1.00 91.94 183 PHE A O 1
ATOM 1469 N N . ASP A 1 184 ? -2.478 14.296 -4.012 1.00 91.31 184 ASP A N 1
ATOM 1470 C CA . ASP A 1 184 ? -3.188 13.814 -2.822 1.00 91.31 184 ASP A CA 1
ATOM 1471 C C . ASP A 1 184 ? -4.310 14.780 -2.420 1.00 91.31 184 ASP A C 1
ATOM 1473 O O . ASP A 1 184 ? -4.193 15.984 -2.640 1.00 91.31 184 ASP A O 1
ATOM 1477 N N . GLU A 1 185 ? -5.373 14.272 -1.796 1.00 89.44 185 GLU A N 1
ATOM 1478 C CA . GLU A 1 185 ? -6.535 15.066 -1.350 1.00 89.44 185 GLU A CA 1
ATOM 1479 C C . GLU A 1 185 ? -7.118 15.978 -2.450 1.00 89.44 185 GLU A C 1
ATOM 1481 O O . GLU A 1 185 ? -7.369 17.171 -2.248 1.00 89.44 185 GLU A O 1
ATOM 1486 N N . MET A 1 186 ? -7.344 15.416 -3.641 1.00 88.69 186 MET A N 1
ATOM 1487 C CA . MET A 1 186 ? -7.885 16.149 -4.794 1.00 88.69 186 MET A CA 1
ATOM 1488 C C . MET A 1 186 ? -9.214 16.860 -4.505 1.00 88.69 186 MET A C 1
ATOM 1490 O O . MET A 1 186 ? -9.496 17.913 -5.080 1.00 88.69 186 MET A O 1
ATOM 1494 N N . GLU A 1 187 ? -10.022 16.325 -3.591 1.00 85.38 187 GLU A N 1
ATOM 1495 C CA . GLU A 1 187 ? -11.285 16.921 -3.157 1.00 85.38 187 GLU A CA 1
ATOM 1496 C C . GLU A 1 187 ? -11.130 18.315 -2.536 1.00 85.38 187 GLU A C 1
ATOM 1498 O O . GLU A 1 187 ? -12.116 19.042 -2.456 1.00 85.38 187 GLU A O 1
ATOM 1503 N N . ALA A 1 188 ? -9.927 18.706 -2.100 1.00 82.62 188 ALA A N 1
ATOM 1504 C CA . ALA A 1 188 ? -9.679 20.038 -1.557 1.00 82.62 188 ALA A CA 1
ATOM 1505 C C . ALA A 1 188 ? -9.656 21.124 -2.646 1.00 82.62 188 ALA A C 1
ATOM 1507 O O . ALA A 1 188 ? -10.012 22.264 -2.373 1.00 82.62 188 ALA A O 1
ATOM 1508 N N . LEU A 1 189 ? -9.248 20.776 -3.870 1.00 77.44 189 LEU A N 1
ATOM 1509 C CA . LEU A 1 189 ? -9.049 21.727 -4.972 1.00 77.44 189 LEU A CA 1
ATOM 1510 C C . LEU A 1 189 ? -10.104 21.611 -6.068 1.00 77.44 189 LEU A C 1
ATOM 1512 O O . LEU A 1 189 ? -10.430 22.591 -6.730 1.00 77.44 189 LEU A O 1
ATOM 1516 N N . PHE A 1 190 ? -10.603 20.400 -6.297 1.00 78.75 190 PHE A N 1
ATOM 1517 C CA . PHE A 1 190 ? -11.285 20.050 -7.538 1.00 78.75 190 PHE A CA 1
ATOM 1518 C C . PHE A 1 190 ? -12.770 19.762 -7.333 1.00 78.75 190 PHE A C 1
ATOM 1520 O O . PHE A 1 190 ? -13.302 18.778 -7.843 1.00 78.75 190 PHE A O 1
ATOM 1527 N N . ARG A 1 191 ? -13.441 20.604 -6.545 1.00 76.00 191 ARG A N 1
ATOM 1528 C CA . ARG A 1 191 ? -14.846 20.413 -6.173 1.00 76.00 191 ARG A CA 1
ATOM 1529 C C . ARG A 1 191 ? -15.805 20.874 -7.263 1.00 76.00 191 ARG A C 1
ATOM 1531 O O . ARG A 1 191 ? -15.582 21.890 -7.914 1.00 76.00 191 ARG A O 1
ATOM 1538 N N . THR A 1 192 ? -16.943 20.192 -7.368 1.00 68.31 192 THR A N 1
ATOM 1539 C CA . THR A 1 192 ? -18.064 20.661 -8.194 1.00 68.31 192 THR A CA 1
ATOM 1540 C C . THR A 1 192 ? -18.571 22.019 -7.689 1.00 68.31 192 THR A C 1
ATOM 1542 O O . THR A 1 192 ? -18.785 22.213 -6.482 1.00 68.31 192 THR A O 1
ATOM 1545 N N . ARG A 1 193 ? -18.780 22.951 -8.629 1.00 59.72 193 ARG A N 1
ATOM 1546 C CA . ARG A 1 193 ? -19.262 24.322 -8.388 1.00 59.72 193 ARG A CA 1
ATOM 1547 C C . ARG A 1 193 ? -20.513 24.333 -7.497 1.00 59.72 193 ARG A C 1
ATOM 1549 O O . ARG A 1 193 ? -21.468 23.611 -7.763 1.00 59.72 193 ARG A O 1
ATOM 1556 N N . GLY A 1 194 ? -20.514 25.170 -6.457 1.00 56.19 194 GLY A N 1
ATOM 1557 C CA . GLY A 1 194 ? -21.681 25.393 -5.589 1.00 56.19 194 GLY A CA 1
ATOM 1558 C C . GLY A 1 194 ? -21.897 24.371 -4.462 1.00 56.19 194 GLY A C 1
ATOM 1559 O O . GLY A 1 194 ? -22.856 24.504 -3.709 1.00 56.19 194 GLY A O 1
ATOM 1560 N N . SER A 1 195 ? -21.011 23.381 -4.288 1.00 53.72 195 SER A N 1
ATOM 1561 C CA . SER A 1 195 ? -21.137 22.339 -3.248 1.00 53.72 195 SER A CA 1
ATOM 1562 C C . SER A 1 195 ? -20.659 22.756 -1.837 1.00 53.72 195 SER A C 1
ATOM 1564 O O . SER A 1 195 ? -20.563 21.916 -0.937 1.00 53.72 195 SER A O 1
ATOM 1566 N N . GLY A 1 196 ? -20.351 24.040 -1.606 1.00 52.41 196 GLY A N 1
ATOM 1567 C CA . GLY A 1 196 ? -19.928 24.590 -0.310 1.00 52.41 196 GLY A CA 1
ATOM 1568 C C . GLY A 1 196 ? -19.820 26.123 -0.309 1.00 52.41 196 GLY A C 1
ATOM 1569 O O . GLY A 1 196 ? -19.973 26.751 -1.352 1.00 52.41 196 GLY A O 1
ATOM 1570 N N . ARG A 1 197 ? -19.538 26.733 0.858 1.00 45.12 197 ARG A N 1
ATOM 1571 C CA . ARG A 1 197 ? -19.156 28.160 0.984 1.00 45.12 197 ARG A CA 1
ATOM 1572 C C . ARG A 1 197 ? -17.744 28.370 0.401 1.00 45.12 197 ARG A C 1
ATOM 1574 O O . ARG A 1 197 ? -16.821 28.647 1.160 1.00 45.12 197 ARG A O 1
ATOM 1581 N N . SER A 1 198 ? -17.541 28.144 -0.895 1.00 50.34 198 SER A N 1
ATOM 1582 C CA . SER A 1 198 ? -16.244 28.396 -1.531 1.00 50.34 198 SER A CA 1
ATOM 1583 C C . SER A 1 198 ? -16.081 29.890 -1.791 1.00 50.34 198 SER A C 1
ATOM 1585 O O . SER A 1 198 ? -17.019 30.561 -2.220 1.00 50.34 198 SER A O 1
ATOM 1587 N N . SER A 1 199 ? -14.886 30.412 -1.535 1.00 53.12 199 SER A N 1
ATOM 1588 C CA . SER A 1 199 ? -14.456 31.698 -2.076 1.00 53.12 199 SER A CA 1
ATOM 1589 C C . SER A 1 199 ? -14.364 31.599 -3.605 1.00 53.12 199 SER A C 1
ATOM 1591 O O . SER A 1 199 ? -14.099 30.524 -4.145 1.00 53.12 199 SER A O 1
ATOM 1593 N N . ASP A 1 200 ? -14.544 32.714 -4.316 1.00 55.06 200 ASP A N 1
ATOM 1594 C CA . ASP A 1 200 ? -14.474 32.781 -5.789 1.00 55.06 200 ASP A CA 1
ATOM 1595 C C . ASP A 1 200 ? -13.155 32.221 -6.377 1.00 55.06 200 ASP A C 1
ATOM 1597 O O . ASP A 1 200 ? -13.091 31.879 -7.555 1.00 55.06 200 ASP A O 1
ATOM 1601 N N . VAL A 1 201 ? -12.123 32.047 -5.544 1.00 55.25 201 VAL A N 1
ATOM 1602 C CA . VAL A 1 201 ? -10.787 31.519 -5.875 1.00 55.25 201 VAL A CA 1
ATOM 1603 C C . VAL A 1 201 ? -10.801 30.052 -6.327 1.00 55.25 201 VAL A C 1
ATOM 1605 O O . VAL A 1 201 ? -9.998 29.671 -7.170 1.00 55.25 201 VAL A O 1
ATOM 1608 N N . GLU A 1 202 ? -11.714 29.215 -5.822 1.00 59.00 202 GLU A N 1
ATOM 1609 C CA . GLU A 1 202 ? -11.781 27.796 -6.224 1.00 59.00 202 GLU A CA 1
ATOM 1610 C C . GLU A 1 202 ? -12.333 27.617 -7.653 1.00 59.00 202 GLU A C 1
ATOM 1612 O O . GLU A 1 202 ? -12.111 26.590 -8.296 1.00 59.00 202 GLU A O 1
ATOM 1617 N N . THR A 1 203 ? -13.025 28.629 -8.193 1.00 63.25 203 THR A N 1
ATOM 1618 C CA . THR A 1 203 ? -13.742 28.519 -9.475 1.00 63.25 203 THR A CA 1
ATOM 1619 C C . THR A 1 203 ? -12.832 28.511 -10.708 1.00 63.25 203 THR A C 1
ATOM 1621 O O . THR A 1 203 ? -13.242 28.004 -11.758 1.00 63.25 203 THR A O 1
ATOM 1624 N N . THR A 1 204 ? -11.597 29.011 -10.587 1.00 73.31 204 THR A N 1
ATOM 1625 C CA . THR A 1 204 ? -10.622 29.111 -11.688 1.00 73.31 204 THR A CA 1
ATOM 1626 C C . THR A 1 204 ? -9.609 27.962 -11.721 1.00 73.31 204 THR A C 1
ATOM 1628 O O . THR A 1 204 ? -9.033 27.673 -12.772 1.00 73.31 204 THR A O 1
ATOM 1631 N N . ILE A 1 205 ? -9.452 27.232 -10.612 1.00 81.12 205 ILE A N 1
ATOM 1632 C CA . ILE A 1 205 ? -8.469 26.147 -10.469 1.00 81.12 205 ILE A CA 1
ATOM 1633 C C . ILE A 1 205 ? -8.800 24.961 -11.382 1.00 81.12 205 ILE A C 1
ATOM 1635 O O . ILE A 1 205 ? -7.913 24.439 -12.058 1.00 81.12 205 ILE A O 1
ATOM 1639 N N . VAL A 1 206 ? -10.071 24.539 -11.428 1.00 84.88 206 VAL A N 1
ATOM 1640 C CA . VAL A 1 206 ? -10.499 23.392 -12.247 1.00 84.88 206 VAL A CA 1
ATOM 1641 C C . VAL A 1 206 ? -10.229 23.643 -13.739 1.00 84.88 206 VAL A C 1
ATOM 1643 O O . VAL A 1 206 ? -9.536 22.821 -14.333 1.00 84.88 206 VAL A O 1
ATOM 1646 N N . PRO A 1 207 ? -10.673 24.756 -14.366 1.00 86.56 207 PRO A N 1
ATOM 1647 C CA . PRO A 1 207 ? -10.332 25.049 -15.761 1.00 86.56 207 PRO A CA 1
ATOM 1648 C C . PRO A 1 207 ? -8.827 25.062 -16.047 1.00 86.56 207 PRO A C 1
ATOM 1650 O O . PRO A 1 207 ? -8.409 24.482 -17.045 1.00 86.56 207 PRO A O 1
ATOM 1653 N N . GLN A 1 208 ? -8.016 25.674 -15.173 1.00 87.44 208 GLN A N 1
ATOM 1654 C CA . GLN A 1 208 ? -6.562 25.714 -15.351 1.00 87.44 208 GLN A CA 1
ATOM 1655 C C . GLN A 1 208 ? -5.955 24.307 -15.293 1.00 87.44 208 GLN A C 1
ATOM 1657 O O . GLN A 1 208 ? -5.140 23.957 -16.138 1.00 87.44 208 GLN A O 1
ATOM 1662 N N . PHE A 1 209 ? -6.374 23.478 -14.335 1.00 88.75 209 PHE A N 1
ATOM 1663 C CA . PHE A 1 209 ? -5.915 22.095 -14.238 1.00 88.75 209 PHE A CA 1
ATOM 1664 C C . PHE A 1 209 ? -6.295 21.275 -15.472 1.00 88.75 209 PHE A C 1
ATOM 1666 O O . PHE A 1 209 ? -5.454 20.564 -16.011 1.00 88.75 209 PHE A O 1
ATOM 1673 N N . LEU A 1 210 ? -7.529 21.420 -15.962 1.00 88.81 210 LEU A N 1
ATOM 1674 C CA . LEU A 1 210 ? -7.978 20.761 -17.187 1.00 88.81 210 LEU A CA 1
ATOM 1675 C C . LEU A 1 210 ? -7.153 21.196 -18.405 1.00 88.81 210 LEU A C 1
ATOM 1677 O O . LEU A 1 210 ? -6.742 20.343 -19.181 1.00 88.81 210 LEU A O 1
ATOM 1681 N N . ALA A 1 211 ? -6.857 22.492 -18.539 1.00 89.06 211 ALA A N 1
ATOM 1682 C CA . ALA A 1 211 ? -6.011 23.001 -19.616 1.00 89.06 211 ALA A CA 1
ATOM 1683 C C . ALA A 1 211 ? -4.585 22.427 -19.554 1.00 89.06 211 ALA A C 1
ATOM 1685 O O . ALA A 1 211 ? -4.017 22.082 -20.588 1.00 89.06 211 ALA A O 1
ATOM 1686 N N . GLU A 1 212 ? -4.011 22.280 -18.355 1.00 89.38 212 GLU A N 1
ATOM 1687 C CA . GLU A 1 212 ? -2.698 21.648 -18.199 1.00 89.38 212 GLU A CA 1
ATOM 1688 C C . GLU A 1 212 ? -2.730 20.145 -18.507 1.00 89.38 212 GLU A C 1
ATOM 1690 O O . GLU A 1 212 ? -1.815 19.653 -19.166 1.00 89.38 212 GLU A O 1
ATOM 1695 N N . MET A 1 213 ? -3.781 19.427 -18.089 1.00 86.69 213 MET A N 1
ATOM 1696 C CA . MET A 1 213 ? -3.980 18.011 -18.425 1.00 86.69 213 MET A CA 1
ATOM 1697 C C . MET A 1 213 ? -4.103 17.801 -19.936 1.00 86.69 213 MET A C 1
ATOM 1699 O O . MET A 1 213 ? -3.376 16.984 -20.498 1.00 86.69 213 MET A O 1
ATOM 1703 N N . ASP A 1 214 ? -4.968 18.573 -20.595 1.00 84.88 214 ASP A N 1
ATOM 1704 C CA . ASP A 1 214 ? -5.161 18.516 -22.045 1.00 84.88 214 ASP A CA 1
ATOM 1705 C C . ASP A 1 214 ? -3.845 18.927 -22.760 1.00 84.88 214 ASP A C 1
ATOM 1707 O O . ASP A 1 214 ? -3.430 18.333 -23.751 1.00 84.88 214 ASP A O 1
ATOM 1711 N N . GLY A 1 215 ? -3.074 19.862 -22.189 1.00 81.19 215 GLY A N 1
ATOM 1712 C CA . GLY A 1 215 ? -1.736 20.231 -22.669 1.00 81.19 215 GLY A CA 1
ATOM 1713 C C . GLY A 1 215 ? -0.640 19.175 -22.440 1.00 81.19 215 GLY A C 1
ATOM 1714 O O . GLY A 1 215 ? 0.460 19.314 -22.982 1.00 81.19 215 GLY A O 1
ATOM 1715 N N . VAL A 1 216 ? -0.888 18.149 -21.623 1.00 77.19 216 VAL A N 1
ATOM 1716 C CA . VAL A 1 216 ? -0.037 16.955 -21.455 1.00 77.19 216 VAL A CA 1
ATOM 1717 C C . VAL A 1 216 ? -0.458 15.837 -22.416 1.00 77.19 216 VAL A C 1
ATOM 1719 O O . VAL A 1 216 ? 0.281 14.871 -22.607 1.00 77.19 216 VAL A O 1
ATOM 1722 N N . GLU A 1 217 ? -1.586 15.969 -23.115 1.00 65.75 217 GLU A N 1
ATOM 1723 C CA . GLU A 1 217 ? -2.058 14.968 -24.073 1.00 65.75 217 GLU A CA 1
ATOM 1724 C C . GLU A 1 217 ? -1.046 14.718 -25.213 1.00 65.75 217 GLU A C 1
ATOM 1726 O O . GLU A 1 217 ? -0.932 13.591 -25.687 1.00 65.75 217 GLU A O 1
ATOM 1731 N N . GLY A 1 218 ? -0.190 15.691 -25.549 1.00 65.38 218 GLY A N 1
ATOM 1732 C CA . GLY A 1 218 ? 0.939 15.504 -26.475 1.00 65.38 218 GLY A CA 1
ATOM 1733 C C . GLY A 1 218 ? 2.221 14.911 -25.861 1.00 65.38 218 GLY A C 1
ATOM 1734 O O . GLY A 1 218 ? 3.113 14.486 -26.588 1.00 65.38 218 GLY A O 1
ATOM 1735 N N . SER A 1 219 ? 2.355 14.876 -24.531 1.00 68.56 219 SER A N 1
ATOM 1736 C CA . SER A 1 219 ? 3.514 14.297 -23.837 1.00 68.56 219 SER A CA 1
ATOM 1737 C C . SER A 1 219 ? 3.230 12.843 -23.458 1.00 68.56 219 SER A C 1
ATOM 1739 O O . SER A 1 219 ? 2.330 12.549 -22.674 1.00 68.56 219 SER A O 1
ATOM 1741 N N . GLU A 1 220 ? 3.992 11.911 -24.024 1.00 66.75 220 GLU A N 1
ATOM 1742 C CA . GLU A 1 220 ? 3.721 10.470 -23.886 1.00 66.75 220 GLU A CA 1
ATOM 1743 C C . GLU A 1 220 ? 4.209 9.861 -22.564 1.00 66.75 220 GLU A C 1
ATOM 1745 O O . GLU A 1 220 ? 3.805 8.758 -22.216 1.00 66.75 220 GLU A O 1
ATOM 1750 N N . ASN A 1 221 ? 5.064 10.568 -21.817 1.00 78.62 221 ASN A N 1
ATOM 1751 C CA . ASN A 1 221 ? 5.751 10.018 -20.640 1.00 78.62 221 ASN A CA 1
ATOM 1752 C C . ASN A 1 221 ? 5.379 10.737 -19.332 1.00 78.62 221 ASN A C 1
ATOM 1754 O O . ASN A 1 221 ? 6.104 10.631 -18.346 1.00 78.62 221 ASN A O 1
ATOM 1758 N N . VAL A 1 222 ? 4.281 11.495 -19.309 1.00 86.19 222 VAL A N 1
ATOM 1759 C CA . VAL A 1 222 ? 3.763 12.122 -18.084 1.00 86.19 222 VAL A CA 1
ATOM 1760 C C . VAL A 1 222 ? 2.481 11.411 -17.678 1.00 86.19 222 VAL A C 1
ATOM 1762 O O . VAL A 1 222 ? 1.547 11.311 -18.468 1.00 86.19 222 VAL A O 1
ATOM 1765 N N . ILE A 1 223 ? 2.449 10.931 -16.438 1.00 87.06 223 ILE A N 1
ATOM 1766 C CA . ILE A 1 223 ? 1.344 10.166 -15.864 1.00 87.06 223 ILE A CA 1
ATOM 1767 C C . ILE A 1 223 ? 0.839 10.906 -14.636 1.00 87.06 223 ILE A C 1
ATOM 1769 O O . ILE A 1 223 ? 1.624 11.337 -13.791 1.00 87.06 223 ILE A O 1
ATOM 1773 N N . ILE A 1 224 ? -0.475 11.038 -14.524 1.00 91.00 224 ILE A N 1
ATOM 1774 C CA . ILE A 1 224 ? -1.132 11.744 -13.431 1.00 91.00 224 ILE A CA 1
ATOM 1775 C C . ILE A 1 224 ? -1.829 10.711 -12.550 1.00 91.00 224 ILE A C 1
ATOM 1777 O O . ILE A 1 224 ? -2.618 9.902 -13.024 1.00 91.00 224 ILE A O 1
ATOM 1781 N N . ILE A 1 225 ? -1.555 10.731 -11.250 1.00 92.25 225 ILE A N 1
ATOM 1782 C CA . ILE A 1 225 ? -2.249 9.902 -10.267 1.00 92.25 225 ILE A CA 1
ATOM 1783 C C . ILE A 1 225 ? -2.925 10.833 -9.269 1.00 92.25 225 ILE A C 1
ATOM 1785 O O . ILE A 1 225 ? -2.271 11.540 -8.511 1.00 92.25 225 ILE A O 1
ATOM 1789 N N . GLY A 1 226 ? -4.245 10.827 -9.262 1.00 93.56 226 GLY A N 1
ATOM 1790 C CA . GLY A 1 226 ? -5.070 11.508 -8.285 1.00 93.56 226 GLY A CA 1
ATOM 1791 C C . GLY A 1 226 ? -5.462 10.589 -7.141 1.00 93.56 226 GLY A C 1
ATOM 1792 O O . GLY A 1 226 ? -5.842 9.450 -7.384 1.00 93.56 226 GLY A O 1
ATOM 1793 N N . ALA A 1 227 ? -5.429 11.065 -5.902 1.00 94.19 227 ALA A N 1
ATOM 1794 C CA . ALA A 1 227 ? -6.021 10.391 -4.757 1.00 94.19 227 ALA A CA 1
ATOM 1795 C C . ALA A 1 227 ? -7.107 11.259 -4.125 1.00 94.19 227 ALA A C 1
ATOM 1797 O O . ALA A 1 227 ? -6.921 12.455 -3.902 1.00 94.19 227 ALA A O 1
ATOM 1798 N N . SER A 1 228 ? -8.243 10.640 -3.808 1.00 91.75 228 SER A N 1
ATOM 1799 C CA . SER A 1 228 ? -9.330 11.319 -3.114 1.00 91.75 228 SER A CA 1
ATOM 1800 C C . SER A 1 228 ? -10.057 10.418 -2.131 1.00 91.75 228 SER A C 1
ATOM 1802 O O . SER A 1 228 ? -10.263 9.229 -2.377 1.00 91.75 228 SER A O 1
ATOM 1804 N N . ASN A 1 229 ? -10.478 10.978 -0.998 1.00 89.75 229 ASN A N 1
ATOM 1805 C CA . ASN A 1 229 ? -11.390 10.276 -0.097 1.00 89.75 229 ASN A CA 1
ATOM 1806 C C . ASN A 1 229 ? -12.854 10.399 -0.537 1.00 89.75 229 ASN A C 1
ATOM 1808 O O . ASN A 1 229 ? -13.706 9.677 -0.025 1.00 89.75 229 ASN A O 1
ATOM 1812 N N . ARG A 1 230 ? -13.145 11.330 -1.454 1.00 83.50 230 ARG A N 1
ATOM 1813 C CA . ARG A 1 230 ? -14.493 11.789 -1.792 1.00 83.50 230 ARG A CA 1
ATOM 1814 C C . ARG A 1 230 ? -14.641 12.015 -3.291 1.00 83.50 230 ARG A C 1
ATOM 1816 O O . ARG A 1 230 ? -14.671 13.145 -3.773 1.00 83.50 230 ARG A O 1
ATOM 1823 N N . SER A 1 231 ? -14.743 10.918 -4.040 1.00 84.50 231 SER A N 1
ATOM 1824 C CA . SER A 1 231 ? -14.914 10.966 -5.499 1.00 84.50 231 SER A CA 1
ATOM 1825 C C . SER A 1 231 ? -16.216 11.637 -5.937 1.00 84.50 231 SER A C 1
ATOM 1827 O O . SER A 1 231 ? -16.287 12.145 -7.048 1.00 84.50 231 SER A O 1
ATOM 1829 N N . ASP A 1 232 ? -17.233 11.645 -5.074 1.00 82.25 232 ASP A N 1
ATOM 1830 C CA . ASP A 1 232 ? -18.519 12.319 -5.274 1.00 82.25 232 ASP A CA 1
ATOM 1831 C C . ASP A 1 232 ? -18.391 13.848 -5.350 1.00 82.25 232 ASP A C 1
ATOM 1833 O O . ASP A 1 232 ? -19.204 14.507 -5.992 1.00 82.25 232 ASP A O 1
ATOM 1837 N N . MET A 1 233 ? -17.367 14.420 -4.709 1.00 82.00 233 MET A N 1
ATOM 1838 C CA . MET A 1 233 ? -17.132 15.864 -4.720 1.00 82.00 233 MET A CA 1
ATOM 1839 C C . MET A 1 233 ? -16.383 16.343 -5.958 1.00 82.00 233 MET A C 1
ATOM 1841 O O . MET A 1 233 ? -16.455 17.534 -6.272 1.00 82.00 233 MET A O 1
ATOM 1845 N N . ILE A 1 234 ? -15.645 15.449 -6.617 1.00 85.88 234 ILE A N 1
ATOM 1846 C CA . ILE A 1 234 ? -14.747 15.799 -7.715 1.00 85.88 234 ILE A CA 1
ATOM 1847 C C . ILE A 1 234 ? -15.562 16.254 -8.923 1.00 85.88 234 ILE A C 1
ATOM 1849 O O . ILE A 1 234 ? -16.548 15.614 -9.287 1.00 85.88 234 ILE A O 1
ATOM 1853 N N . ASP A 1 235 ? -15.131 17.343 -9.563 1.00 86.31 235 ASP A N 1
ATOM 1854 C CA . ASP A 1 235 ? -15.750 17.825 -10.794 1.00 86.31 235 ASP A CA 1
ATOM 1855 C C . ASP A 1 235 ? -15.758 16.713 -11.872 1.00 86.31 235 ASP A C 1
ATOM 1857 O O . ASP A 1 235 ? -14.691 16.213 -12.259 1.00 86.31 235 ASP A O 1
ATOM 1861 N N . PRO A 1 236 ? -16.936 16.326 -12.405 1.00 87.44 236 PRO A N 1
ATOM 1862 C CA . PRO A 1 236 ? -17.047 15.277 -13.415 1.00 87.44 236 PRO A CA 1
ATOM 1863 C C . PRO A 1 236 ? -16.222 15.533 -14.680 1.00 87.44 236 PRO A C 1
ATOM 1865 O O . PRO A 1 236 ? -15.902 14.583 -15.393 1.00 87.44 236 PRO A O 1
ATOM 1868 N N . ALA A 1 237 ? -15.867 16.788 -14.982 1.00 88.12 237 ALA A N 1
ATOM 1869 C CA . ALA A 1 237 ? -15.020 17.135 -16.115 1.00 88.12 237 ALA A CA 1
ATOM 1870 C C . ALA A 1 237 ? -13.617 16.520 -16.009 1.00 88.12 237 ALA A C 1
ATOM 1872 O O . ALA A 1 237 ? -13.041 16.171 -17.037 1.00 88.12 237 ALA A O 1
ATOM 1873 N N . ILE A 1 238 ? -13.082 16.340 -14.799 1.00 87.75 238 ILE A N 1
ATOM 1874 C CA . ILE A 1 238 ? -11.763 15.723 -14.571 1.00 87.75 238 ILE A CA 1
ATOM 1875 C C . ILE A 1 238 ? -11.808 14.211 -14.838 1.00 87.75 238 ILE A C 1
ATOM 1877 O O . ILE A 1 238 ? -10.811 13.609 -15.223 1.00 87.75 238 ILE A O 1
ATOM 1881 N N . LEU A 1 239 ? -12.984 13.602 -14.683 1.00 88.62 239 LEU A N 1
ATOM 1882 C CA . LEU A 1 239 ? -13.206 12.159 -14.791 1.00 88.62 239 LEU A CA 1
ATOM 1883 C C . LEU A 1 239 ? -13.575 11.689 -16.206 1.00 88.62 239 LEU A C 1
ATOM 1885 O O . LEU A 1 239 ? -14.021 10.548 -16.373 1.00 88.62 239 LEU A O 1
ATOM 1889 N N . ARG A 1 240 ? -13.492 12.582 -17.199 1.00 86.56 240 ARG A N 1
ATOM 1890 C CA . ARG A 1 240 ? -13.804 12.284 -18.602 1.00 86.56 240 ARG A CA 1
ATOM 1891 C C . ARG A 1 240 ? -12.652 11.516 -19.271 1.00 86.56 240 ARG A C 1
ATOM 1893 O O . ARG A 1 240 ? -11.509 11.650 -18.832 1.00 86.56 240 ARG A O 1
ATOM 1900 N N . PRO A 1 241 ? -12.933 10.742 -20.337 1.00 82.25 241 PRO A N 1
ATOM 1901 C CA . PRO A 1 241 ? -11.894 10.100 -21.144 1.00 82.25 241 PRO A CA 1
ATOM 1902 C C . PRO A 1 241 ? -10.818 11.098 -21.597 1.00 82.25 241 PRO A C 1
ATOM 1904 O O . PRO A 1 241 ? -11.145 12.248 -21.887 1.00 82.25 241 PRO A O 1
ATOM 1907 N N . GLY A 1 242 ? -9.555 10.663 -21.621 1.00 78.62 242 GLY A N 1
ATOM 1908 C CA . GLY A 1 242 ? -8.389 11.515 -21.912 1.00 78.62 242 GLY A CA 1
ATOM 1909 C C . GLY A 1 242 ? -7.814 12.257 -20.695 1.00 78.62 242 GLY A C 1
ATOM 1910 O O . GLY A 1 242 ? -6.739 12.842 -20.790 1.00 78.62 242 GLY A O 1
ATOM 1911 N N . ARG A 1 243 ? -8.495 12.210 -19.539 1.00 87.62 243 ARG A N 1
ATOM 1912 C CA . ARG A 1 243 ? -8.069 12.843 -18.278 1.00 87.62 243 ARG A CA 1
ATOM 1913 C C . ARG A 1 243 ? -7.812 11.789 -17.203 1.00 87.62 243 ARG A C 1
ATOM 1915 O O . ARG A 1 243 ? -6.879 11.017 -17.359 1.00 87.62 243 ARG A O 1
ATOM 1922 N N . LEU A 1 244 ? -8.601 11.745 -16.121 1.00 87.31 244 LEU A N 1
ATOM 1923 C CA . LEU A 1 244 ? -8.572 10.653 -15.138 1.00 87.31 244 LEU A CA 1
ATOM 1924 C C . LEU A 1 244 ? -9.550 9.547 -15.557 1.00 87.31 244 LEU A C 1
ATOM 1926 O O . LEU A 1 244 ? -10.650 9.413 -15.008 1.00 87.31 244 LEU A O 1
ATOM 1930 N N . ASP A 1 245 ? -9.164 8.795 -16.580 1.00 82.56 245 ASP A N 1
ATOM 1931 C CA . ASP A 1 245 ? -9.970 7.759 -17.219 1.00 82.56 245 ASP A CA 1
ATOM 1932 C C . ASP A 1 245 ? -9.966 6.435 -16.441 1.00 82.56 245 ASP A C 1
ATOM 1934 O O . ASP A 1 245 ? -11.005 5.774 -16.341 1.00 82.56 245 ASP A O 1
ATOM 1938 N N . VAL A 1 246 ? -8.847 6.085 -15.803 1.00 89.31 246 VAL A N 1
ATOM 1939 C CA . VAL A 1 246 ? -8.733 4.872 -14.984 1.00 89.31 246 VAL A CA 1
ATOM 1940 C C . VAL A 1 246 ? -9.147 5.164 -13.543 1.00 89.31 246 VAL A C 1
ATOM 1942 O O . VAL A 1 246 ? -8.517 5.951 -12.843 1.00 89.31 246 VAL A O 1
ATOM 1945 N N . LYS A 1 247 ? -10.202 4.504 -13.056 1.00 91.75 247 LYS A N 1
ATOM 1946 C CA . LYS A 1 247 ? -10.736 4.705 -11.697 1.00 91.75 247 LYS A CA 1
ATOM 1947 C C . LYS A 1 247 ? -10.555 3.446 -10.867 1.00 91.75 247 LYS A C 1
ATOM 1949 O O . LYS A 1 247 ? -11.203 2.435 -11.123 1.00 91.75 247 LYS A O 1
ATOM 1954 N N . ILE A 1 248 ? -9.724 3.523 -9.835 1.00 92.81 248 ILE A N 1
ATOM 1955 C CA . ILE A 1 248 ? -9.395 2.390 -8.971 1.00 92.81 248 ILE A CA 1
ATOM 1956 C C . ILE A 1 248 ? -9.937 2.666 -7.574 1.00 92.81 248 ILE A C 1
ATOM 1958 O O . ILE A 1 248 ? -9.500 3.584 -6.875 1.00 92.81 248 ILE A O 1
ATOM 1962 N N . LYS A 1 249 ? -10.920 1.854 -7.175 1.00 92.25 249 LYS A N 1
ATOM 1963 C CA . LYS A 1 249 ? -11.522 1.926 -5.846 1.00 92.25 249 LYS A CA 1
ATOM 1964 C C . LYS A 1 249 ? -10.661 1.165 -4.845 1.00 92.25 249 LYS A C 1
ATOM 1966 O O . LYS A 1 249 ? -10.411 -0.026 -5.013 1.00 92.25 249 LYS A O 1
ATOM 1971 N N . ILE A 1 250 ? -10.268 1.839 -3.775 1.00 93.25 250 ILE A N 1
ATOM 1972 C CA . ILE A 1 250 ? -9.607 1.240 -2.621 1.00 93.25 250 ILE A CA 1
ATOM 1973 C C . ILE A 1 250 ? -10.657 1.100 -1.529 1.00 93.25 250 ILE A C 1
ATOM 1975 O O . ILE A 1 250 ? -11.111 2.087 -0.953 1.00 93.25 250 ILE A O 1
ATOM 1979 N N . ASN A 1 251 ? -11.077 -0.138 -1.291 1.00 91.50 251 ASN A N 1
ATOM 1980 C CA . ASN A 1 251 ? -12.066 -0.459 -0.273 1.00 91.50 251 ASN A CA 1
ATOM 1981 C C . ASN A 1 251 ? -11.412 -0.563 1.111 1.00 91.50 251 ASN A C 1
ATOM 1983 O O . ASN A 1 251 ? -10.187 -0.615 1.249 1.00 91.50 251 ASN A O 1
ATOM 1987 N N . ARG A 1 252 ? -12.251 -0.624 2.146 1.00 92.00 252 ARG A N 1
ATOM 1988 C CA . ARG A 1 252 ? -11.810 -1.044 3.480 1.00 92.00 252 ARG A CA 1
ATOM 1989 C C . ARG A 1 252 ? -11.244 -2.465 3.396 1.00 92.00 252 ARG A C 1
ATOM 1991 O O . ARG A 1 252 ? -11.735 -3.250 2.581 1.00 92.00 252 ARG A O 1
ATOM 1998 N N . PRO A 1 253 ? -10.214 -2.795 4.191 1.00 94.06 253 PRO A N 1
ATOM 1999 C CA . PRO A 1 253 ? -9.605 -4.114 4.137 1.00 94.06 253 PRO A CA 1
ATOM 2000 C C . PRO A 1 253 ? -10.637 -5.195 4.472 1.00 94.06 253 PRO A C 1
ATOM 2002 O O . PRO A 1 253 ? -11.478 -5.010 5.347 1.00 94.06 253 PRO A O 1
ATOM 2005 N N . THR A 1 254 ? -10.556 -6.331 3.782 1.00 91.69 254 THR A N 1
ATOM 2006 C CA . THR A 1 254 ? -11.196 -7.568 4.241 1.00 91.69 254 THR A CA 1
ATOM 2007 C C . THR A 1 254 ? -10.449 -8.117 5.454 1.00 91.69 254 THR A C 1
ATOM 2009 O O . THR A 1 254 ? -9.395 -7.605 5.844 1.00 91.69 254 THR A O 1
ATOM 2012 N N . GLN A 1 255 ? -10.956 -9.192 6.049 1.00 88.75 255 GLN A N 1
ATOM 2013 C CA . GLN A 1 255 ? -10.277 -9.841 7.164 1.00 88.75 255 GLN A CA 1
ATOM 2014 C C . GLN A 1 255 ? -8.902 -10.402 6.754 1.00 88.75 255 GLN A C 1
ATOM 2016 O O . GLN A 1 255 ? -7.933 -10.273 7.502 1.00 88.75 255 GLN A O 1
ATOM 2021 N N . GLU A 1 256 ? -8.786 -10.951 5.543 1.00 87.81 256 GLU A N 1
ATOM 2022 C CA . GLU A 1 256 ? -7.530 -11.446 4.966 1.00 87.81 256 GLU A CA 1
ATOM 2023 C C . GLU A 1 256 ? -6.550 -10.297 4.704 1.00 87.81 256 GLU A C 1
ATOM 2025 O O . GLU A 1 256 ? -5.377 -10.376 5.073 1.00 87.81 256 GLU A O 1
ATOM 2030 N N . ALA A 1 257 ? -7.037 -9.197 4.124 1.00 90.50 257 ALA A N 1
ATOM 2031 C CA . ALA A 1 257 ? -6.236 -7.996 3.910 1.00 90.50 257 ALA A CA 1
ATOM 2032 C C . ALA A 1 257 ? -5.762 -7.391 5.243 1.00 90.50 257 ALA A C 1
ATOM 2034 O O . ALA A 1 257 ? -4.597 -7.022 5.384 1.00 90.50 257 ALA A O 1
ATOM 2035 N N . ALA A 1 258 ? -6.637 -7.328 6.250 1.00 92.94 258 ALA A N 1
ATOM 2036 C CA . ALA A 1 258 ? -6.320 -6.815 7.580 1.00 92.94 258 ALA A CA 1
ATOM 2037 C C . ALA A 1 258 ? -5.246 -7.652 8.283 1.00 92.94 258 ALA A C 1
ATOM 2039 O O . ALA A 1 258 ? -4.377 -7.089 8.949 1.00 92.94 258 ALA A O 1
ATOM 2040 N N . LEU A 1 259 ? -5.264 -8.972 8.087 1.00 90.69 259 LEU A N 1
ATOM 2041 C CA . LEU A 1 259 ? -4.234 -9.884 8.578 1.00 90.69 259 LEU A CA 1
ATOM 2042 C C . LEU A 1 259 ? -2.867 -9.551 7.969 1.00 90.69 259 LEU A C 1
ATOM 2044 O O . LEU A 1 259 ? -1.896 -9.390 8.709 1.00 90.69 259 LEU A O 1
ATOM 2048 N N . GLN A 1 260 ? -2.797 -9.344 6.651 1.00 89.00 260 GLN A N 1
ATOM 2049 C CA . GLN A 1 260 ? -1.555 -8.927 5.993 1.00 89.00 260 GLN A CA 1
ATOM 2050 C C . GLN A 1 260 ? -1.085 -7.544 6.463 1.00 89.00 260 GLN A C 1
ATOM 2052 O O . GLN A 1 260 ? 0.109 -7.331 6.664 1.00 89.00 260 GLN A O 1
ATOM 2057 N N . ILE A 1 261 ? -2.010 -6.600 6.668 1.00 92.12 261 ILE A N 1
ATOM 2058 C CA . ILE A 1 261 ? -1.688 -5.256 7.160 1.00 92.12 261 ILE A CA 1
ATOM 2059 C C . ILE A 1 261 ? -1.136 -5.318 8.587 1.00 92.12 261 ILE A C 1
ATOM 2061 O O . ILE A 1 261 ? -0.094 -4.727 8.862 1.00 92.12 261 ILE A O 1
ATOM 2065 N N . MET A 1 262 ? -1.798 -6.032 9.503 1.00 92.44 262 MET A N 1
ATOM 2066 C CA . MET A 1 262 ? -1.329 -6.154 10.885 1.00 92.44 262 MET A CA 1
ATOM 2067 C C . MET A 1 262 ? 0.032 -6.848 10.969 1.00 92.44 262 MET A C 1
ATOM 2069 O O . MET A 1 262 ? 0.860 -6.422 11.773 1.00 92.44 262 MET A O 1
ATOM 2073 N N . ALA A 1 263 ? 0.308 -7.830 10.105 1.00 90.19 263 ALA A N 1
ATOM 2074 C CA . ALA A 1 263 ? 1.602 -8.514 10.039 1.00 90.19 263 ALA A CA 1
ATOM 2075 C C . ALA A 1 263 ? 2.778 -7.583 9.679 1.00 90.19 263 ALA A C 1
ATOM 2077 O O . ALA A 1 263 ? 3.922 -7.877 10.023 1.00 90.19 263 ALA A O 1
ATOM 2078 N N . LEU A 1 264 ? 2.520 -6.427 9.049 1.00 89.44 264 LEU A N 1
ATOM 2079 C CA . LEU A 1 264 ? 3.546 -5.399 8.821 1.00 89.44 264 LEU A CA 1
ATOM 2080 C C . LEU A 1 264 ? 3.975 -4.693 10.114 1.00 89.44 264 LEU A C 1
ATOM 2082 O O . LEU A 1 264 ? 5.088 -4.170 10.182 1.00 89.44 264 LEU A O 1
ATOM 2086 N N . TYR A 1 265 ? 3.096 -4.642 11.118 1.00 92.38 265 TYR A N 1
ATOM 2087 C CA . TYR A 1 265 ? 3.300 -3.867 12.342 1.00 92.38 265 TYR A CA 1
ATOM 2088 C C . TYR A 1 265 ? 3.528 -4.738 13.580 1.00 92.38 265 TYR A C 1
ATOM 2090 O O . TYR A 1 265 ? 4.262 -4.310 14.478 1.00 92.38 265 TYR A O 1
ATOM 2098 N N . LEU A 1 266 ? 2.900 -5.914 13.653 1.00 92.81 266 LEU A N 1
ATOM 2099 C CA . LEU A 1 266 ? 3.036 -6.889 14.734 1.00 92.81 266 LEU A CA 1
ATOM 2100 C C . LEU A 1 266 ? 3.909 -8.055 14.257 1.00 92.81 266 LEU A C 1
ATOM 2102 O O . LEU A 1 266 ? 3.425 -9.088 13.807 1.00 92.81 266 LEU A O 1
ATOM 2106 N N . THR A 1 267 ? 5.219 -7.841 14.305 1.00 91.12 267 THR A N 1
ATOM 2107 C CA . THR A 1 267 ? 6.230 -8.747 13.760 1.00 91.12 267 THR A CA 1
ATOM 2108 C C . THR A 1 267 ? 6.848 -9.660 14.837 1.00 91.12 267 THR A C 1
ATOM 2110 O O . THR A 1 267 ? 6.926 -9.258 16.000 1.00 91.12 267 THR A O 1
ATOM 2113 N N . PRO A 1 268 ? 7.366 -10.853 14.476 1.00 88.69 268 PRO A N 1
ATOM 2114 C CA . PRO A 1 268 ? 7.935 -11.829 15.422 1.00 88.69 268 PRO A CA 1
ATOM 2115 C C . PRO A 1 268 ? 9.152 -11.342 16.228 1.00 88.69 268 PRO A C 1
ATOM 2117 O O . PRO A 1 268 ? 9.437 -11.863 17.307 1.00 88.69 268 PRO A O 1
ATOM 2120 N N . ASN A 1 269 ? 9.879 -10.334 15.738 1.00 88.56 269 ASN A N 1
ATOM 2121 C CA . ASN A 1 269 ? 11.011 -9.732 16.454 1.00 88.56 269 ASN A CA 1
ATOM 2122 C C . ASN A 1 269 ? 10.577 -8.876 17.657 1.00 88.56 269 ASN A C 1
ATOM 2124 O O . ASN A 1 269 ? 11.411 -8.522 18.487 1.00 88.56 269 ASN A O 1
ATOM 2128 N N . LEU A 1 270 ? 9.294 -8.519 17.761 1.00 91.38 270 LEU A N 1
ATOM 2129 C CA . LEU A 1 270 ? 8.774 -7.792 18.916 1.00 91.38 270 LEU A CA 1
ATOM 2130 C C . LEU A 1 270 ? 8.703 -8.705 20.145 1.00 91.38 270 LEU A C 1
ATOM 2132 O O . LEU A 1 270 ? 8.515 -9.912 20.000 1.00 91.38 270 LEU A O 1
ATOM 2136 N N . PRO A 1 271 ? 8.803 -8.158 21.367 1.00 91.56 271 PRO A N 1
ATOM 2137 C CA . PRO A 1 271 ? 8.492 -8.916 22.570 1.00 91.56 271 PRO A CA 1
ATOM 2138 C C . PRO A 1 271 ? 6.984 -9.208 22.597 1.00 91.56 271 PRO A C 1
ATOM 2140 O O . PRO A 1 271 ? 6.184 -8.312 22.855 1.00 91.56 271 PRO A O 1
ATOM 2143 N N . LEU A 1 272 ? 6.599 -10.451 22.305 1.00 92.69 272 LEU A N 1
ATOM 2144 C CA . LEU A 1 272 ? 5.218 -10.946 22.319 1.00 92.69 272 LEU A CA 1
ATOM 2145 C C . LEU A 1 272 ? 5.019 -11.908 23.495 1.00 92.69 272 LEU A C 1
ATOM 2147 O O . LEU A 1 272 ? 5.991 -12.480 23.988 1.00 92.69 272 LEU A O 1
ATOM 2151 N N . SER A 1 273 ? 3.778 -12.071 23.948 1.00 91.00 273 SER A N 1
ATOM 2152 C CA . SER A 1 273 ? 3.418 -13.002 25.016 1.00 91.00 273 SER A CA 1
ATOM 2153 C C . SER A 1 273 ? 2.114 -13.728 24.693 1.00 91.00 273 SER A C 1
ATOM 2155 O O . SER A 1 273 ? 1.180 -13.149 24.147 1.00 91.00 273 SER A O 1
ATOM 2157 N N . ASP A 1 274 ? 2.088 -15.009 25.040 1.00 89.75 274 ASP A N 1
ATOM 2158 C CA . ASP A 1 274 ? 0.984 -15.961 24.908 1.00 89.75 274 ASP A CA 1
ATOM 2159 C C . ASP A 1 274 ? 0.092 -16.046 26.159 1.00 89.75 274 ASP A C 1
ATOM 2161 O O . ASP A 1 274 ? -0.875 -16.802 26.166 1.00 89.75 274 ASP A O 1
ATOM 2165 N N . ALA A 1 275 ? 0.396 -15.274 27.209 1.00 87.38 275 ALA A N 1
ATOM 2166 C CA . ALA A 1 275 ? -0.160 -15.446 28.553 1.00 87.38 275 ALA A CA 1
ATOM 2167 C C . ALA A 1 275 ? -1.695 -15.365 28.641 1.00 87.38 275 ALA A C 1
ATOM 2169 O O . ALA A 1 275 ? -2.284 -15.904 29.574 1.00 87.38 275 ALA A O 1
ATOM 2170 N N . ASP A 1 276 ? -2.334 -14.664 27.706 1.00 87.81 276 ASP A N 1
ATOM 2171 C CA . ASP A 1 276 ? -3.781 -14.448 27.654 1.00 87.81 276 ASP A CA 1
ATOM 2172 C C . ASP A 1 276 ? -4.407 -14.875 26.317 1.00 87.81 276 ASP A C 1
ATOM 2174 O O . ASP A 1 276 ? -5.524 -14.461 25.992 1.00 87.81 276 ASP A O 1
ATOM 2178 N N . LEU A 1 277 ? -3.705 -15.708 25.540 1.00 86.81 277 LEU A N 1
ATOM 2179 C CA . LEU A 1 277 ? -4.290 -16.339 24.364 1.00 86.81 277 LEU A CA 1
ATOM 2180 C C . LEU A 1 277 ? -5.273 -17.448 24.782 1.00 86.81 277 LEU A C 1
ATOM 2182 O O . LEU A 1 277 ? -4.981 -18.218 25.698 1.00 86.81 277 LEU A O 1
ATOM 2186 N N . PRO A 1 278 ? -6.423 -17.585 24.094 1.00 83.00 278 PRO A N 1
ATOM 2187 C CA . PRO A 1 278 ? -7.409 -18.622 24.408 1.00 83.00 278 PRO A CA 1
ATOM 2188 C C . PRO A 1 278 ? -6.910 -20.038 24.081 1.00 83.00 278 PRO A C 1
ATOM 2190 O O . PRO A 1 278 ? -7.363 -21.012 24.676 1.00 83.00 278 PRO A O 1
ATOM 2193 N N . GLN A 1 279 ? -5.998 -20.160 23.116 1.00 81.38 279 GLN A N 1
ATOM 2194 C CA . GLN A 1 279 ? -5.384 -21.414 22.693 1.00 81.38 279 GLN A CA 1
ATOM 2195 C C . GLN A 1 279 ? -3.885 -21.201 22.494 1.00 81.38 279 GLN A C 1
ATOM 2197 O O . GLN A 1 279 ? -3.448 -20.090 22.185 1.00 81.38 279 GLN A O 1
ATOM 2202 N N . ALA A 1 280 ? -3.105 -22.274 22.650 1.00 79.50 280 ALA A N 1
ATOM 2203 C CA . ALA A 1 280 ? -1.673 -22.237 22.383 1.00 79.50 280 ALA A CA 1
ATOM 2204 C C . ALA A 1 280 ? -1.406 -21.758 20.942 1.00 79.50 280 ALA A C 1
ATOM 2206 O O . ALA A 1 280 ? -2.175 -22.111 20.039 1.00 79.50 280 ALA A O 1
ATOM 2207 N N . PRO A 1 281 ? -0.334 -20.976 20.704 1.00 79.38 281 PRO A N 1
ATOM 2208 C CA . PRO A 1 281 ? 0.035 -20.553 19.362 1.00 79.38 281 PRO A CA 1
ATOM 2209 C C . PRO A 1 281 ? 0.179 -21.758 18.434 1.00 79.38 281 PRO A C 1
ATOM 2211 O O . PRO A 1 281 ? 1.035 -22.616 18.626 1.00 79.38 281 PRO A O 1
ATOM 2214 N N . GLN A 1 282 ? -0.684 -21.818 17.429 1.00 71.75 282 GLN A N 1
ATOM 2215 C CA . GLN A 1 282 ? -0.661 -22.834 16.390 1.00 71.75 282 GLN A CA 1
ATOM 2216 C C . GLN A 1 282 ? -0.846 -22.160 15.037 1.00 71.75 282 GLN A C 1
ATOM 2218 O O . GLN A 1 282 ? -1.410 -21.068 14.948 1.00 71.75 282 GLN A O 1
ATOM 2223 N N . SER A 1 283 ? -0.354 -22.803 13.978 1.00 65.62 283 SER A N 1
ATOM 2224 C CA . SER A 1 283 ? -0.584 -22.318 12.619 1.00 65.62 283 SER A CA 1
ATOM 2225 C C . SER A 1 283 ? -2.077 -22.373 12.319 1.00 65.62 283 SER A C 1
ATOM 2227 O O . SER A 1 283 ? -2.684 -23.443 12.362 1.00 65.62 283 SER A O 1
ATOM 2229 N N . TYR A 1 284 ? -2.666 -21.232 11.973 1.00 62.81 284 TYR A N 1
ATOM 2230 C CA . TYR A 1 284 ? -4.074 -21.176 11.577 1.00 62.81 284 TYR A CA 1
ATOM 2231 C C . TYR A 1 284 ? -4.280 -21.594 10.112 1.00 62.81 284 TYR A C 1
ATOM 2233 O O . TYR A 1 284 ? -5.383 -21.451 9.583 1.00 62.81 284 TYR A O 1
ATOM 2241 N N . GLY A 1 285 ? -3.232 -22.085 9.432 1.00 59.84 285 GLY A N 1
ATOM 2242 C CA . GLY A 1 285 ? -3.271 -22.435 8.009 1.00 59.84 285 GLY A CA 1
ATOM 2243 C C . GLY A 1 285 ? -3.494 -21.222 7.102 1.00 59.84 285 GLY A C 1
ATOM 2244 O O . GLY A 1 285 ? -3.942 -21.367 5.965 1.00 59.84 285 GLY A O 1
ATOM 2245 N N . ARG A 1 286 ? -3.232 -20.010 7.606 1.00 60.16 286 ARG A N 1
ATOM 2246 C CA . ARG A 1 286 ? -3.472 -18.760 6.885 1.00 60.16 286 ARG A CA 1
ATOM 2247 C C . ARG A 1 286 ? -2.166 -18.233 6.325 1.00 60.16 286 ARG A C 1
ATOM 2249 O O . ARG A 1 286 ? -1.133 -18.263 6.981 1.00 60.16 286 ARG A O 1
ATOM 2256 N N . ASN A 1 287 ? -2.228 -17.707 5.104 1.00 62.12 287 ASN A N 1
ATOM 2257 C CA . ASN A 1 287 ? -1.099 -17.082 4.415 1.00 62.12 287 ASN A CA 1
ATOM 2258 C C . ASN A 1 287 ? -0.725 -15.725 5.057 1.00 62.12 287 ASN A C 1
ATOM 2260 O O . ASN A 1 287 ? -0.800 -14.682 4.408 1.00 62.12 287 ASN A O 1
ATOM 2264 N N . VAL A 1 288 ? -0.356 -15.711 6.343 1.00 69.88 288 VAL A N 1
ATOM 2265 C CA . VAL A 1 288 ? 0.366 -14.586 6.945 1.00 69.88 288 VAL A CA 1
ATOM 2266 C C . VAL A 1 288 ? 1.782 -14.659 6.399 1.00 69.88 288 VAL A C 1
ATOM 2268 O O . VAL A 1 288 ? 2.489 -15.612 6.694 1.00 69.88 288 VAL A O 1
ATOM 2271 N N . THR A 1 289 ? 2.213 -13.678 5.619 1.00 70.19 289 THR A N 1
ATOM 2272 C CA . THR A 1 289 ? 3.591 -13.647 5.120 1.00 70.19 289 THR A CA 1
ATOM 2273 C C . THR A 1 289 ? 4.340 -12.530 5.826 1.00 70.19 289 THR A C 1
ATOM 2275 O O . THR A 1 289 ? 4.002 -11.354 5.670 1.00 70.19 289 THR A O 1
ATOM 2278 N N . PHE A 1 290 ? 5.364 -12.884 6.598 1.00 76.19 290 PHE A N 1
ATOM 2279 C CA . PHE A 1 290 ? 6.307 -11.908 7.138 1.00 76.19 290 PHE A CA 1
ATOM 2280 C C . PHE A 1 290 ? 7.374 -11.562 6.091 1.00 76.19 290 PHE A C 1
ATOM 2282 O O . PHE A 1 290 ? 7.486 -12.189 5.039 1.00 76.19 290 PHE A O 1
ATOM 2289 N N . LYS A 1 291 ? 8.139 -10.494 6.323 1.00 73.81 291 LYS A N 1
ATOM 2290 C CA . LYS A 1 291 ? 9.236 -10.132 5.417 1.00 73.81 291 LYS A CA 1
ATOM 2291 C C . LYS A 1 291 ? 10.484 -10.943 5.754 1.00 73.81 291 LYS A C 1
ATOM 2293 O O . LYS A 1 291 ? 10.817 -11.097 6.925 1.00 73.81 291 LYS A O 1
ATOM 2298 N N . ALA A 1 292 ? 11.277 -11.284 4.740 1.00 72.00 292 ALA A N 1
ATOM 2299 C CA . ALA A 1 292 ? 12.591 -11.904 4.934 1.00 72.00 292 ALA A CA 1
ATOM 2300 C C . ALA A 1 292 ? 13.534 -11.061 5.811 1.00 72.00 292 ALA A C 1
ATOM 2302 O O . ALA A 1 292 ? 14.313 -11.593 6.594 1.00 72.00 292 ALA A O 1
ATOM 2303 N N . ALA A 1 293 ? 13.436 -9.729 5.733 1.00 76.12 293 ALA A N 1
ATOM 2304 C CA . ALA A 1 293 ? 14.183 -8.833 6.615 1.00 76.12 293 ALA A CA 1
ATOM 2305 C C . ALA A 1 293 ? 13.843 -9.057 8.100 1.00 76.12 293 ALA A C 1
ATOM 2307 O O . ALA A 1 293 ? 14.724 -8.982 8.951 1.00 76.12 293 ALA A O 1
ATOM 2308 N N . THR A 1 294 ? 12.582 -9.371 8.410 1.00 79.69 294 THR A N 1
ATOM 2309 C CA . THR A 1 294 ? 12.139 -9.697 9.769 1.00 79.69 294 THR A CA 1
ATOM 2310 C C . THR A 1 294 ? 12.750 -11.013 10.233 1.00 79.69 294 THR A C 1
ATOM 2312 O O . THR A 1 294 ? 13.293 -11.063 11.330 1.00 79.69 294 THR A O 1
ATOM 2315 N N . ALA A 1 295 ? 12.744 -12.037 9.377 1.00 77.88 295 ALA A N 1
ATOM 2316 C CA . ALA A 1 295 ? 13.392 -13.322 9.632 1.00 77.88 295 ALA A CA 1
ATOM 2317 C C . ALA A 1 295 ? 14.895 -13.171 9.930 1.00 77.88 295 ALA A C 1
ATOM 2319 O O . ALA A 1 295 ? 15.376 -13.646 10.957 1.00 77.88 295 ALA A O 1
ATOM 2320 N N . ARG A 1 296 ? 15.622 -12.441 9.072 1.00 81.88 296 ARG A N 1
ATOM 2321 C CA . ARG A 1 296 ? 17.053 -12.145 9.256 1.00 81.88 296 ARG A CA 1
ATOM 2322 C C . ARG A 1 296 ? 17.320 -11.425 10.574 1.00 81.88 296 ARG A C 1
ATOM 2324 O O . ARG A 1 296 ? 18.196 -11.833 11.326 1.00 81.88 296 ARG A O 1
ATOM 2331 N N . HIS A 1 297 ? 16.515 -10.416 10.895 1.00 84.69 297 HIS A N 1
ATOM 2332 C CA . HIS A 1 297 ? 16.659 -9.687 12.148 1.00 84.69 297 HIS A CA 1
ATOM 2333 C C . HIS A 1 297 ? 16.362 -10.558 13.378 1.00 84.69 297 HIS A C 1
ATOM 2335 O O . HIS A 1 297 ? 17.041 -10.446 14.394 1.00 84.69 297 HIS A O 1
ATOM 2341 N N . CYS A 1 298 ? 15.388 -11.468 13.303 1.00 84.06 298 CYS A N 1
ATOM 2342 C CA . CYS A 1 298 ? 15.162 -12.428 14.380 1.00 84.06 298 CYS A CA 1
ATOM 2343 C C . CYS A 1 298 ? 16.362 -13.374 14.562 1.00 84.06 298 CYS A C 1
ATOM 2345 O O . CYS A 1 298 ? 16.746 -13.639 15.697 1.00 84.06 298 CYS A O 1
ATOM 2347 N N . ILE A 1 299 ? 16.987 -13.845 13.476 1.00 84.75 299 ILE A N 1
ATOM 2348 C CA . ILE A 1 299 ? 18.213 -14.661 13.553 1.00 84.75 299 ILE A CA 1
ATOM 2349 C C . ILE A 1 299 ? 19.336 -13.883 14.247 1.00 84.75 299 ILE A C 1
ATOM 2351 O O . ILE A 1 299 ? 20.028 -14.441 15.091 1.00 84.75 299 ILE A O 1
ATOM 2355 N N . GLU A 1 300 ? 19.501 -12.595 13.948 1.00 86.25 300 GLU A N 1
ATOM 2356 C CA . GLU A 1 300 ? 20.490 -11.746 14.624 1.00 86.25 300 GLU A CA 1
ATOM 2357 C C . GLU A 1 300 ? 20.194 -11.573 16.121 1.00 86.25 300 GLU A C 1
ATOM 2359 O O . GLU A 1 300 ? 21.107 -11.648 16.942 1.00 86.25 300 GLU A O 1
ATOM 2364 N N . LEU A 1 301 ? 18.925 -11.358 16.486 1.00 85.50 301 LEU A N 1
ATOM 2365 C CA . LEU A 1 301 ? 18.512 -11.116 17.870 1.00 85.50 301 LEU A CA 1
ATOM 2366 C C . LEU A 1 301 ? 18.569 -12.372 18.749 1.00 85.50 301 LEU A C 1
ATOM 2368 O O . LEU A 1 301 ? 19.041 -12.301 19.883 1.00 85.50 301 LEU A O 1
ATOM 2372 N N . PHE A 1 302 ? 18.058 -13.500 18.252 1.00 85.56 302 PHE A N 1
ATOM 2373 C CA . PHE A 1 302 ? 17.896 -14.735 19.030 1.00 85.56 302 PHE A CA 1
ATOM 2374 C C . PHE A 1 302 ? 19.046 -15.723 18.801 1.00 85.56 302 PHE A C 1
ATOM 2376 O O . PHE A 1 302 ? 19.398 -16.486 19.694 1.00 85.56 302 PHE A O 1
ATOM 2383 N N . GLY A 1 303 ? 19.720 -15.648 17.652 1.00 84.19 303 GLY A N 1
ATOM 2384 C CA . GLY A 1 303 ? 20.909 -16.439 17.332 1.00 84.19 303 GLY A CA 1
ATOM 2385 C C . GLY A 1 303 ? 22.221 -15.840 17.841 1.00 84.19 303 GLY A C 1
ATOM 2386 O O . GLY A 1 303 ? 23.285 -16.256 17.393 1.00 84.19 303 GLY A O 1
ATOM 2387 N N . ALA A 1 304 ? 22.189 -14.866 18.756 1.00 85.06 304 ALA A N 1
ATOM 2388 C CA . ALA A 1 304 ? 23.397 -14.227 19.288 1.00 85.06 304 ALA A CA 1
ATOM 2389 C C . ALA A 1 304 ? 24.345 -15.209 20.007 1.00 85.06 304 ALA A C 1
ATOM 2391 O O . ALA A 1 304 ? 25.547 -14.966 20.058 1.00 85.06 304 ALA A O 1
ATOM 2392 N N . ALA A 1 305 ? 23.808 -16.314 20.536 1.00 84.75 305 ALA A N 1
ATOM 2393 C CA . ALA A 1 305 ? 24.581 -17.379 21.172 1.00 84.75 305 ALA A CA 1
ATOM 2394 C C . ALA A 1 305 ? 25.240 -18.351 20.172 1.00 84.75 305 ALA A C 1
ATOM 2396 O O . ALA A 1 305 ? 26.126 -19.105 20.566 1.00 84.75 305 ALA A O 1
ATOM 2397 N N . LEU A 1 306 ? 24.829 -18.344 18.897 1.00 86.50 306 LEU A N 1
ATOM 2398 C CA . LEU A 1 306 ? 25.419 -19.205 17.873 1.00 86.50 306 LEU A CA 1
ATOM 2399 C C . LEU A 1 306 ? 26.791 -18.671 17.426 1.00 86.50 306 LEU A C 1
ATOM 2401 O O . LEU A 1 306 ? 26.966 -17.453 17.299 1.00 86.50 306 LEU A O 1
ATOM 2405 N N . PRO A 1 307 ? 27.740 -19.563 17.089 1.00 88.25 307 PRO A N 1
ATOM 2406 C CA . PRO A 1 307 ? 28.963 -19.189 16.390 1.00 88.25 307 PRO A CA 1
ATOM 2407 C C . PRO A 1 307 ? 28.675 -18.387 15.114 1.00 88.25 307 PRO A C 1
ATOM 2409 O O . PRO A 1 307 ? 27.717 -18.664 14.388 1.00 88.25 307 PRO A O 1
ATOM 2412 N N . GLU A 1 308 ? 29.539 -17.415 14.818 1.00 87.25 308 GLU A N 1
ATOM 2413 C CA . GLU A 1 308 ? 29.372 -16.483 13.696 1.00 87.25 308 GLU A CA 1
ATOM 2414 C C . GLU A 1 308 ? 29.217 -17.195 12.343 1.00 87.25 308 GLU A C 1
ATOM 2416 O O . GLU A 1 308 ? 28.342 -16.833 11.560 1.00 87.25 308 GLU A O 1
ATOM 2421 N N . GLU A 1 309 ? 29.973 -18.272 12.119 1.00 87.25 309 GLU A N 1
ATOM 2422 C CA . GLU A 1 309 ? 29.897 -19.098 10.908 1.00 87.25 309 GLU A CA 1
ATOM 2423 C C . GLU A 1 309 ? 28.496 -19.701 10.691 1.00 87.25 309 GLU A C 1
ATOM 2425 O O . GLU A 1 309 ? 27.927 -19.599 9.601 1.00 87.25 309 GLU A O 1
ATOM 2430 N N . LYS A 1 310 ? 27.889 -20.266 11.746 1.00 85.00 310 LYS A N 1
ATOM 2431 C CA . LYS A 1 310 ? 26.537 -20.849 11.678 1.00 85.00 310 LYS A CA 1
ATOM 2432 C C . LYS A 1 310 ? 25.483 -19.769 11.430 1.00 85.00 310 LYS A C 1
ATOM 2434 O O . LYS A 1 310 ? 24.542 -19.971 10.661 1.00 85.00 310 LYS A O 1
ATOM 2439 N N . ARG A 1 311 ? 25.651 -18.604 12.062 1.00 84.06 311 ARG A N 1
ATOM 2440 C CA . ARG A 1 311 ? 24.753 -17.455 11.896 1.00 84.06 311 ARG A CA 1
ATOM 2441 C C . ARG A 1 311 ? 24.799 -16.912 10.467 1.00 84.06 311 ARG A C 1
ATOM 2443 O O . ARG A 1 311 ? 23.747 -16.657 9.887 1.00 84.06 311 ARG A O 1
ATOM 2450 N N . GLU A 1 312 ? 25.983 -16.784 9.871 1.00 85.38 312 GLU A N 1
ATOM 2451 C CA . GLU A 1 312 ? 26.111 -16.396 8.463 1.00 85.38 312 GLU A CA 1
ATOM 2452 C C . GLU A 1 312 ? 25.475 -17.413 7.512 1.00 85.38 312 GLU A C 1
ATOM 2454 O O . GLU A 1 312 ? 24.807 -17.018 6.552 1.00 85.38 312 GLU A O 1
ATOM 2459 N N . ALA A 1 313 ? 25.667 -18.711 7.767 1.00 84.19 313 ALA A N 1
ATOM 2460 C CA . ALA A 1 313 ? 25.061 -19.770 6.965 1.00 84.19 313 ALA A CA 1
ATOM 2461 C C . ALA A 1 313 ? 23.526 -19.680 6.989 1.00 84.19 313 ALA A C 1
ATOM 2463 O O . ALA A 1 313 ? 22.887 -19.746 5.938 1.00 84.19 313 ALA A O 1
ATOM 2464 N N . LEU A 1 314 ? 22.940 -19.430 8.165 1.00 81.50 314 LEU A N 1
ATOM 2465 C CA . LEU A 1 314 ? 21.504 -19.191 8.312 1.00 81.50 314 LEU A CA 1
ATOM 2466 C C . LEU A 1 314 ? 21.039 -17.949 7.551 1.00 81.50 314 LEU A C 1
ATOM 2468 O O . LEU A 1 314 ? 20.075 -18.030 6.794 1.00 81.50 314 LEU A O 1
ATOM 2472 N N . LEU A 1 315 ? 21.729 -16.815 7.693 1.00 82.75 315 LEU A N 1
ATOM 2473 C CA . LEU A 1 315 ? 21.361 -15.569 7.010 1.00 82.75 315 LEU A CA 1
ATOM 2474 C C . LEU A 1 315 ? 21.391 -15.702 5.479 1.00 82.75 315 LEU A C 1
ATOM 2476 O O . LEU A 1 315 ? 20.521 -15.143 4.806 1.00 82.75 315 LEU A O 1
ATOM 2480 N N . LYS A 1 316 ? 22.353 -16.462 4.937 1.00 82.38 316 LYS A N 1
ATOM 2481 C CA . LYS A 1 316 ? 22.452 -16.786 3.502 1.00 82.38 316 LYS A CA 1
ATOM 2482 C C . LYS A 1 316 ? 21.342 -17.735 3.042 1.00 82.38 316 LYS A C 1
ATOM 2484 O O . LYS A 1 316 ? 20.897 -17.631 1.904 1.00 82.38 316 LYS A O 1
ATOM 2489 N N . ALA A 1 317 ? 20.888 -18.631 3.917 1.00 78.62 317 ALA A N 1
ATOM 2490 C CA . ALA A 1 317 ? 19.825 -19.587 3.621 1.00 78.62 317 ALA A CA 1
ATOM 2491 C C . ALA A 1 317 ? 18.407 -18.982 3.682 1.00 78.62 317 ALA A C 1
ATOM 2493 O O . ALA A 1 317 ? 17.478 -19.602 3.167 1.00 78.62 317 ALA A O 1
ATOM 2494 N N . VAL A 1 318 ? 18.212 -17.792 4.275 1.00 73.44 318 VAL A N 1
ATOM 2495 C CA . VAL A 1 318 ? 16.900 -17.114 4.302 1.00 73.44 318 VAL A CA 1
ATOM 2496 C C . VAL A 1 318 ? 16.529 -16.574 2.907 1.00 73.44 318 VAL A C 1
ATOM 2498 O O . VAL A 1 318 ? 17.215 -15.665 2.416 1.00 73.44 318 VAL A O 1
ATOM 2501 N N . PRO A 1 319 ? 15.414 -17.033 2.296 1.00 65.62 319 PRO A N 1
ATOM 2502 C CA . PRO A 1 319 ? 14.953 -16.552 0.989 1.00 65.62 319 PRO A CA 1
ATOM 2503 C C . PRO A 1 319 ? 14.598 -15.056 0.999 1.00 65.62 319 PRO A C 1
ATOM 2505 O O . PRO A 1 319 ? 14.253 -14.503 2.039 1.00 65.62 319 PRO A O 1
ATOM 2508 N N . GLU A 1 320 ? 14.630 -14.380 -0.157 1.00 58.09 320 GLU A N 1
ATOM 2509 C CA . GLU A 1 320 ? 14.361 -12.927 -0.257 1.00 58.09 320 GLU A CA 1
ATOM 2510 C C . GLU A 1 320 ? 12.910 -12.516 0.062 1.00 58.09 320 GLU A C 1
ATOM 2512 O O . GLU A 1 320 ? 12.661 -11.407 0.542 1.00 58.09 320 GLU A O 1
ATOM 2517 N N . LYS A 1 321 ? 11.940 -13.406 -0.171 1.00 54.84 321 LYS A N 1
ATOM 2518 C CA . LYS A 1 321 ? 10.544 -13.271 0.267 1.00 54.84 321 LYS A CA 1
ATOM 2519 C C . LYS A 1 321 ? 10.215 -14.513 1.064 1.00 54.84 321 LYS A C 1
ATOM 2521 O O . LYS A 1 321 ? 10.218 -15.599 0.486 1.00 54.84 321 LYS A O 1
ATOM 2526 N N . HIS A 1 322 ? 9.986 -14.380 2.368 1.00 51.00 322 HIS A N 1
ATOM 2527 C CA . HIS A 1 322 ? 9.805 -15.587 3.145 1.00 51.00 322 HIS A CA 1
ATOM 2528 C C . HIS A 1 322 ? 9.032 -15.466 4.445 1.00 51.00 322 HIS A C 1
ATOM 2530 O O . HIS A 1 322 ? 9.151 -14.488 5.177 1.00 51.00 322 HIS A O 1
ATOM 2536 N N . ASP A 1 323 ? 8.314 -16.550 4.700 1.00 56.16 323 ASP A N 1
ATOM 2537 C CA . ASP A 1 323 ? 7.662 -16.947 5.933 1.00 56.16 323 ASP A CA 1
ATOM 2538 C C . ASP A 1 323 ? 8.489 -18.120 6.481 1.00 56.16 323 ASP A C 1
ATOM 2540 O O . ASP A 1 323 ? 8.526 -19.158 5.826 1.00 56.16 323 ASP A O 1
ATOM 2544 N N . ILE A 1 324 ? 9.231 -17.971 7.590 1.00 57.91 324 ILE A N 1
ATOM 2545 C CA . ILE A 1 324 ? 10.180 -19.015 8.043 1.00 57.91 324 ILE A CA 1
ATOM 2546 C C . ILE A 1 324 ? 9.457 -20.356 8.244 1.00 57.91 324 ILE A C 1
ATOM 2548 O O . ILE A 1 324 ? 10.026 -21.407 7.943 1.00 57.91 324 ILE A O 1
ATOM 2552 N N . ARG A 1 325 ? 8.180 -20.332 8.651 1.00 59.47 325 ARG A N 1
ATOM 2553 C CA . ARG A 1 325 ? 7.285 -21.505 8.676 1.00 59.47 325 ARG A CA 1
ATOM 2554 C C . ARG A 1 325 ? 7.277 -22.282 7.359 1.00 59.47 325 ARG A C 1
ATOM 2556 O O . ARG A 1 325 ? 7.434 -23.499 7.376 1.00 59.47 325 ARG A O 1
ATOM 2563 N N . LYS A 1 326 ? 7.124 -21.589 6.229 1.00 60.16 326 LYS A N 1
ATOM 2564 C CA . LYS A 1 326 ? 7.088 -22.182 4.887 1.00 60.16 326 LYS A CA 1
ATOM 2565 C C . LYS A 1 326 ? 8.436 -22.781 4.488 1.00 60.16 326 LYS A C 1
ATOM 2567 O O . LYS A 1 326 ? 8.467 -23.859 3.915 1.00 60.16 326 LYS A O 1
ATOM 2572 N N . ALA A 1 327 ? 9.560 -22.200 4.910 1.00 55.53 327 ALA A N 1
ATOM 2573 C CA . ALA A 1 327 ? 10.865 -22.845 4.726 1.00 55.53 327 ALA A CA 1
ATOM 2574 C C . ALA A 1 327 ? 10.971 -24.155 5.506 1.00 55.53 327 ALA A C 1
ATOM 2576 O O . ALA A 1 327 ? 11.620 -25.114 5.086 1.00 55.53 327 ALA A O 1
ATOM 2577 N N . LEU A 1 328 ? 10.378 -24.207 6.688 1.00 57.69 328 LEU A N 1
ATOM 2578 C CA . LEU A 1 328 ? 10.443 -25.404 7.512 1.00 57.69 328 LEU A CA 1
ATOM 2579 C C . LEU A 1 328 ? 9.416 -26.464 7.077 1.00 57.69 328 LEU A C 1
ATOM 2581 O O . LEU A 1 328 ? 9.569 -27.620 7.466 1.00 57.69 328 LEU A O 1
ATOM 2585 N N . ASP A 1 329 ? 8.450 -26.121 6.215 1.00 63.19 329 ASP A N 1
ATOM 2586 C CA . ASP A 1 329 ? 7.486 -27.060 5.629 1.00 63.19 329 ASP A CA 1
ATOM 2587 C C . ASP A 1 329 ? 8.194 -28.087 4.719 1.00 63.19 329 ASP A C 1
ATOM 2589 O O . ASP A 1 329 ? 8.789 -27.695 3.708 1.00 63.19 329 ASP A O 1
ATOM 2593 N N . PRO A 1 330 ? 8.116 -29.404 5.013 1.00 58.25 330 PRO A N 1
ATOM 2594 C CA . PRO A 1 330 ? 8.725 -30.458 4.200 1.00 58.25 330 PRO A CA 1
ATOM 2595 C C . PRO A 1 330 ? 8.370 -30.401 2.708 1.00 58.25 330 PRO A C 1
ATOM 2597 O O . PRO A 1 330 ? 9.169 -30.851 1.883 1.00 58.25 330 PRO A O 1
ATOM 2600 N N . HIS A 1 331 ? 7.203 -29.853 2.362 1.00 59.03 331 HIS A N 1
ATOM 2601 C CA . HIS A 1 331 ? 6.686 -29.784 0.999 1.00 59.03 331 HIS A CA 1
ATOM 2602 C C . HIS A 1 331 ? 7.166 -28.558 0.211 1.00 59.03 331 HIS A C 1
ATOM 2604 O O . HIS A 1 331 ? 7.032 -28.541 -1.014 1.00 59.03 331 HIS A O 1
ATOM 2610 N N . GLU A 1 332 ? 7.772 -27.558 0.859 1.00 64.31 332 GLU A N 1
ATOM 2611 C CA . GLU A 1 332 ? 8.323 -26.400 0.154 1.00 64.31 332 GLU A CA 1
ATOM 2612 C C . GLU A 1 332 ? 9.795 -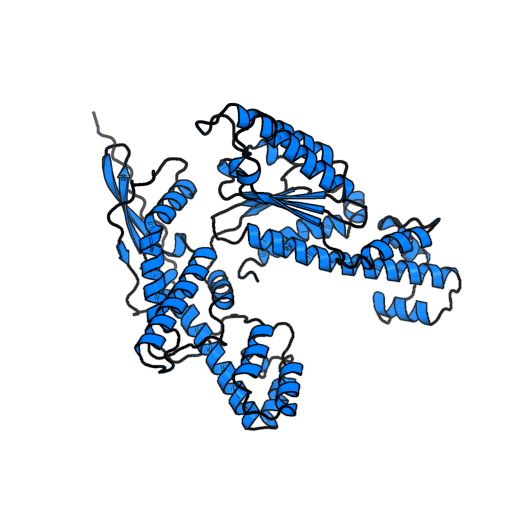26.602 -0.243 1.00 64.31 332 GLU A C 1
ATOM 2614 O O . GLU A 1 332 ? 10.640 -26.897 0.612 1.00 64.31 332 GLU A O 1
ATOM 2619 N N . PRO A 1 333 ? 10.160 -26.383 -1.522 1.00 63.66 333 PRO A N 1
ATOM 2620 C CA . PRO A 1 333 ? 11.539 -26.535 -1.986 1.00 63.66 333 PRO A CA 1
ATOM 2621 C C . PRO A 1 333 ? 12.460 -25.419 -1.471 1.00 63.66 333 PRO A C 1
ATOM 2623 O O . PRO A 1 333 ? 13.653 -25.643 -1.277 1.00 63.66 333 PRO A O 1
ATOM 2626 N N . GLN A 1 334 ? 11.914 -24.225 -1.216 1.00 63.75 334 GLN A N 1
ATOM 2627 C CA . GLN A 1 334 ? 12.690 -23.026 -0.873 1.00 63.75 334 GLN A CA 1
ATOM 2628 C C . GLN A 1 334 ? 13.371 -23.113 0.496 1.00 63.75 334 GLN A C 1
ATOM 2630 O O . GLN A 1 334 ? 14.365 -22.433 0.731 1.00 63.75 334 GLN A O 1
ATOM 2635 N N . GLY A 1 335 ? 12.882 -23.973 1.388 1.00 67.56 335 GLY A N 1
ATOM 2636 C CA . GLY A 1 335 ? 13.459 -24.142 2.714 1.00 67.56 335 GLY A CA 1
ATOM 2637 C C . GLY A 1 335 ? 14.298 -25.394 2.920 1.00 67.56 335 GLY A C 1
ATOM 2638 O O . GLY A 1 335 ? 14.731 -25.659 4.040 1.00 67.56 335 GLY A O 1
ATOM 2639 N N . ALA A 1 336 ? 14.593 -26.141 1.852 1.00 72.75 336 ALA A N 1
ATOM 2640 C CA . ALA A 1 336 ? 15.469 -27.309 1.925 1.00 72.75 336 ALA A CA 1
ATOM 2641 C C . ALA A 1 336 ? 16.840 -26.974 2.548 1.00 72.75 336 ALA A C 1
ATOM 2643 O O . ALA A 1 336 ? 17.357 -27.758 3.341 1.00 72.75 336 ALA A O 1
ATOM 2644 N N . ALA A 1 337 ? 17.388 -25.787 2.258 1.00 76.25 337 ALA A N 1
ATOM 2645 C CA . ALA A 1 337 ? 18.646 -25.314 2.839 1.00 76.25 337 ALA A CA 1
ATOM 2646 C C . ALA A 1 337 ? 18.549 -25.101 4.361 1.00 76.25 337 ALA A C 1
ATOM 2648 O O . ALA A 1 337 ? 19.412 -25.561 5.106 1.00 76.25 337 ALA A O 1
ATOM 2649 N N . LEU A 1 338 ? 17.476 -24.460 4.836 1.00 76.75 338 LEU A N 1
ATOM 2650 C CA . LEU A 1 338 ? 17.237 -24.252 6.268 1.00 76.75 338 LEU A CA 1
ATOM 2651 C C . LEU A 1 338 ? 16.993 -25.582 6.995 1.00 76.75 338 LEU A C 1
ATOM 2653 O O . LEU A 1 338 ? 17.526 -25.787 8.083 1.00 76.75 338 LEU A O 1
ATOM 2657 N N . ARG A 1 339 ? 16.263 -26.518 6.374 1.00 79.50 339 ARG A N 1
ATOM 2658 C CA . ARG A 1 339 ? 16.048 -27.868 6.920 1.00 79.50 339 ARG A CA 1
ATOM 2659 C C . ARG A 1 339 ? 17.342 -28.671 7.021 1.00 79.50 339 ARG A C 1
ATOM 2661 O O . ARG A 1 339 ? 17.562 -29.321 8.037 1.00 79.50 339 ARG A O 1
ATOM 2668 N N . ALA A 1 340 ? 18.202 -28.611 6.005 1.00 81.69 340 ALA A N 1
ATOM 2669 C CA . ALA A 1 340 ? 19.497 -29.286 6.030 1.00 81.69 340 ALA A CA 1
ATOM 2670 C C . ALA A 1 340 ? 20.388 -28.755 7.166 1.00 81.69 340 ALA A C 1
ATOM 2672 O O . ALA A 1 340 ? 20.981 -29.544 7.898 1.00 81.69 340 ALA A O 1
ATOM 2673 N N . LEU A 1 341 ? 20.420 -27.431 7.366 1.00 82.38 341 LEU A N 1
ATOM 2674 C CA . LEU A 1 341 ? 21.134 -26.813 8.488 1.00 82.38 341 LEU A CA 1
ATOM 2675 C C . LEU A 1 341 ? 20.545 -27.229 9.845 1.00 82.38 341 LEU A C 1
ATOM 2677 O O . LEU A 1 341 ? 21.298 -27.542 10.762 1.00 82.38 341 LEU A O 1
ATOM 2681 N N . ALA A 1 342 ? 19.215 -27.291 9.964 1.00 82.56 342 ALA A N 1
ATOM 2682 C CA . ALA A 1 342 ? 18.536 -27.740 11.181 1.00 82.56 342 ALA A CA 1
ATOM 2683 C C . ALA A 1 342 ? 18.838 -29.209 11.524 1.00 82.56 342 ALA A C 1
ATOM 2685 O O . ALA A 1 342 ? 18.988 -29.552 12.688 1.00 82.56 342 ALA A O 1
ATOM 2686 N N . GLN A 1 343 ? 18.926 -30.085 10.520 1.00 84.38 343 GLN A N 1
ATOM 2687 C CA . GLN A 1 343 ? 19.251 -31.502 10.722 1.00 84.38 343 GLN A CA 1
ATOM 2688 C C . GLN A 1 343 ? 20.716 -31.722 11.112 1.00 84.38 343 GLN A C 1
ATOM 2690 O O . GLN A 1 343 ? 21.026 -32.698 11.791 1.00 84.38 343 GLN A O 1
ATOM 2695 N N . ALA A 1 344 ? 21.611 -30.838 10.669 1.00 86.12 344 ALA A N 1
ATOM 2696 C CA . ALA A 1 344 ? 23.037 -30.936 10.947 1.00 86.12 344 ALA A CA 1
ATOM 2697 C C . ALA A 1 344 ? 23.412 -30.471 12.365 1.00 86.12 344 ALA A C 1
ATOM 2699 O O . ALA A 1 344 ? 24.445 -30.899 12.878 1.00 86.12 344 ALA A O 1
ATOM 2700 N N . ASP A 1 345 ? 22.608 -29.603 12.991 1.00 86.38 345 ASP A N 1
ATOM 2701 C CA . ASP A 1 345 ? 22.987 -28.929 14.232 1.00 86.38 345 ASP A CA 1
ATOM 2702 C C . ASP A 1 345 ? 21.800 -28.696 15.197 1.00 86.38 345 ASP A C 1
ATOM 2704 O O . ASP A 1 345 ? 20.881 -27.933 14.874 1.00 86.38 345 ASP A O 1
ATOM 2708 N N . PRO A 1 346 ? 21.824 -29.284 16.412 1.00 87.81 346 PRO A N 1
ATOM 2709 C CA . PRO A 1 346 ? 20.766 -29.108 17.409 1.00 87.81 346 PRO A CA 1
ATOM 2710 C C . PRO A 1 346 ? 20.550 -27.659 17.870 1.00 87.81 346 PRO A C 1
ATOM 2712 O O . PRO A 1 346 ? 19.421 -27.287 18.190 1.00 87.81 346 PRO A O 1
ATOM 2715 N N . GLU A 1 347 ? 21.594 -26.822 17.909 1.00 87.19 347 GLU A N 1
ATOM 2716 C CA . GLU A 1 347 ? 21.468 -25.412 18.311 1.00 87.19 347 GLU A CA 1
ATOM 2717 C C . GLU A 1 347 ? 20.716 -24.614 17.241 1.00 87.19 347 GLU A C 1
ATOM 2719 O O . GLU A 1 347 ? 19.867 -23.773 17.547 1.00 87.19 347 GLU A O 1
ATOM 2724 N N . VAL A 1 348 ? 20.988 -24.917 15.968 1.00 85.44 348 VAL A N 1
ATOM 2725 C CA . VAL A 1 348 ? 20.280 -24.329 14.826 1.00 85.44 348 VAL A CA 1
ATOM 2726 C C . VAL A 1 348 ? 18.830 -24.806 14.788 1.00 85.44 348 VAL A C 1
ATOM 2728 O O . VAL A 1 348 ? 17.927 -23.999 14.560 1.00 85.44 348 VAL A O 1
ATOM 2731 N N . GLN A 1 349 ? 18.588 -26.091 15.059 1.00 86.50 349 GLN A N 1
ATOM 2732 C CA . GLN A 1 349 ? 17.238 -26.639 15.177 1.00 86.50 349 GLN A CA 1
ATOM 2733 C C . GLN A 1 349 ? 16.434 -25.933 16.277 1.00 86.50 349 GLN A C 1
ATOM 2735 O O . GLN A 1 349 ? 15.283 -25.557 16.047 1.00 86.50 349 GLN A O 1
ATOM 2740 N N . ALA A 1 350 ? 17.038 -25.720 17.450 1.00 87.38 350 ALA A N 1
ATOM 2741 C CA . ALA A 1 350 ? 16.402 -25.027 18.566 1.00 87.38 350 ALA A CA 1
ATOM 2742 C C . ALA A 1 350 ? 16.060 -23.569 18.218 1.00 87.38 350 ALA A C 1
ATOM 2744 O O . ALA A 1 350 ? 14.936 -23.133 18.469 1.00 87.38 350 ALA A O 1
ATOM 2745 N N . LEU A 1 351 ? 16.981 -22.839 17.575 1.00 86.50 351 LEU A N 1
ATOM 2746 C CA . LEU A 1 351 ? 16.718 -21.472 17.119 1.00 86.50 351 LEU A CA 1
ATOM 2747 C C . LEU A 1 351 ? 15.566 -21.431 16.109 1.00 86.50 351 LEU A C 1
ATOM 2749 O O . LEU A 1 351 ? 14.658 -20.618 16.242 1.00 86.50 351 LEU A O 1
ATOM 2753 N N . LEU A 1 352 ? 15.570 -22.305 15.101 1.00 83.94 352 LEU A N 1
ATOM 2754 C CA . LEU A 1 352 ? 14.508 -22.342 14.092 1.00 83.94 352 LEU A CA 1
ATOM 2755 C C . LEU A 1 352 ? 13.142 -22.690 14.702 1.00 83.94 352 LEU A C 1
ATOM 2757 O O . LEU A 1 352 ? 12.136 -22.110 14.293 1.00 83.94 352 LEU A O 1
ATOM 2761 N N . ALA A 1 353 ? 13.106 -23.566 15.710 1.00 84.62 353 ALA A N 1
ATOM 2762 C CA . ALA A 1 353 ? 11.895 -23.849 16.476 1.00 84.62 353 ALA A CA 1
ATOM 2763 C C . ALA A 1 353 ? 11.411 -22.620 17.269 1.00 84.62 353 ALA A C 1
ATOM 2765 O O . ALA A 1 353 ? 10.216 -22.322 17.252 1.00 84.62 353 ALA A O 1
ATOM 2766 N N . GLU A 1 354 ? 12.317 -21.863 17.902 1.00 86.19 354 GLU A N 1
ATOM 2767 C CA . GLU A 1 354 ? 11.975 -20.596 18.562 1.00 86.19 354 GLU A CA 1
ATOM 2768 C C . GLU A 1 354 ? 11.407 -19.585 17.557 1.00 86.19 354 GLU A C 1
ATOM 2770 O O . GLU A 1 354 ? 10.360 -18.985 17.797 1.00 86.19 354 GLU A O 1
ATOM 2775 N N . LEU A 1 355 ? 12.049 -19.414 16.401 1.00 84.81 355 LEU A N 1
ATOM 2776 C CA . LEU A 1 355 ? 11.586 -18.492 15.365 1.00 84.81 355 LEU A CA 1
ATOM 2777 C C . LEU A 1 355 ? 10.196 -18.867 14.835 1.00 84.81 355 LEU A C 1
ATOM 2779 O O . LEU A 1 355 ? 9.337 -17.991 14.713 1.00 84.81 355 LEU A O 1
ATOM 2783 N N . ALA A 1 356 ? 9.954 -20.157 14.588 1.00 83.12 356 ALA A N 1
ATOM 2784 C CA . ALA A 1 356 ? 8.650 -20.664 14.173 1.00 83.12 356 ALA A CA 1
ATOM 2785 C C . ALA A 1 356 ? 7.574 -20.416 15.243 1.00 83.12 356 ALA A C 1
ATOM 2787 O O . ALA A 1 356 ? 6.478 -19.958 14.916 1.00 83.12 356 ALA A O 1
ATOM 2788 N N . TYR A 1 357 ? 7.897 -20.641 16.522 1.00 85.62 357 TYR A N 1
ATOM 2789 C CA . TYR A 1 357 ? 6.990 -20.347 17.633 1.00 85.62 357 TYR A CA 1
ATOM 2790 C C . TYR A 1 357 ? 6.618 -18.862 17.690 1.00 85.62 357 TYR A C 1
ATOM 2792 O O . TYR A 1 357 ? 5.454 -18.503 17.855 1.00 85.62 357 TYR A O 1
ATOM 2800 N N . ARG A 1 358 ? 7.592 -17.968 17.497 1.00 87.88 358 ARG A N 1
ATOM 2801 C CA . ARG A 1 358 ? 7.350 -16.518 17.496 1.00 87.88 358 ARG A CA 1
ATOM 2802 C C . ARG A 1 358 ? 6.492 -16.066 16.316 1.00 87.88 358 ARG A C 1
ATOM 2804 O O . ARG A 1 358 ? 5.682 -15.154 16.481 1.00 87.88 358 ARG A O 1
ATOM 2811 N N . GLU A 1 359 ? 6.650 -16.684 15.146 1.00 86.00 359 GLU A N 1
ATOM 2812 C CA . GLU A 1 359 ? 5.764 -16.458 13.998 1.00 86.00 359 GLU A CA 1
ATOM 2813 C C . GLU A 1 359 ? 4.329 -16.912 14.293 1.00 86.00 359 GLU A C 1
ATOM 2815 O O . GLU A 1 359 ? 3.396 -16.146 14.050 1.00 86.00 359 GLU A O 1
ATOM 2820 N N . GLN A 1 360 ? 4.152 -18.096 14.889 1.00 86.00 360 GLN A N 1
ATOM 2821 C CA . GLN A 1 360 ? 2.841 -18.601 15.320 1.00 86.00 360 GLN A CA 1
ATOM 2822 C C . GLN A 1 360 ? 2.202 -17.701 16.381 1.00 86.00 360 GLN A C 1
ATOM 2824 O O . GLN A 1 360 ? 1.004 -17.436 16.331 1.00 86.00 360 GLN A O 1
ATOM 2829 N N . LEU A 1 361 ? 2.995 -17.188 17.323 1.00 89.56 361 LEU A N 1
ATOM 2830 C CA . LEU A 1 361 ? 2.526 -16.277 18.363 1.00 89.56 361 LEU A CA 1
ATOM 2831 C C . LEU A 1 361 ? 2.068 -14.935 17.777 1.00 89.56 361 LEU A C 1
ATOM 2833 O O . LEU A 1 361 ? 0.999 -14.435 18.132 1.00 89.56 361 LEU A O 1
ATOM 2837 N N . ALA A 1 362 ? 2.845 -14.363 16.854 1.00 91.00 362 ALA A N 1
ATOM 2838 C CA . ALA A 1 362 ? 2.458 -13.147 16.146 1.00 91.00 362 ALA A CA 1
ATOM 2839 C C . ALA A 1 362 ? 1.165 -13.355 15.344 1.00 91.00 362 ALA A C 1
ATOM 2841 O O . ALA A 1 362 ? 0.246 -12.544 15.442 1.00 91.00 362 ALA A O 1
ATOM 2842 N N . GLU A 1 363 ? 1.070 -14.457 14.595 1.00 88.75 363 GLU A N 1
ATOM 2843 C CA . GLU A 1 363 ? -0.140 -14.832 13.862 1.00 88.75 363 GLU A CA 1
ATOM 2844 C C . GLU A 1 363 ? -1.345 -14.993 14.795 1.00 88.75 363 GLU A C 1
ATOM 2846 O O . GLU A 1 363 ? -2.388 -14.401 14.526 1.00 88.75 363 GLU A O 1
ATOM 2851 N N . ALA A 1 364 ? -1.209 -15.726 15.902 1.00 89.88 364 ALA A N 1
ATOM 2852 C CA . ALA A 1 364 ? -2.293 -15.957 16.852 1.00 89.88 364 ALA A CA 1
ATOM 2853 C C . ALA A 1 364 ? -2.833 -14.643 17.428 1.00 89.88 364 ALA A C 1
ATOM 2855 O O . ALA A 1 364 ? -4.040 -14.406 17.401 1.00 89.88 364 ALA A O 1
ATOM 2856 N N . LEU A 1 365 ? -1.949 -13.741 17.866 1.00 92.62 365 LEU A N 1
ATOM 2857 C CA . LEU A 1 365 ? -2.348 -12.426 18.373 1.00 92.62 365 LEU A CA 1
ATOM 2858 C C . LEU A 1 365 ? -3.088 -11.596 17.313 1.00 92.62 365 LEU A C 1
ATOM 2860 O O . LEU A 1 365 ? -4.084 -10.941 17.630 1.00 92.62 365 LEU A O 1
ATOM 2864 N N . ILE A 1 366 ? -2.634 -11.632 16.054 1.00 92.94 366 ILE A N 1
ATOM 2865 C CA . ILE A 1 366 ? -3.306 -10.948 14.938 1.00 92.94 366 ILE A CA 1
ATOM 2866 C C . ILE A 1 366 ? -4.685 -11.560 14.700 1.00 92.94 366 ILE A C 1
ATOM 2868 O O . ILE A 1 366 ? -5.676 -10.833 14.664 1.00 92.94 366 ILE A O 1
ATOM 2872 N N . VAL A 1 367 ? -4.759 -12.883 14.546 1.00 90.62 367 VAL A N 1
ATOM 2873 C CA . VAL A 1 367 ? -5.995 -13.609 14.233 1.00 90.62 367 VAL A CA 1
ATOM 2874 C C . VAL A 1 367 ? -7.043 -13.376 15.314 1.00 90.62 367 VAL A C 1
ATOM 2876 O O . VAL A 1 367 ? -8.162 -12.993 14.980 1.00 90.62 367 VAL A O 1
ATOM 2879 N N . GLU A 1 368 ? -6.690 -13.522 16.591 1.00 90.31 368 GLU A N 1
ATOM 2880 C CA . GLU A 1 368 ? -7.618 -13.295 17.703 1.00 90.31 368 GLU A CA 1
ATOM 2881 C C . GLU A 1 368 ? -8.076 -11.832 17.784 1.00 90.31 368 GLU A C 1
ATOM 2883 O O . GLU A 1 368 ? -9.262 -11.552 17.962 1.00 90.31 368 GLU A O 1
ATOM 2888 N N . THR A 1 369 ? -7.177 -10.872 17.547 1.00 93.25 369 THR A N 1
ATOM 2889 C CA . THR A 1 369 ? -7.558 -9.450 17.484 1.00 93.25 369 THR A CA 1
ATOM 2890 C C . THR A 1 369 ? -8.545 -9.184 16.347 1.00 93.25 369 THR A C 1
ATOM 2892 O O . THR A 1 369 ? -9.526 -8.455 16.515 1.00 93.25 369 THR A O 1
ATOM 2895 N N . LEU A 1 370 ? -8.310 -9.785 15.179 1.00 92.62 370 LEU A N 1
ATOM 2896 C CA . LEU A 1 370 ? -9.170 -9.614 14.012 1.00 92.62 370 LEU A CA 1
ATOM 2897 C C . LEU A 1 370 ? -10.506 -10.338 14.154 1.00 92.62 370 LEU A C 1
ATOM 2899 O O . LEU A 1 370 ? -11.500 -9.805 13.668 1.00 92.62 370 LEU A O 1
ATOM 2903 N N . LYS A 1 371 ? -10.564 -11.485 14.842 1.00 89.56 371 LYS A N 1
ATOM 2904 C CA . LYS A 1 371 ? -11.835 -12.122 15.222 1.00 89.56 371 LYS A CA 1
ATOM 2905 C C . LYS A 1 371 ? -12.706 -11.137 16.000 1.00 89.56 371 LYS A C 1
ATOM 2907 O O . LYS A 1 371 ? -13.863 -10.953 15.644 1.00 89.56 371 LYS A O 1
ATOM 2912 N N . ILE A 1 372 ? -12.130 -10.422 16.970 1.00 91.25 372 ILE A N 1
ATOM 2913 C CA . ILE A 1 372 ? -12.858 -9.406 17.743 1.00 91.25 372 ILE A CA 1
ATOM 2914 C C . ILE A 1 372 ? -13.298 -8.240 16.846 1.00 91.25 372 ILE A C 1
ATOM 2916 O O . ILE A 1 372 ? -14.462 -7.850 16.894 1.00 91.25 372 ILE A O 1
ATOM 2920 N N . LEU A 1 373 ? -12.407 -7.674 16.023 1.00 92.88 373 LEU A N 1
ATOM 2921 C CA . LEU A 1 373 ? -12.730 -6.523 15.163 1.00 92.88 373 LEU A CA 1
ATOM 2922 C C . LEU A 1 373 ? -13.802 -6.845 14.104 1.00 92.88 373 LEU A C 1
ATOM 2924 O O . LEU A 1 373 ? -14.675 -6.015 13.847 1.00 92.88 373 LEU A O 1
ATOM 2928 N N . TYR A 1 374 ? -13.729 -8.027 13.487 1.00 91.88 374 TYR A N 1
ATOM 2929 C CA . TYR A 1 374 ? -14.625 -8.451 12.404 1.00 91.88 374 TYR A CA 1
ATOM 2930 C C . TYR A 1 374 ? -15.848 -9.244 12.871 1.00 91.88 374 TYR A C 1
ATOM 2932 O O . TYR A 1 374 ? -16.704 -9.576 12.044 1.00 91.88 374 TYR A O 1
ATOM 2940 N N . SER A 1 375 ? -15.964 -9.501 14.175 1.00 89.38 375 SER A N 1
ATOM 2941 C CA . SER A 1 375 ? -17.129 -10.154 14.763 1.00 89.38 375 SER A CA 1
ATOM 2942 C C . SER A 1 375 ? -18.424 -9.414 14.427 1.00 89.38 375 SER A C 1
ATOM 2944 O O . SER A 1 375 ? -18.481 -8.184 14.364 1.00 89.38 375 SER A O 1
ATOM 2946 N N . ALA A 1 376 ? -19.500 -10.180 14.246 1.00 80.75 376 ALA A N 1
ATOM 2947 C CA . ALA A 1 376 ? -20.838 -9.640 14.037 1.00 80.75 376 ALA A CA 1
ATOM 2948 C C . ALA A 1 376 ? -21.404 -8.946 15.290 1.00 80.75 376 ALA A C 1
ATOM 2950 O O . ALA A 1 376 ? -22.352 -8.167 15.179 1.00 80.75 376 ALA A O 1
ATOM 2951 N N . THR A 1 377 ? -20.862 -9.239 16.476 1.00 82.62 377 THR A N 1
ATOM 2952 C CA . THR A 1 377 ? -21.360 -8.712 17.754 1.00 82.62 377 THR A CA 1
ATOM 2953 C C . THR A 1 377 ? -20.616 -7.455 18.200 1.00 82.62 377 THR A C 1
ATOM 2955 O O . THR A 1 377 ? -21.215 -6.605 18.871 1.00 82.62 377 THR A O 1
ATOM 2958 N N . SER A 1 378 ? -19.354 -7.303 17.784 1.00 88.81 378 SER A N 1
ATOM 2959 C CA . SER A 1 378 ? -18.533 -6.122 18.048 1.00 88.81 378 SER A CA 1
ATOM 2960 C C . SER A 1 378 ? -19.082 -4.889 17.337 1.00 88.81 378 SER A C 1
ATOM 2962 O O . SER A 1 378 ? -19.176 -4.830 16.107 1.00 88.81 378 SER A O 1
ATOM 2964 N N . ARG A 1 379 ? -19.430 -3.865 18.121 1.00 88.56 379 ARG A N 1
ATOM 2965 C CA . ARG A 1 379 ? -20.136 -2.683 17.620 1.00 88.56 379 ARG A CA 1
ATOM 2966 C C . ARG A 1 379 ? -19.798 -1.403 18.368 1.00 88.56 379 ARG A C 1
ATOM 2968 O O . ARG A 1 379 ? -19.503 -1.403 19.563 1.00 88.56 379 ARG A O 1
ATOM 2975 N N . LEU A 1 380 ? -19.899 -0.302 17.640 1.00 87.06 380 LEU A N 1
ATOM 2976 C CA . LEU A 1 380 ? -19.869 1.062 18.131 1.00 87.06 380 LEU A CA 1
ATOM 2977 C C . LEU A 1 380 ? -21.313 1.547 18.247 1.00 87.06 380 LEU A C 1
ATOM 2979 O O . LEU A 1 380 ? -22.034 1.616 17.255 1.00 87.06 380 LEU A O 1
ATOM 2983 N N . GLU A 1 381 ? -21.735 1.886 19.455 1.00 85.69 381 GLU A N 1
ATOM 2984 C CA . GLU A 1 381 ? -23.022 2.520 19.708 1.00 85.69 381 GLU A CA 1
ATOM 2985 C C . GLU A 1 381 ? -22.802 3.985 20.077 1.00 85.69 381 GLU A C 1
ATOM 2987 O O . GLU A 1 381 ? -21.949 4.317 20.901 1.00 85.69 381 GLU A O 1
ATOM 2992 N N . THR A 1 382 ? -23.584 4.871 19.479 1.00 82.81 382 THR A N 1
ATOM 2993 C CA . THR A 1 382 ? -23.528 6.307 19.753 1.00 82.81 382 THR A CA 1
ATOM 2994 C C . THR A 1 382 ? -24.910 6.926 19.594 1.00 82.81 382 THR A C 1
ATOM 2996 O O . THR A 1 382 ? -25.797 6.332 18.984 1.00 82.81 382 THR A O 1
ATOM 2999 N N . SER A 1 383 ? -25.116 8.115 20.147 1.00 79.81 383 SER A N 1
ATOM 3000 C CA . SER A 1 383 ? -26.266 8.955 19.839 1.00 79.81 383 SER A CA 1
ATOM 3001 C C . SER A 1 383 ? -25.820 10.138 18.990 1.00 79.81 383 SER A C 1
ATOM 3003 O O . SER A 1 383 ? -24.916 10.866 19.399 1.00 79.81 383 SER A O 1
ATOM 3005 N N . VAL A 1 384 ? -26.455 10.351 17.844 1.00 79.62 384 VAL A N 1
ATOM 3006 C CA . VAL A 1 384 ? -26.205 11.509 16.986 1.00 79.62 384 VAL A CA 1
ATOM 3007 C C . VAL A 1 384 ? -27.351 12.492 17.132 1.00 79.62 384 VAL A C 1
ATOM 3009 O O . VAL A 1 384 ? -28.520 12.122 17.018 1.00 79.62 384 VAL A O 1
ATOM 3012 N N . ARG A 1 385 ? -27.020 13.759 17.375 1.00 77.69 385 ARG A N 1
ATOM 3013 C CA . ARG A 1 385 ? -28.022 14.815 17.423 1.00 77.69 385 ARG A CA 1
ATOM 3014 C C . ARG A 1 385 ? -28.472 15.177 16.011 1.00 77.69 385 ARG A C 1
ATOM 3016 O O . ARG A 1 385 ? -27.684 15.633 15.191 1.00 77.69 385 ARG A O 1
ATOM 3023 N N . THR A 1 386 ? -29.754 14.986 15.738 1.00 70.88 386 THR A N 1
ATOM 3024 C CA . THR A 1 386 ? -30.370 15.343 14.456 1.00 70.88 386 THR A CA 1
ATOM 3025 C C . THR A 1 386 ? -30.586 16.855 14.338 1.00 70.88 386 THR A C 1
ATOM 3027 O O . THR A 1 386 ? -30.570 17.587 15.332 1.00 70.88 386 THR A O 1
ATOM 3030 N N . GLN A 1 387 ? -30.869 17.336 13.122 1.00 69.12 387 GLN A N 1
ATOM 3031 C CA . GLN A 1 387 ? -31.184 18.753 12.867 1.00 69.12 387 GLN A CA 1
ATOM 3032 C C . GLN A 1 387 ? -32.397 19.256 13.670 1.00 69.12 387 GLN A C 1
ATOM 3034 O O . GLN A 1 387 ? -32.464 20.434 14.008 1.00 69.12 387 GLN A O 1
ATOM 3039 N N . ASN A 1 388 ? -33.312 18.354 14.041 1.00 71.38 388 ASN A N 1
ATOM 3040 C CA . ASN A 1 388 ? -34.490 18.658 14.856 1.00 71.38 388 ASN A CA 1
ATOM 3041 C C . ASN A 1 388 ? -34.183 18.682 16.365 1.00 71.38 388 ASN A C 1
ATOM 3043 O O . ASN A 1 388 ? -35.084 18.837 17.185 1.00 71.38 388 ASN A O 1
ATOM 3047 N N . GLY A 1 389 ? -32.915 18.504 16.750 1.00 71.38 389 GLY A N 1
ATOM 3048 C CA . GLY A 1 389 ? -32.452 18.541 18.133 1.00 71.38 389 GLY A CA 1
ATOM 3049 C C . GLY A 1 389 ? -32.679 17.253 18.926 1.00 71.38 389 GLY A C 1
ATOM 3050 O O . GLY A 1 389 ? -32.254 17.219 20.082 1.00 71.38 389 GLY A O 1
ATOM 3051 N N . ALA A 1 390 ? -33.298 16.230 18.323 1.00 75.75 390 ALA A N 1
ATOM 3052 C CA . ALA A 1 390 ? -33.496 14.905 18.906 1.00 75.75 390 ALA A CA 1
ATOM 3053 C C . ALA A 1 390 ? -32.234 14.043 18.762 1.00 75.75 390 ALA A C 1
ATOM 3055 O O . ALA A 1 390 ? -31.595 14.062 17.707 1.00 75.75 390 ALA A O 1
ATOM 3056 N N . ASP A 1 391 ? -31.911 13.277 19.802 1.00 77.81 391 ASP A N 1
ATOM 3057 C CA . ASP A 1 391 ? -30.791 12.338 19.798 1.00 77.81 391 ASP A CA 1
ATOM 3058 C C . ASP A 1 391 ? -31.259 10.987 19.241 1.00 77.81 391 ASP A C 1
ATOM 3060 O O . ASP A 1 391 ? -32.105 10.312 19.831 1.00 77.81 391 ASP A O 1
ATOM 3064 N N . GLU A 1 392 ? -30.704 10.584 18.101 1.00 79.94 392 GLU A N 1
ATOM 3065 C CA . GLU A 1 392 ? -30.977 9.293 17.477 1.00 79.94 392 GLU A CA 1
ATOM 3066 C C . GLU A 1 392 ? -29.860 8.306 17.813 1.00 79.94 392 GLU A C 1
ATOM 3068 O O . GLU A 1 392 ? -28.674 8.601 17.648 1.00 79.94 392 GLU A O 1
ATOM 3073 N N . ARG A 1 393 ? -30.221 7.118 18.309 1.00 81.38 393 ARG A N 1
ATOM 3074 C CA . ARG A 1 393 ? -29.244 6.079 18.643 1.00 81.38 393 ARG A CA 1
ATOM 3075 C C . ARG A 1 393 ? -28.855 5.307 17.390 1.00 81.38 393 ARG A C 1
ATOM 3077 O O . ARG A 1 393 ? -29.692 4.640 16.790 1.00 81.38 393 ARG A O 1
ATOM 3084 N N . LEU A 1 394 ? -27.567 5.326 17.073 1.00 81.62 394 LEU A N 1
ATOM 3085 C CA . LEU A 1 394 ? -26.972 4.607 15.958 1.00 81.62 394 LEU A CA 1
ATOM 3086 C C . LEU A 1 394 ? -26.063 3.488 16.464 1.00 81.62 394 LEU A C 1
ATOM 3088 O O . LEU A 1 394 ? -25.410 3.599 17.507 1.00 81.62 394 LEU A O 1
ATOM 3092 N N . VAL A 1 395 ? -26.041 2.393 15.711 1.00 83.69 395 VAL A N 1
ATOM 3093 C CA . VAL A 1 395 ? -25.263 1.194 16.017 1.00 83.69 395 VAL A CA 1
ATOM 3094 C C . VAL A 1 395 ? -24.531 0.766 14.757 1.00 83.69 395 VAL A C 1
ATOM 3096 O O . VAL A 1 395 ? -25.160 0.501 13.736 1.00 83.69 395 VAL A O 1
ATOM 3099 N N . PHE A 1 396 ? -23.211 0.671 14.850 1.00 85.12 396 PHE A N 1
ATOM 3100 C CA . PHE A 1 396 ? -22.339 0.374 13.724 1.00 85.12 396 PHE A CA 1
ATOM 3101 C C . PHE A 1 396 ? -21.453 -0.838 14.029 1.00 85.12 396 PHE A C 1
ATOM 3103 O O . PHE A 1 396 ? -20.808 -0.858 15.080 1.00 85.12 396 PHE A O 1
ATOM 3110 N N . PRO A 1 397 ? -21.363 -1.840 13.142 1.00 88.69 397 PRO A N 1
ATOM 3111 C CA . PRO A 1 397 ? -20.344 -2.884 13.237 1.00 88.69 397 PRO A CA 1
ATOM 3112 C C . PRO A 1 397 ? -18.930 -2.285 13.204 1.00 88.69 397 PRO A C 1
ATOM 3114 O O . PRO A 1 397 ? -18.660 -1.389 12.406 1.00 88.69 397 PRO A O 1
ATOM 3117 N N . LEU A 1 398 ? -17.994 -2.784 14.020 1.00 90.44 398 LEU A N 1
ATOM 3118 C CA . LEU A 1 398 ? -16.632 -2.213 14.040 1.00 90.44 398 LEU A CA 1
ATOM 3119 C C . LEU A 1 398 ? -15.872 -2.415 12.721 1.00 90.44 398 LEU A C 1
ATOM 3121 O O . LEU A 1 398 ? -15.094 -1.548 12.314 1.00 90.44 398 LEU A O 1
ATOM 3125 N N . ARG A 1 399 ? -16.131 -3.527 12.023 1.00 91.50 399 ARG A N 1
ATOM 3126 C CA . ARG A 1 399 ? -15.538 -3.840 10.712 1.00 91.50 399 ARG A CA 1
ATOM 3127 C C . ARG A 1 399 ? -15.773 -2.757 9.657 1.00 91.50 399 ARG A C 1
ATOM 3129 O O . ARG A 1 399 ? -14.923 -2.565 8.792 1.00 91.50 399 ARG A O 1
ATOM 3136 N N . ASP A 1 400 ? -16.867 -2.003 9.766 1.00 89.69 400 ASP A N 1
ATOM 3137 C CA . ASP A 1 400 ? -17.220 -0.947 8.811 1.00 89.69 400 ASP A CA 1
ATOM 3138 C C . ASP A 1 400 ? -16.290 0.270 8.924 1.00 89.69 400 ASP A C 1
ATOM 3140 O O . ASP A 1 400 ? -16.285 1.132 8.051 1.00 89.69 400 ASP A O 1
ATOM 3144 N N . PHE A 1 401 ? -15.461 0.338 9.966 1.00 91.50 401 PHE A N 1
ATOM 3145 C CA . PHE A 1 401 ? -14.461 1.389 10.148 1.00 91.50 401 PHE A CA 1
ATOM 3146 C C . PHE A 1 401 ? -13.025 0.881 10.01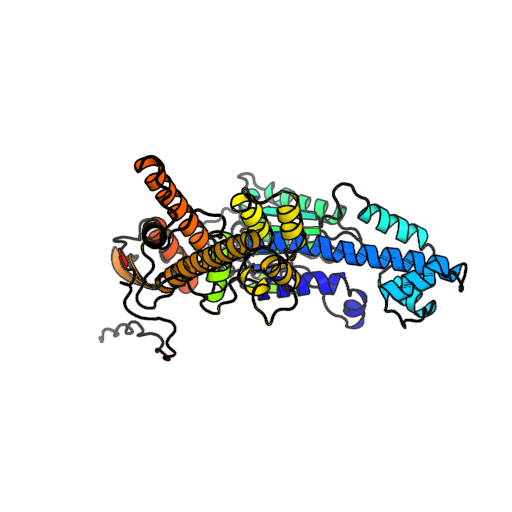2 1.00 91.50 401 PHE A C 1
ATOM 3148 O O . PHE A 1 401 ? -12.082 1.664 10.156 1.00 91.50 401 PHE A O 1
ATOM 3155 N N . ALA A 1 402 ? -12.835 -0.407 9.706 1.00 93.12 402 ALA A N 1
ATOM 3156 C CA . ALA A 1 402 ? -11.509 -0.966 9.508 1.00 93.12 402 ALA A CA 1
ATOM 3157 C C . ALA A 1 402 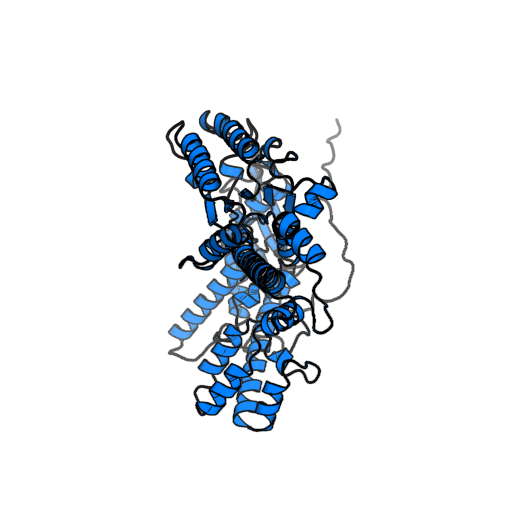? -10.755 -0.190 8.413 1.00 93.12 402 ALA A C 1
ATOM 3159 O O . ALA A 1 402 ? -11.310 0.185 7.376 1.00 93.12 402 ALA A O 1
ATOM 3160 N N . SER A 1 403 ? -9.480 0.091 8.674 1.00 94.56 403 SER A N 1
ATOM 3161 C CA . SER A 1 403 ? -8.556 0.738 7.742 1.00 94.56 403 SER A CA 1
ATOM 3162 C C . SER A 1 403 ? -7.116 0.434 8.152 1.00 94.56 403 SER A C 1
ATOM 3164 O O . SER A 1 403 ? -6.854 0.068 9.300 1.00 94.56 403 SER A O 1
ATOM 3166 N N . GLY A 1 404 ? -6.161 0.617 7.239 1.00 93.06 404 GLY A N 1
ATOM 3167 C CA . GLY A 1 404 ? -4.745 0.426 7.556 1.00 93.06 404 GLY A CA 1
ATOM 3168 C C . GLY A 1 404 ? -4.252 1.352 8.671 1.00 93.06 404 GLY A C 1
ATOM 3169 O O . GLY A 1 404 ? -3.499 0.917 9.539 1.00 93.06 404 GLY A O 1
ATOM 3170 N N . ALA A 1 405 ? -4.738 2.597 8.706 1.00 92.88 405 ALA A N 1
ATOM 3171 C CA . ALA A 1 405 ? -4.427 3.552 9.769 1.00 92.88 405 ALA A CA 1
ATOM 3172 C C . ALA A 1 405 ? -4.939 3.092 11.146 1.00 92.88 405 ALA A C 1
ATOM 3174 O O . ALA A 1 405 ? -4.196 3.170 12.123 1.00 92.88 405 ALA A O 1
ATOM 3175 N N . VAL A 1 406 ? -6.163 2.554 11.213 1.00 94.88 406 VAL A N 1
ATOM 3176 C CA . VAL A 1 406 ? -6.746 2.014 12.456 1.00 94.88 406 VAL A CA 1
ATOM 3177 C C . VAL A 1 406 ? -5.951 0.808 12.952 1.00 94.88 406 VAL A C 1
ATOM 3179 O O . VAL A 1 406 ? -5.567 0.762 14.118 1.00 94.88 406 VAL A O 1
ATOM 3182 N N . LEU A 1 407 ? -5.632 -0.140 12.062 1.00 95.62 407 LEU A N 1
ATOM 3183 C CA . LEU A 1 407 ? -4.848 -1.332 12.409 1.00 95.62 407 LEU A CA 1
ATOM 3184 C C . LEU A 1 407 ? -3.433 -0.966 12.889 1.00 95.62 407 LEU A C 1
ATOM 3186 O O . LEU A 1 407 ? -2.942 -1.516 13.874 1.00 95.62 407 LEU A O 1
ATOM 3190 N N . MET A 1 408 ? -2.791 0.005 12.237 1.00 94.75 408 MET A N 1
ATOM 3191 C CA . MET A 1 408 ? -1.496 0.537 12.665 1.00 94.75 408 MET A CA 1
ATOM 3192 C C . MET A 1 408 ? -1.584 1.220 14.039 1.00 94.75 408 MET A C 1
ATOM 3194 O O . MET A 1 408 ? -0.722 0.992 14.892 1.00 94.75 408 MET A O 1
ATOM 3198 N N . SER A 1 409 ? -2.604 2.059 14.258 1.00 94.88 409 SER A N 1
ATOM 3199 C CA . SER A 1 409 ? -2.813 2.766 15.527 1.00 94.88 409 SER A CA 1
ATOM 3200 C C . SER A 1 409 ? -3.012 1.781 16.677 1.00 94.88 409 SER A C 1
ATOM 3202 O O . SER A 1 409 ? -2.345 1.895 17.705 1.00 94.88 409 SER A O 1
ATOM 3204 N N . LEU A 1 410 ? -3.829 0.746 16.462 1.00 95.19 410 LEU A N 1
ATOM 3205 C CA . LEU A 1 410 ? -4.064 -0.334 17.418 1.00 95.19 410 LEU A CA 1
ATOM 3206 C C . LEU A 1 410 ? -2.750 -0.987 17.862 1.00 95.19 410 LEU A C 1
ATOM 3208 O O . LEU A 1 410 ? -2.462 -1.054 19.058 1.00 95.19 410 LEU A O 1
ATOM 3212 N N . VAL A 1 411 ? -1.909 -1.407 16.912 1.00 95.69 411 VAL A N 1
ATOM 3213 C CA . VAL A 1 411 ? -0.618 -2.036 17.236 1.00 95.69 411 VAL A CA 1
ATOM 3214 C C . VAL A 1 411 ? 0.321 -1.046 17.936 1.00 95.69 411 VAL A C 1
ATOM 3216 O O . VAL A 1 411 ? 1.032 -1.413 18.871 1.00 95.69 411 VAL A O 1
ATOM 3219 N N . SER A 1 412 ? 0.321 0.225 17.524 1.00 96.00 412 SER A N 1
ATOM 3220 C CA . SER A 1 412 ? 1.119 1.286 18.153 1.00 96.00 412 SER A CA 1
ATOM 3221 C C . SER A 1 412 ? 0.715 1.536 19.611 1.00 96.00 412 SER A C 1
ATOM 3223 O O . SER A 1 412 ? 1.579 1.651 20.484 1.00 96.00 412 SER A O 1
ATOM 3225 N N . ARG A 1 413 ? -0.588 1.568 19.907 1.00 95.19 413 ARG A N 1
ATOM 3226 C CA . ARG A 1 413 ? -1.119 1.695 21.272 1.00 95.19 413 ARG A CA 1
ATOM 3227 C C . ARG A 1 413 ? -0.765 0.482 22.122 1.00 95.19 413 ARG A C 1
ATOM 3229 O O . ARG A 1 413 ? -0.222 0.661 23.208 1.00 95.19 413 ARG A O 1
ATOM 3236 N N . ALA A 1 414 ? -0.961 -0.730 21.603 1.00 95.31 414 ALA A N 1
ATOM 3237 C CA . ALA A 1 414 ? -0.608 -1.957 22.313 1.00 95.31 414 ALA A CA 1
ATOM 3238 C C . ALA A 1 414 ? 0.887 -1.998 22.682 1.00 95.31 414 ALA A C 1
ATOM 3240 O O . ALA A 1 414 ? 1.234 -2.276 23.829 1.00 95.31 414 ALA A O 1
ATOM 3241 N N . LYS A 1 415 ? 1.776 -1.599 21.758 1.00 94.38 415 LYS A N 1
ATOM 3242 C CA . LYS A 1 415 ? 3.219 -1.438 22.027 1.00 94.38 415 LYS A CA 1
ATOM 3243 C C . LYS A 1 415 ? 3.495 -0.464 23.174 1.00 94.38 415 LYS A C 1
ATOM 3245 O O . LYS A 1 415 ? 4.306 -0.760 24.047 1.00 94.38 415 LYS A O 1
ATOM 3250 N N . LYS A 1 416 ? 2.829 0.696 23.188 1.00 92.88 416 LYS A N 1
ATOM 3251 C CA . LYS A 1 416 ? 2.989 1.700 24.255 1.00 92.88 416 LYS A CA 1
ATOM 3252 C C . LYS A 1 416 ? 2.512 1.170 25.607 1.00 92.88 416 LYS A C 1
ATOM 3254 O O . LYS A 1 416 ? 3.178 1.411 26.611 1.00 92.88 416 LYS A O 1
ATOM 3259 N N . THR A 1 417 ? 1.387 0.462 25.643 1.00 90.38 417 THR A N 1
ATOM 3260 C CA . THR A 1 417 ? 0.846 -0.134 26.873 1.00 90.38 417 THR A CA 1
ATOM 3261 C C . THR A 1 417 ? 1.777 -1.211 27.422 1.00 90.38 417 THR A C 1
ATOM 3263 O O . THR A 1 417 ? 2.147 -1.146 28.595 1.00 90.38 417 THR A O 1
ATOM 3266 N N . ALA A 1 418 ? 2.248 -2.125 26.569 1.00 90.12 418 ALA A N 1
ATOM 3267 C CA . ALA A 1 418 ? 3.216 -3.151 26.951 1.00 90.12 418 ALA A CA 1
ATOM 3268 C C . ALA A 1 418 ? 4.524 -2.538 27.482 1.00 90.12 418 ALA A C 1
ATOM 3270 O O . ALA A 1 418 ? 5.012 -2.942 28.536 1.00 90.12 418 ALA A O 1
ATOM 3271 N N . LEU A 1 419 ? 5.042 -1.493 26.823 1.00 90.12 419 LEU A N 1
ATOM 3272 C CA . LEU A 1 419 ? 6.228 -0.763 27.281 1.00 90.12 419 LEU A CA 1
ATOM 3273 C C . LEU A 1 419 ? 6.023 -0.144 28.673 1.00 90.12 419 LEU A C 1
ATOM 3275 O O . LEU A 1 419 ? 6.878 -0.289 29.545 1.00 90.12 419 LEU A O 1
ATOM 3279 N N . LYS A 1 420 ? 4.884 0.522 28.907 1.00 88.75 420 LYS A N 1
ATOM 3280 C CA . LYS A 1 420 ? 4.553 1.092 30.225 1.00 88.75 420 LYS A CA 1
ATOM 3281 C C . LYS A 1 420 ? 4.487 0.008 31.304 1.00 88.75 420 LYS A C 1
ATOM 3283 O O . LYS A 1 420 ? 5.029 0.206 32.389 1.00 88.75 420 LYS A O 1
ATOM 3288 N N . ARG A 1 421 ? 3.871 -1.140 30.999 1.00 87.19 421 ARG A N 1
ATOM 3289 C CA . ARG A 1 421 ? 3.806 -2.294 31.909 1.00 87.19 421 ARG A CA 1
ATOM 3290 C C . ARG A 1 421 ? 5.201 -2.839 32.226 1.00 87.19 421 ARG A C 1
ATOM 3292 O O . ARG A 1 421 ? 5.498 -3.088 33.389 1.00 87.19 421 ARG A O 1
ATOM 3299 N N . GLN A 1 422 ? 6.070 -2.967 31.224 1.00 86.19 422 GLN A N 1
ATOM 3300 C CA . GLN A 1 422 ? 7.442 -3.444 31.407 1.00 86.19 422 GLN A CA 1
ATOM 3301 C C . GLN A 1 422 ? 8.276 -2.511 32.303 1.00 86.19 422 GLN A C 1
ATOM 3303 O O . GLN A 1 422 ? 9.019 -2.991 33.159 1.00 86.19 422 GLN A O 1
ATOM 3308 N N . ILE A 1 423 ? 8.130 -1.190 32.143 1.00 87.12 423 ILE A N 1
ATOM 3309 C CA . ILE A 1 423 ? 8.801 -0.192 32.994 1.00 87.12 423 ILE A CA 1
ATOM 3310 C C . ILE A 1 423 ? 8.302 -0.290 34.443 1.00 87.12 423 ILE A C 1
ATOM 3312 O O . ILE A 1 423 ? 9.103 -0.235 35.372 1.00 87.12 423 ILE A O 1
ATOM 3316 N N . ALA A 1 424 ? 6.992 -0.468 34.643 1.00 86.00 424 ALA A N 1
ATOM 3317 C CA . ALA A 1 424 ? 6.395 -0.557 35.975 1.00 86.00 424 ALA A CA 1
ATOM 3318 C C . ALA A 1 424 ? 6.798 -1.829 36.748 1.00 86.00 424 ALA A C 1
ATOM 3320 O O . ALA A 1 424 ? 6.863 -1.801 37.973 1.00 86.00 424 ALA A O 1
ATOM 3321 N N . LEU A 1 425 ? 7.077 -2.935 36.050 1.00 81.88 425 LEU A N 1
ATOM 3322 C CA . LEU A 1 425 ? 7.405 -4.243 36.638 1.00 81.88 425 LEU A CA 1
ATOM 3323 C C . LEU A 1 425 ? 8.920 -4.504 36.781 1.00 81.88 425 LEU A C 1
ATOM 3325 O O . LEU A 1 425 ? 9.338 -5.661 36.855 1.00 81.88 425 LEU A O 1
ATOM 3329 N N . SER A 1 426 ? 9.751 -3.456 36.797 1.00 71.31 426 SER A N 1
ATOM 3330 C CA . SER A 1 426 ? 11.207 -3.549 37.008 1.00 71.31 426 SER A CA 1
ATOM 3331 C C . SER A 1 426 ? 11.904 -4.586 36.106 1.00 71.31 426 SER A C 1
ATOM 3333 O O . SER A 1 426 ? 12.641 -5.443 36.587 1.00 71.31 426 SER A O 1
ATOM 3335 N N . ASN A 1 427 ? 11.688 -4.500 34.786 1.00 59.62 427 ASN A N 1
ATOM 3336 C CA . ASN A 1 427 ? 12.342 -5.318 33.745 1.00 59.62 427 ASN A CA 1
ATOM 3337 C C . ASN A 1 427 ? 11.949 -6.804 33.646 1.00 59.62 427 ASN A C 1
ATOM 3339 O O . ASN A 1 427 ? 12.615 -7.554 32.927 1.00 59.62 427 ASN A O 1
ATOM 3343 N N . SER A 1 428 ? 10.837 -7.246 34.237 1.00 62.09 428 SER A N 1
ATOM 3344 C CA . SER A 1 428 ? 10.245 -8.524 33.807 1.00 62.09 428 SER A CA 1
ATOM 3345 C C . SER A 1 428 ? 9.801 -8.397 32.341 1.00 62.09 428 SER A C 1
ATOM 3347 O O . SER A 1 428 ? 9.033 -7.491 32.010 1.00 62.09 428 SER A O 1
ATOM 3349 N N . ARG A 1 429 ? 10.312 -9.251 31.436 1.00 59.12 429 ARG A N 1
ATOM 3350 C CA . ARG A 1 429 ? 9.952 -9.243 30.001 1.00 59.12 429 ARG A CA 1
ATOM 3351 C C . ARG A 1 429 ? 8.491 -9.664 29.824 1.00 59.12 429 ARG A C 1
ATOM 3353 O O . ARG A 1 429 ? 8.207 -10.816 29.523 1.00 59.12 429 ARG A O 1
ATOM 3360 N N . VAL A 1 430 ? 7.564 -8.727 29.996 1.00 73.25 430 VAL A N 1
ATOM 3361 C CA . VAL A 1 430 ? 6.157 -8.929 29.648 1.00 73.25 430 VAL A CA 1
ATOM 3362 C C . VAL A 1 430 ? 5.956 -8.381 28.244 1.00 73.25 430 VAL A C 1
ATOM 3364 O O . VAL A 1 430 ? 5.942 -7.168 28.040 1.00 73.25 430 VAL A O 1
ATOM 3367 N N . GLY A 1 431 ? 5.874 -9.284 27.268 1.00 87.56 431 GLY A N 1
ATOM 3368 C CA . GLY A 1 431 ? 5.600 -8.924 25.881 1.00 87.56 431 GLY A CA 1
ATOM 3369 C C . GLY A 1 431 ? 4.210 -8.316 25.690 1.00 87.56 431 GLY A C 1
ATOM 3370 O O . GLY A 1 431 ? 3.440 -8.159 26.637 1.00 87.56 431 GLY A O 1
ATOM 3371 N N . ILE A 1 432 ? 3.897 -7.962 24.450 1.00 94.25 432 ILE A N 1
ATOM 3372 C CA . ILE A 1 432 ? 2.557 -7.550 24.028 1.00 94.25 432 ILE A CA 1
ATOM 3373 C C . ILE A 1 432 ? 1.623 -8.755 24.162 1.00 94.25 432 ILE A C 1
ATOM 3375 O O . ILE A 1 432 ? 1.952 -9.828 23.656 1.00 94.25 432 ILE A O 1
ATOM 3379 N N . THR A 1 433 ? 0.480 -8.562 24.817 1.00 93.31 433 THR A N 1
ATOM 3380 C CA . THR A 1 433 ? -0.532 -9.604 25.040 1.00 93.31 433 THR A CA 1
ATOM 3381 C C . THR A 1 433 ? -1.807 -9.325 24.229 1.00 93.31 433 THR A C 1
ATOM 3383 O O . THR A 1 433 ? -1.988 -8.225 23.690 1.00 93.31 433 THR A O 1
ATOM 3386 N N . LEU A 1 434 ? -2.725 -10.292 24.145 1.00 93.25 434 LEU A N 1
ATOM 3387 C CA . LEU A 1 434 ? -4.023 -10.119 23.480 1.00 93.25 434 LEU A CA 1
ATOM 3388 C C . LEU A 1 434 ? -4.869 -9.034 24.167 1.00 93.25 434 LEU A C 1
ATOM 3390 O O . LEU A 1 434 ? -5.549 -8.251 23.502 1.00 93.25 434 LEU A O 1
ATOM 3394 N N . SER A 1 435 ? -4.786 -8.929 25.492 1.00 91.06 435 SER A N 1
ATOM 3395 C CA . SER A 1 435 ? -5.472 -7.907 26.289 1.00 91.06 435 SER A CA 1
ATOM 3396 C C . SER A 1 435 ? -5.006 -6.496 25.945 1.00 91.06 435 SER A C 1
ATOM 3398 O O . SER A 1 435 ? -5.835 -5.587 25.907 1.00 91.06 435 SER A O 1
ATOM 3400 N N . ASP A 1 436 ? -3.719 -6.298 25.634 1.00 93.50 436 ASP A N 1
ATOM 3401 C CA . ASP A 1 436 ? -3.220 -4.993 25.180 1.00 93.50 436 ASP A CA 1
ATOM 3402 C C . ASP A 1 436 ? -3.843 -4.596 23.843 1.00 93.50 436 ASP A C 1
ATOM 3404 O O . ASP A 1 436 ? -4.261 -3.452 23.667 1.00 93.50 436 ASP A O 1
ATOM 3408 N N . LEU A 1 437 ? -3.924 -5.545 22.906 1.00 95.31 437 LEU A N 1
ATOM 3409 C CA . LEU A 1 437 ? -4.519 -5.335 21.585 1.00 95.31 437 LEU A CA 1
ATOM 3410 C C . LEU A 1 437 ? -6.027 -5.078 21.697 1.00 95.31 437 LEU A C 1
ATOM 3412 O O . LEU A 1 437 ? -6.544 -4.161 21.059 1.00 95.31 437 LEU A O 1
ATOM 3416 N N . ARG A 1 438 ? -6.727 -5.815 22.566 1.00 93.06 438 ARG A N 1
ATOM 3417 C CA . ARG A 1 438 ? -8.154 -5.615 22.852 1.00 93.06 438 ARG A CA 1
ATOM 3418 C C . ARG A 1 438 ? -8.428 -4.261 23.511 1.00 93.06 438 ARG A C 1
ATOM 3420 O O . ARG A 1 438 ? -9.381 -3.578 23.135 1.00 93.06 438 ARG A O 1
ATOM 3427 N N . ALA A 1 439 ? -7.602 -3.853 24.473 1.00 89.62 439 ALA A N 1
ATOM 3428 C CA . ALA A 1 439 ? -7.718 -2.549 25.120 1.00 89.62 439 ALA A CA 1
ATOM 3429 C C . ALA A 1 439 ? -7.441 -1.411 24.127 1.00 89.62 439 ALA A C 1
ATOM 3431 O O . ALA A 1 439 ? -8.212 -0.452 24.065 1.00 89.62 439 ALA A O 1
ATOM 3432 N N . ALA A 1 440 ? -6.399 -1.555 23.302 1.00 95.06 440 ALA A N 1
ATOM 3433 C CA . ALA A 1 440 ? -6.071 -0.619 22.233 1.00 95.06 440 ALA A CA 1
ATOM 3434 C C . ALA A 1 440 ? -7.206 -0.491 21.207 1.00 95.06 440 ALA A C 1
ATOM 3436 O O . ALA A 1 440 ? -7.528 0.622 20.802 1.00 95.06 440 ALA A O 1
ATOM 3437 N N . LEU A 1 441 ? -7.847 -1.604 20.829 1.00 93.44 441 LEU A N 1
ATOM 3438 C CA . LEU A 1 441 ? -9.024 -1.606 19.960 1.00 93.44 441 LEU A CA 1
ATOM 3439 C C . LEU A 1 441 ? -10.172 -0.798 20.580 1.00 93.44 441 LEU A C 1
ATOM 3441 O O . LEU A 1 441 ? -10.731 0.083 19.932 1.00 93.44 441 LEU A O 1
ATOM 3445 N N . ALA A 1 442 ? -10.507 -1.061 21.846 1.00 89.50 442 ALA A N 1
ATOM 3446 C CA . ALA A 1 442 ? -11.579 -0.345 22.534 1.00 89.50 442 ALA A CA 1
ATOM 3447 C C . ALA A 1 442 ? -11.296 1.162 22.658 1.00 89.50 442 ALA A C 1
ATOM 3449 O O . ALA A 1 442 ? -12.209 1.973 22.520 1.00 89.50 442 ALA A O 1
ATOM 3450 N N . GLU A 1 443 ? -10.049 1.536 22.949 1.00 90.56 443 GLU A N 1
ATOM 3451 C CA . GLU A 1 443 ? -9.625 2.931 23.079 1.00 90.56 443 GLU A CA 1
ATOM 3452 C C . GLU A 1 443 ? -9.646 3.663 21.734 1.00 90.56 443 GLU A C 1
ATOM 3454 O O . GLU A 1 443 ? -10.241 4.733 21.648 1.00 90.56 443 GLU A O 1
ATOM 3459 N N . GLU A 1 444 ? -9.102 3.056 20.677 1.00 93.56 444 GLU A N 1
ATOM 3460 C CA . GLU A 1 444 ? -9.077 3.629 19.326 1.00 93.56 444 GLU A CA 1
ATOM 3461 C C . GLU A 1 444 ? -10.489 3.954 18.825 1.00 93.56 444 GLU A C 1
ATOM 3463 O O . GLU A 1 444 ? -10.745 5.051 18.332 1.00 93.56 444 GLU A O 1
ATOM 3468 N N . PHE A 1 445 ? -11.434 3.031 19.012 1.00 90.56 445 PHE A N 1
ATOM 3469 C CA . PHE A 1 445 ? -12.824 3.241 18.614 1.00 90.56 445 PHE A CA 1
ATOM 3470 C C . PHE A 1 445 ? -13.569 4.243 19.486 1.00 90.56 445 PHE A C 1
ATOM 3472 O O . PHE A 1 445 ? -14.459 4.923 18.987 1.00 90.56 445 PHE A O 1
ATOM 3479 N N . ARG A 1 446 ? -13.218 4.357 20.769 1.00 87.81 446 ARG A N 1
ATOM 3480 C CA . ARG A 1 446 ? -13.849 5.315 21.681 1.00 87.81 446 ARG A CA 1
ATOM 3481 C C . ARG A 1 446 ? -13.371 6.739 21.418 1.00 87.81 446 ARG A C 1
ATOM 3483 O O . ARG A 1 446 ? -14.196 7.645 21.375 1.00 87.81 446 ARG A O 1
ATOM 3490 N N . GLU A 1 447 ? -12.065 6.928 21.250 1.00 89.25 447 GLU A N 1
ATOM 3491 C CA . GLU A 1 447 ? -11.459 8.244 21.023 1.00 89.25 447 GLU A CA 1
ATOM 3492 C C . GLU A 1 447 ? -11.816 8.807 19.647 1.00 89.25 447 GLU A C 1
ATOM 3494 O O . GLU A 1 447 ? -12.103 9.995 19.527 1.00 89.25 447 GLU A O 1
ATOM 3499 N N . ASN A 1 448 ? -11.860 7.954 18.621 1.00 90.44 448 ASN A N 1
ATOM 3500 C CA . ASN A 1 448 ? -12.101 8.382 17.243 1.00 90.44 448 ASN A CA 1
ATOM 3501 C C . ASN A 1 448 ? -13.549 8.157 16.774 1.00 90.44 448 ASN A C 1
ATOM 3503 O O . ASN A 1 448 ? -13.842 8.340 15.592 1.00 90.44 448 ASN A O 1
ATOM 3507 N N . ALA A 1 449 ? -14.471 7.796 17.678 1.00 86.94 449 ALA A N 1
ATOM 3508 C CA . ALA A 1 449 ? -15.874 7.509 17.358 1.00 86.94 449 ALA A CA 1
ATOM 3509 C C . ALA A 1 449 ? -16.538 8.615 16.534 1.00 86.94 449 ALA A C 1
ATOM 3511 O O . ALA A 1 449 ? -17.225 8.338 15.555 1.00 86.94 449 ALA A O 1
ATOM 3512 N N . GLU A 1 450 ? -16.309 9.872 16.909 1.00 85.19 450 GLU A N 1
ATOM 3513 C CA . GLU A 1 450 ? -16.880 11.020 16.213 1.00 85.19 450 GLU A CA 1
ATOM 3514 C C . GLU A 1 450 ? -16.415 11.097 14.755 1.00 85.19 450 GLU A C 1
ATOM 3516 O O . GLU A 1 450 ? -17.232 11.246 13.847 1.00 85.19 450 GLU A O 1
ATOM 3521 N N . GLN A 1 451 ? -15.113 10.921 14.519 1.00 85.31 451 GLN A N 1
ATOM 3522 C CA . GLN A 1 451 ? -14.536 10.930 13.176 1.00 85.31 451 GLN A CA 1
ATOM 3523 C C . GLN A 1 451 ? -15.026 9.742 12.347 1.00 85.31 451 GLN A C 1
ATOM 3525 O O . GLN A 1 451 ? -15.357 9.910 11.174 1.00 85.31 451 GLN A O 1
ATOM 3530 N N . PHE A 1 452 ? -15.109 8.555 12.952 1.00 87.44 452 PHE A N 1
ATOM 3531 C CA . PHE A 1 452 ? -15.615 7.353 12.299 1.00 87.44 452 PHE A CA 1
ATOM 3532 C C . PHE A 1 452 ? -17.057 7.520 11.837 1.00 87.44 452 PHE A C 1
ATOM 3534 O O . PHE A 1 452 ? -17.353 7.299 10.663 1.00 87.44 452 PHE A O 1
ATOM 3541 N N . VAL A 1 453 ? -17.934 7.971 12.734 1.00 83.88 453 VAL A N 1
ATOM 3542 C CA . VAL A 1 453 ? -19.355 8.180 12.444 1.00 83.88 453 VAL A CA 1
ATOM 3543 C C . VAL A 1 453 ? -19.525 9.274 11.398 1.00 83.88 453 VAL A C 1
ATOM 3545 O O . VAL A 1 453 ? -20.219 9.060 10.408 1.00 83.88 453 VAL A O 1
ATOM 3548 N N . ALA A 1 454 ? -18.845 10.413 11.550 1.00 79.88 454 ALA A N 1
ATOM 3549 C CA . ALA A 1 454 ? -18.909 11.490 10.568 1.00 79.88 454 ALA A CA 1
ATOM 3550 C C . ALA A 1 454 ? -18.444 11.021 9.181 1.00 79.88 454 ALA A C 1
ATOM 3552 O O . ALA A 1 454 ? -19.087 11.318 8.173 1.00 79.88 454 ALA A O 1
ATOM 3553 N N . HIS A 1 455 ? -17.347 10.266 9.111 1.00 79.56 455 HIS A N 1
ATOM 3554 C CA . HIS A 1 455 ? -16.839 9.754 7.848 1.00 79.56 455 HIS A CA 1
ATOM 3555 C C . HIS A 1 455 ? -17.798 8.738 7.211 1.00 79.56 455 HIS A C 1
ATOM 3557 O O . HIS A 1 455 ? -18.122 8.874 6.035 1.00 79.56 455 HIS A O 1
ATOM 3563 N N . TRP A 1 456 ? -18.306 7.776 7.984 1.00 83.94 456 TRP A N 1
ATOM 3564 C CA . TRP A 1 456 ? -19.255 6.770 7.499 1.00 83.94 456 TRP A CA 1
ATOM 3565 C C . TRP A 1 456 ? -20.570 7.395 7.023 1.00 83.94 456 TRP A C 1
ATOM 3567 O O . TRP A 1 456 ? -21.092 7.008 5.979 1.00 83.94 456 TRP A O 1
ATOM 3577 N N . MET A 1 457 ? -21.091 8.393 7.742 1.00 77.19 457 MET A N 1
ATOM 3578 C CA . MET A 1 457 ? -22.320 9.100 7.359 1.00 77.19 457 MET A CA 1
ATOM 3579 C C . MET A 1 457 ? -22.113 9.884 6.061 1.00 77.19 457 MET A C 1
ATOM 3581 O O . MET A 1 457 ? -22.957 9.836 5.169 1.00 77.19 457 MET A O 1
ATOM 3585 N N . ASN A 1 458 ? -20.963 10.545 5.908 1.00 73.06 458 ASN A N 1
ATOM 3586 C CA . ASN A 1 458 ? -20.618 11.214 4.654 1.00 73.06 458 ASN A CA 1
ATOM 3587 C C . ASN A 1 458 ? -20.435 10.220 3.492 1.00 73.06 458 ASN A C 1
ATOM 3589 O O . ASN A 1 458 ? -20.794 10.553 2.368 1.00 73.06 458 ASN A O 1
ATOM 3593 N N . GLU A 1 459 ? -19.902 9.023 3.755 1.00 73.25 459 GLU A N 1
ATOM 3594 C CA . GLU A 1 459 ? -19.696 7.962 2.758 1.00 73.25 459 GLU A CA 1
ATOM 3595 C C . GLU A 1 459 ? -21.021 7.341 2.274 1.00 73.25 459 GLU A C 1
ATOM 3597 O O . GLU A 1 459 ? -21.167 7.075 1.084 1.00 73.25 459 GLU A O 1
ATOM 3602 N N . ASN A 1 460 ? -21.990 7.127 3.174 1.00 77.19 460 ASN A N 1
ATOM 3603 C CA . ASN A 1 460 ? -23.199 6.343 2.882 1.00 77.19 460 ASN A CA 1
ATOM 3604 C C . ASN A 1 460 ? -24.485 7.170 2.726 1.00 77.19 460 ASN A C 1
ATOM 3606 O O . ASN A 1 460 ? -25.422 6.713 2.076 1.00 77.19 460 ASN A O 1
ATOM 3610 N N . ILE A 1 461 ? -24.559 8.356 3.336 1.00 71.94 461 ILE A N 1
ATOM 3611 C CA . ILE A 1 461 ? -25.770 9.200 3.365 1.00 71.94 461 ILE A CA 1
ATOM 3612 C C . ILE A 1 461 ? -25.541 10.523 2.624 1.00 71.94 461 ILE A C 1
ATOM 3614 O O . ILE A 1 461 ? -26.434 10.997 1.924 1.00 71.94 461 ILE A O 1
ATOM 3618 N N . GLY A 1 462 ? -24.347 11.110 2.745 1.00 63.59 462 GLY A N 1
ATOM 3619 C CA . GLY A 1 462 ? -23.957 12.340 2.052 1.00 63.59 462 GLY A CA 1
ATOM 3620 C C . GLY A 1 462 ? -23.547 13.485 2.986 1.00 63.59 462 GLY A C 1
ATOM 3621 O O . GLY A 1 462 ? -23.491 13.350 4.208 1.00 63.59 462 GLY A O 1
ATOM 3622 N N . VAL A 1 463 ? -23.210 14.634 2.391 1.00 57.03 463 VAL A N 1
ATOM 3623 C CA . VAL A 1 463 ? -22.529 15.750 3.075 1.00 57.03 463 VAL A CA 1
ATOM 3624 C C . VAL A 1 463 ? -23.402 16.448 4.100 1.00 57.03 463 VAL A C 1
ATOM 3626 O O . VAL A 1 463 ? -24.505 16.887 3.794 1.00 57.03 463 VAL A O 1
ATOM 3629 N N . GLY A 1 464 ? -22.839 16.670 5.289 1.00 57.50 464 GLY A N 1
ATOM 3630 C CA . GLY A 1 464 ? -23.475 17.492 6.320 1.00 57.50 464 GLY A CA 1
ATOM 3631 C C . GLY A 1 464 ? -24.539 16.749 7.125 1.00 57.50 464 GLY A C 1
ATOM 3632 O O . GLY A 1 464 ? -25.283 17.390 7.864 1.00 57.50 464 GLY A O 1
ATOM 3633 N N . ALA A 1 46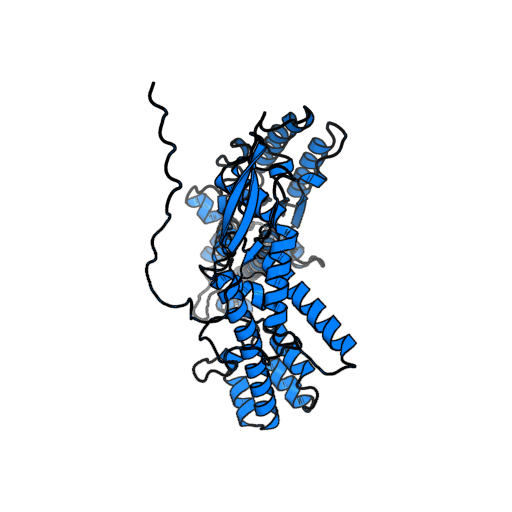5 ? -24.581 15.416 7.007 1.00 60.28 465 ALA A N 1
ATOM 3634 C CA . ALA A 1 465 ? -25.435 14.554 7.816 1.00 60.28 465 ALA A CA 1
ATOM 3635 C C . ALA A 1 465 ? -25.097 14.633 9.317 1.00 60.28 465 ALA A C 1
ATOM 3637 O O . ALA A 1 465 ? -25.993 14.515 10.145 1.00 60.28 465 ALA A O 1
ATOM 3638 N N . VAL A 1 466 ? -23.823 14.863 9.664 1.00 63.84 466 VAL A N 1
ATOM 3639 C CA . VAL A 1 466 ? -23.338 14.986 11.049 1.00 63.84 466 VAL A CA 1
ATOM 3640 C C . VAL A 1 466 ? -22.278 16.085 11.121 1.00 63.84 466 VAL A C 1
ATOM 3642 O O . VAL A 1 466 ? -21.345 16.096 10.313 1.00 63.84 466 VAL A O 1
ATOM 3645 N N . ARG A 1 467 ? -22.415 17.023 12.063 1.00 64.56 467 ARG A N 1
ATOM 3646 C CA . ARG A 1 467 ? -21.417 18.060 12.363 1.00 64.56 467 ARG A CA 1
ATOM 3647 C C . ARG A 1 467 ? -20.542 17.638 13.539 1.00 64.56 467 ARG A C 1
ATOM 3649 O O . ARG A 1 467 ? -20.898 16.781 14.345 1.00 64.56 467 ARG A O 1
ATOM 3656 N N . GLN A 1 468 ? -19.386 18.283 13.644 1.00 63.12 468 GLN A N 1
ATOM 3657 C CA . GLN A 1 468 ? -18.512 18.126 14.799 1.00 63.12 468 GLN A CA 1
ATOM 3658 C C . GLN A 1 468 ? -19.255 18.565 16.078 1.00 63.12 468 GLN A C 1
ATOM 3660 O O . GLN A 1 468 ? -19.827 19.656 16.116 1.00 63.12 468 GLN A O 1
ATOM 3665 N N . GLY A 1 469 ? -19.272 17.710 17.099 1.00 66.75 469 GLY A N 1
ATOM 3666 C CA . GLY A 1 469 ? -20.009 17.861 18.355 1.00 66.75 469 GLY A CA 1
ATOM 3667 C C . GLY A 1 469 ? -21.392 17.193 18.399 1.00 66.75 469 GLY A C 1
ATOM 3668 O O . GLY A 1 469 ? -22.009 17.165 19.471 1.00 66.75 469 GLY A O 1
ATOM 3669 N N . ASP A 1 470 ? -21.882 16.638 17.284 1.00 73.88 470 ASP A N 1
ATOM 3670 C CA . ASP A 1 470 ? -23.200 15.981 17.226 1.00 73.88 470 ASP A CA 1
ATOM 3671 C C . ASP A 1 470 ? -23.172 14.544 17.765 1.00 73.88 470 ASP A C 1
ATOM 3673 O O . ASP A 1 470 ? -24.210 14.012 18.161 1.00 73.88 470 ASP A O 1
ATOM 3677 N N . VAL A 1 471 ? -21.993 13.917 17.806 1.00 75.19 471 VAL A N 1
ATOM 3678 C CA . VAL A 1 471 ? -21.793 12.548 18.296 1.00 75.19 471 VAL A CA 1
ATOM 3679 C C . VAL A 1 471 ? -21.660 12.565 19.819 1.00 75.19 471 VAL A C 1
ATOM 3681 O O . VAL A 1 471 ? -20.759 13.182 20.384 1.00 75.19 471 VAL A O 1
ATOM 3684 N N . ARG A 1 472 ? -22.573 11.879 20.505 1.00 74.12 472 ARG A N 1
ATOM 3685 C CA . ARG A 1 472 ? -22.667 11.806 21.969 1.00 74.12 472 ARG A CA 1
ATOM 3686 C C . ARG A 1 472 ? -22.782 10.356 22.440 1.00 74.12 472 ARG A C 1
ATOM 3688 O O . ARG A 1 472 ? -23.025 9.442 21.653 1.00 74.12 472 ARG A O 1
ATOM 3695 N N . ALA A 1 473 ? -22.582 10.149 23.743 1.00 73.00 473 ALA A N 1
ATOM 3696 C CA . ALA A 1 473 ? -22.801 8.870 24.427 1.00 73.00 473 ALA A CA 1
ATOM 3697 C C . ALA A 1 473 ? -22.154 7.654 23.726 1.00 73.00 473 ALA A C 1
ATOM 3699 O O . ALA A 1 473 ? -22.814 6.655 23.442 1.00 73.00 473 ALA A O 1
ATOM 3700 N N . VAL A 1 474 ? -20.853 7.748 23.447 1.00 79.56 474 VAL A N 1
ATOM 3701 C CA . VAL A 1 474 ? -20.082 6.702 22.763 1.00 79.56 474 VAL A CA 1
ATOM 3702 C C . VAL A 1 474 ? -19.893 5.483 23.668 1.00 79.56 474 VAL A C 1
ATOM 3704 O O . VAL A 1 474 ? -19.329 5.583 24.760 1.00 79.56 474 VAL A O 1
ATOM 3707 N N . LYS A 1 475 ? -20.316 4.311 23.192 1.00 78.88 475 LYS A N 1
ATOM 3708 C CA . LYS A 1 475 ? -20.074 3.010 23.820 1.00 78.88 475 LYS A CA 1
ATOM 3709 C C . LYS A 1 475 ? -19.507 2.042 22.792 1.00 78.88 475 LYS A C 1
ATOM 3711 O O . LYS A 1 475 ? -20.072 1.860 21.720 1.00 78.88 475 LYS A O 1
ATOM 3716 N N . VAL A 1 476 ? -18.402 1.394 23.139 1.00 79.88 476 VAL A N 1
ATOM 3717 C CA . VAL A 1 476 ? -17.788 0.349 22.315 1.00 79.88 476 VAL A CA 1
ATOM 3718 C C . VAL A 1 476 ? -18.051 -0.987 22.988 1.00 79.88 476 VAL A C 1
ATOM 3720 O O . VAL A 1 476 ? -17.679 -1.178 24.146 1.00 79.88 476 VAL A O 1
ATOM 3723 N N . PHE A 1 477 ? -18.688 -1.897 22.263 1.00 82.31 477 PHE A N 1
ATOM 3724 C CA . PHE A 1 477 ? -18.927 -3.264 22.699 1.00 82.31 477 PHE A CA 1
ATOM 3725 C C . PHE A 1 477 ? -17.992 -4.178 21.923 1.00 82.31 477 PHE A C 1
ATOM 3727 O O . PHE A 1 477 ? -18.021 -4.201 20.694 1.00 82.31 477 PHE A O 1
ATOM 3734 N N . LEU A 1 478 ? -17.163 -4.912 22.657 1.00 79.50 478 LEU A N 1
ATOM 3735 C CA . LEU A 1 478 ? -16.309 -5.962 22.119 1.00 79.50 478 LEU A CA 1
ATOM 3736 C C . LEU A 1 478 ? -16.826 -7.299 22.632 1.00 79.50 478 LEU A C 1
ATOM 3738 O O . LEU A 1 478 ? -17.132 -7.410 23.822 1.00 79.50 478 LEU A O 1
ATOM 3742 N N . GLU A 1 479 ? -16.891 -8.291 21.752 1.00 70.62 479 GLU A N 1
ATOM 3743 C CA . GLU A 1 479 ? -17.265 -9.665 22.091 1.00 70.62 479 GLU A CA 1
ATOM 3744 C C . GLU A 1 479 ? -16.502 -10.201 23.320 1.00 70.62 479 GLU A C 1
ATOM 3746 O O . GLU A 1 479 ? -15.300 -9.962 23.488 1.00 70.62 479 GLU A O 1
ATOM 3751 N N . ALA A 1 480 ? -17.203 -10.912 24.208 1.00 54.47 480 ALA A N 1
ATOM 3752 C CA . ALA A 1 480 ? -16.564 -11.807 25.169 1.00 54.47 480 ALA A CA 1
ATOM 3753 C C . ALA A 1 480 ? -16.204 -13.090 24.408 1.00 54.47 480 ALA A C 1
ATOM 3755 O O . ALA A 1 480 ? -17.066 -13.643 23.738 1.00 54.47 480 ALA A O 1
ATOM 3756 N N . LEU A 1 481 ? -14.928 -13.487 24.441 1.00 48.75 481 LEU A N 1
ATOM 3757 C CA . LEU A 1 481 ? -14.374 -14.622 23.694 1.00 48.75 481 LEU A CA 1
ATOM 3758 C C . LEU A 1 481 ? -15.123 -15.919 24.040 1.00 48.75 481 LEU A C 1
ATOM 3760 O O . LEU A 1 481 ? -14.715 -16.591 24.981 1.00 48.75 481 LEU A O 1
ATOM 3764 N N . GLU A 1 482 ? -16.191 -16.272 23.320 1.00 40.53 482 GLU A N 1
ATOM 3765 C CA . GLU A 1 482 ? -16.850 -17.569 23.533 1.00 40.53 482 GLU A CA 1
ATOM 3766 C C . GLU A 1 482 ? -17.126 -18.406 22.275 1.00 40.53 482 GLU A C 1
ATOM 3768 O O . GLU A 1 482 ? -17.178 -19.617 22.441 1.00 40.53 482 GLU A O 1
ATOM 3773 N N . GLU A 1 483 ? -17.156 -17.903 21.028 1.00 43.03 483 GLU A N 1
ATOM 3774 C CA . GLU A 1 483 ? -17.286 -18.800 19.853 1.00 43.03 483 GLU A CA 1
ATOM 3775 C C . GLU A 1 483 ? -16.580 -18.325 18.569 1.00 43.03 483 GLU A C 1
ATOM 3777 O O . GLU A 1 483 ? -16.316 -17.142 18.359 1.00 43.03 483 GLU A O 1
ATOM 3782 N N . ASP A 1 484 ? -16.253 -19.302 17.715 1.00 43.19 484 ASP A N 1
ATOM 3783 C CA . ASP A 1 484 ? -15.490 -19.173 16.475 1.00 43.19 484 ASP A CA 1
ATOM 3784 C C . ASP A 1 484 ? -16.297 -18.498 15.336 1.00 43.19 484 ASP A C 1
ATOM 3786 O O . ASP A 1 484 ? -17.257 -19.086 14.827 1.00 43.19 484 ASP A O 1
ATOM 3790 N N . PRO A 1 485 ? -15.908 -17.299 14.856 1.00 44.59 485 PRO A N 1
ATOM 3791 C CA . PRO A 1 485 ? -16.604 -16.617 13.765 1.00 44.59 485 PRO A CA 1
ATOM 3792 C C . PRO A 1 485 ? -16.322 -17.216 12.373 1.00 44.59 485 PRO A C 1
ATOM 3794 O O . PRO A 1 485 ? -16.891 -16.739 11.391 1.00 44.59 485 PRO A O 1
ATOM 3797 N N . TRP A 1 486 ? -15.468 -18.242 12.250 1.00 44.09 486 TRP A N 1
ATOM 3798 C CA . TRP A 1 486 ? -15.132 -18.883 10.968 1.00 44.09 486 TRP A CA 1
ATOM 3799 C C . TRP A 1 486 ? -16.192 -19.887 10.461 1.00 44.09 486 TRP A C 1
ATOM 3801 O O . TRP A 1 486 ? -16.016 -20.488 9.399 1.00 44.09 486 TRP A O 1
ATOM 3811 N N . GLY A 1 487 ? -17.307 -20.048 11.183 1.00 37.44 487 GLY A N 1
ATOM 3812 C CA . GLY A 1 487 ? -18.427 -20.922 10.828 1.00 37.44 487 GLY A CA 1
ATOM 3813 C C . GLY A 1 487 ? -19.285 -20.406 9.664 1.00 37.44 487 GLY A C 1
ATOM 3814 O O . GLY A 1 487 ? -19.875 -19.327 9.712 1.00 37.44 487 GLY A O 1
ATOM 3815 N N . ILE A 1 488 ? -19.387 -21.228 8.616 1.00 40.78 488 ILE A N 1
ATOM 3816 C CA . ILE A 1 488 ? -20.210 -21.034 7.417 1.00 40.78 488 ILE A CA 1
ATOM 3817 C C . ILE A 1 488 ? -21.697 -21.048 7.802 1.00 40.78 488 ILE A C 1
ATOM 3819 O O . ILE A 1 488 ? -22.343 -22.089 7.776 1.00 40.78 488 ILE A O 1
ATOM 3823 N N . GLU A 1 489 ? -22.285 -19.891 8.089 1.00 34.34 489 GLU A N 1
ATOM 3824 C CA . GLU A 1 489 ? -23.736 -19.727 8.014 1.00 34.34 489 GLU A CA 1
ATOM 3825 C C . GLU A 1 489 ? -24.101 -18.414 7.330 1.00 34.34 489 GLU A C 1
ATOM 3827 O O . GLU A 1 489 ? -23.799 -17.315 7.792 1.00 34.34 489 GLU A O 1
ATOM 3832 N N . LYS A 1 490 ? -24.809 -18.550 6.206 1.00 40.69 490 LYS A N 1
ATOM 3833 C CA . LYS A 1 490 ? -25.482 -17.469 5.483 1.00 40.69 490 LYS A CA 1
ATOM 3834 C C . LYS A 1 490 ? -26.375 -16.685 6.451 1.00 40.69 490 LYS A C 1
ATOM 3836 O O . LYS A 1 490 ? -27.492 -17.115 6.736 1.00 40.69 490 LYS A O 1
ATOM 3841 N N . ARG A 1 491 ? -25.930 -15.527 6.944 1.00 33.06 491 ARG A N 1
ATOM 3842 C CA . ARG A 1 491 ? -26.750 -14.671 7.816 1.00 33.06 491 ARG A CA 1
ATOM 3843 C C . ARG A 1 491 ? -27.216 -13.418 7.074 1.00 33.06 491 ARG A C 1
ATOM 3845 O O . ARG A 1 491 ? -26.440 -12.699 6.456 1.00 33.06 491 ARG A O 1
ATOM 3852 N N . LYS A 1 492 ? -28.545 -13.271 7.079 1.00 25.64 492 LYS A N 1
ATOM 3853 C CA . LYS A 1 492 ? -29.387 -12.382 6.265 1.00 25.64 492 LYS A CA 1
ATOM 3854 C C . LYS A 1 492 ? -28.981 -10.900 6.356 1.00 25.64 492 LYS A C 1
ATOM 3856 O O . LYS A 1 492 ? -28.636 -10.444 7.444 1.00 25.64 492 LYS A O 1
ATOM 3861 N N . PRO A 1 493 ? -29.120 -10.126 5.264 1.00 29.80 493 PRO A N 1
ATOM 3862 C CA . PRO A 1 493 ? -28.988 -8.678 5.315 1.00 29.80 493 PRO A CA 1
ATOM 3863 C C . PRO A 1 493 ? -30.175 -8.048 6.059 1.00 29.80 493 PRO A C 1
ATOM 3865 O O . PRO A 1 493 ? -31.311 -8.492 5.915 1.00 29.80 493 PRO A O 1
ATOM 3868 N N . TYR A 1 494 ? -29.864 -6.998 6.821 1.00 36.44 494 TYR A N 1
ATOM 3869 C CA . TYR A 1 494 ? -30.717 -5.861 7.178 1.00 36.44 494 TYR A CA 1
ATOM 3870 C C . TYR A 1 494 ? -32.158 -6.146 7.642 1.00 36.44 494 TYR A C 1
ATOM 3872 O O . TYR A 1 494 ? -33.060 -6.402 6.847 1.00 36.44 494 TYR A O 1
ATOM 3880 N N . ARG A 1 495 ? -32.443 -5.870 8.923 1.00 29.23 495 ARG A N 1
ATOM 3881 C CA . ARG A 1 495 ? -33.731 -5.237 9.244 1.00 29.23 495 ARG A CA 1
ATOM 3882 C C . ARG A 1 495 ? -33.591 -3.753 8.927 1.00 29.23 495 ARG A C 1
ATOM 3884 O O . ARG A 1 495 ? -32.921 -3.023 9.650 1.00 29.23 495 ARG A O 1
ATOM 3891 N N . ALA A 1 496 ? -34.199 -3.355 7.814 1.00 31.08 496 ALA A N 1
ATOM 3892 C CA . ALA A 1 496 ? -34.503 -1.968 7.515 1.00 31.08 496 ALA A CA 1
ATOM 3893 C C . ALA A 1 496 ? -35.203 -1.323 8.721 1.00 31.08 496 ALA A C 1
ATOM 3895 O O . ALA A 1 496 ? -36.072 -1.944 9.344 1.00 31.08 496 ALA A O 1
ATOM 3896 N N . ALA A 1 497 ? -34.840 -0.077 9.026 1.00 34.38 497 ALA A N 1
ATOM 3897 C CA . ALA A 1 497 ? -35.725 0.809 9.764 1.00 34.38 497 ALA A CA 1
ATOM 3898 C C . ALA A 1 497 ? -37.098 0.764 9.076 1.00 34.38 497 ALA A C 1
ATOM 3900 O O . ALA A 1 497 ? -37.185 0.854 7.848 1.00 34.38 497 ALA A O 1
ATOM 3901 N N . GLN A 1 498 ? -38.159 0.531 9.848 1.00 30.05 498 GLN A N 1
ATOM 3902 C CA . GLN A 1 498 ? -39.514 0.573 9.310 1.00 30.05 498 GLN A CA 1
ATOM 3903 C C . GLN A 1 498 ? -39.732 1.936 8.634 1.00 30.05 498 GLN A C 1
ATOM 3905 O O . GLN A 1 498 ? -39.368 2.955 9.227 1.00 30.05 498 GLN A O 1
ATOM 3910 N N . PRO A 1 499 ? -40.308 1.991 7.420 1.00 32.81 499 PRO A N 1
ATOM 3911 C CA . PRO A 1 499 ? -40.691 3.264 6.837 1.00 32.81 499 PRO A CA 1
ATOM 3912 C C . PRO A 1 499 ? -41.738 3.899 7.752 1.00 32.81 499 PRO A C 1
ATOM 3914 O O . PRO A 1 499 ? -42.711 3.246 8.135 1.00 32.81 499 PRO A O 1
ATOM 3917 N N . HIS A 1 500 ? -41.511 5.158 8.125 1.00 34.75 500 HIS A N 1
ATOM 3918 C CA . HIS A 1 500 ? -42.480 5.961 8.854 1.00 34.75 500 HIS A CA 1
ATOM 3919 C C . HIS A 1 500 ? -43.854 5.843 8.186 1.00 34.75 500 HIS A C 1
ATOM 3921 O O . HIS A 1 500 ? -44.030 6.174 7.014 1.00 34.75 500 HIS A O 1
ATOM 3927 N N . SER A 1 501 ? -44.825 5.357 8.953 1.00 33.38 501 SER A N 1
ATOM 3928 C CA . SER A 1 501 ? -46.243 5.463 8.643 1.00 33.38 501 SER A CA 1
ATOM 3929 C C . SER A 1 501 ? -46.587 6.926 8.358 1.00 33.38 501 SER A C 1
ATOM 3931 O O . SER A 1 501 ? -46.355 7.789 9.208 1.00 33.38 501 SER A O 1
ATOM 3933 N N . GLN A 1 502 ? -47.144 7.197 7.178 1.00 34.06 502 GLN A N 1
ATOM 3934 C CA . GLN A 1 502 ? -47.833 8.454 6.894 1.00 34.06 502 GLN A CA 1
ATOM 3935 C C . GLN A 1 502 ? -48.901 8.696 7.974 1.00 34.06 502 GLN A C 1
ATOM 3937 O O . GLN A 1 502 ? -49.648 7.763 8.283 1.00 34.06 502 GLN A O 1
ATOM 3942 N N . PRO A 1 503 ? -49.030 9.908 8.538 1.00 35.72 503 PRO A N 1
ATOM 3943 C CA . PRO A 1 503 ? -50.233 10.244 9.269 1.00 35.72 503 PRO A CA 1
ATOM 3944 C C . PRO A 1 503 ? -51.359 10.460 8.256 1.00 35.72 503 PRO A C 1
ATOM 3946 O O . PRO A 1 503 ? -51.306 11.350 7.410 1.00 35.72 503 PRO A O 1
ATOM 3949 N N . SER A 1 504 ? -52.369 9.603 8.343 1.00 36.12 504 SER A N 1
ATOM 3950 C CA . SER A 1 504 ? -53.690 9.826 7.775 1.00 36.12 504 SER A CA 1
ATOM 3951 C C . SER A 1 504 ? -54.348 11.023 8.465 1.00 36.12 504 SER A C 1
ATOM 3953 O O . SER A 1 504 ? -54.666 10.909 9.648 1.00 36.12 504 SER A O 1
ATOM 3955 N N . THR A 1 505 ? -54.507 12.129 7.737 1.00 34.22 505 THR A N 1
ATOM 3956 C CA . THR A 1 505 ? -55.743 12.912 7.491 1.00 34.22 505 THR A CA 1
ATOM 3957 C C . THR A 1 505 ? -55.374 14.247 6.876 1.00 34.22 505 THR A C 1
ATOM 3959 O O . THR A 1 505 ? -54.567 14.961 7.514 1.00 34.22 505 THR A O 1
#

Secondary structure (DSSP, 8-state):
---S-HHHHHHHHHHHHHHHHTHHHHHHTTPPPP-EEEEESSTTSSHHHHHHHHHHHHHHHHHHHHHHHHHHHHHHHHHHH-TT-HHHHHHHHHHH-TTPPP-HHHHHHHHHHTT--SSSHHHHHHHHHHHHH-TT-S--EEEEEEHHHH--SSTTHHHHHHHHHHHHHHHH-BTTB-EEEEEE-GGGT-BPTTSS---TTHHHHHHHHHHHHHTTTT-TTEEEEEEES-TTTB-TTTTSTTSS-EEEE-PPP-HHHHHHHHHTTS-TTS-B--TT-SS-----S------HHHHHHHHHHHGGGS-HHHHHHHHHHS-SS--HHHHHSTT-GGGHHHHHHHHH-HHHHHHHHHHHHHHHHHHHHHHHHHHHHH-SS-EEEEEEE-TTS-EEEEEEEGGGG--HHHHHHHHHHHHHHHHHHHHHTTT----B-HHHHHHHHHHHHHHSHHHHHHHHHHHHT-TTSS-TT-EEEEEEE---S-S-TT---------PPPPPPPP--

Foldseek 3Di:
DAFQCPVVLVLVCCLQVCCLLQVLVCVVVVHDRAFAAEEEAAPQFQLVVSLVVSQVVSLVVLLVSLVLLLLLLVLLVVCVVPVPPPVSQVSVCVSPHVPDDDDSVVSVVVCVSLVQDPVCNVVVSVVSVVQCPPPVGQRQAEAEAELVVLDDPDAPSSLVVLVVVLVVLLVQQDSSHAHEYEYEAVLSQAFDPPPDPDDPRSVVRNVSNLVSLVVCLPRSRYHYYYYHHCPVGGDCSQCDPSHNVHYRYRYFHDLLRLLQLLCVQLDLLFLFDPPPFPDQLDDPVHPRWHALVSVLVLLVVQVVVPDPVLSVQVNVLRDRTDDLVLLCPPPHPSNPSLVVSLVVDVSSVVSSVSSNSSSSRSSSLSNLLSCFLQPPFWWKWWWFQFPVRDTDIDIGRNSNQHHSNLSNQLSVQLQVVLVVVCVVVVNPSDTRYSVSSVVSNQVSCQVCVLVSVQSVCCVPPRPPRGDPPRIHDIDTDTDDPDDDPPDDDDDDDDPDDPPDDDDDD

Radius of gyration: 28.2 Å; chains: 1; bounding box: 86×66×76 Å

Sequence (505 aa):
DIGGLDEQITAIRDAIELPYVYRHLFDEFQLNRPKGILLYGPPGCGKTLIAKAVANSLTLSIREYLSRLAQLIEIYLSLRANPQDAQALAAFRQLRGAEAVPNLFEIAEELRLNNVDLDDPKASLMRINEVLRRKDGIRSYFLNVKGPELLNKYVGETESRIRKIFEDAKARATFYTPVVIFFDEMEALFRTRGSGRSSDVETTIVPQFLAEMDGVEGSENVIIIGASNRSDMIDPAILRPGRLDVKIKINRPTQEAALQIMALYLTPNLPLSDADLPQAPQSYGRNVTFKAATARHCIELFGAALPEEKREALLKAVPEKHDIRKALDPHEPQGAALRALAQADPEVQALLAELAYREQLAEALIVETLKILYSATSRLETSVRTQNGADERLVFPLRDFASGAVLMSLVSRAKKTALKRQIALSNSRVGITLSDLRAALAEEFRENAEQFVAHWMNENIGVGAVRQGDVRAVKVFLEALEEDPWGIEKRKPYRAAQPHSQPST